Protein AF-A0A2V7XMT7-F1 (afdb_monomer_lite)

Foldseek 3Di:
DKDWDADPVPRHTPDIEDPVADWADWDDLVPQWIWTQGFQQQWIWIARNVVRYTPDIAHDPPANGWHEWEADSVLQWIFTDGQVQKTWIARNPPGDTLDIDGHDHAWHYWYAAPVFQWIWIFHQQQWIFIKGPPDSRDIDTPDIDGGPHGQRDWDADNVQRKIKTKDFDWDFDADDDDDDDDDDDDRPDGDIDGDPPRIDIDIGHPDPPDPPPPQAEAEEEEAPQCVQLVVLLQVVLCVVRVSHHYHYDYDYCDLPRQDQDAFYKWFDFPSNQVSNCVVVVDGWDKFFQFLKFDQFPPTQHFKFKKAFPLQPAAEDELLVVLLLWAPVSPVCLPDHAFFPLSGPDDDPRNHHGAQEEAADCSDPLVRLCCCLRNVVGHTDPSYDQADNRDQLRLLVVRLVDNRYIYMHGNNNDDPSIDTHWYHNDPDDTHDSDPVCSLQVNGSRTGTMITTHPDDPPGAGDVVVLVSLLSCLDPNNQVSSCPSRIRGHDNVSSVVSNVVND

pLDDT: mean 87.62, std 14.59, range [34.53, 98.81]

Radius of gyration: 35.73 Å; chains: 1; bounding box: 86×53×97 Å

Secondary structure (DSSP, 8-state):
-EEEEE-TTT--EEEEEE-SS-EEEEEE-SSSEEEEEETTTTEEEEEETTTTEEEEEEE-TT-S-EEEEEEETTTTEEEEEETTTEEEEEETTT--EEEEEE--SSEEEEEEETTTTEEEEEETTTEEEEEEEEETTEEEEEEEEE--TT----EEETTTTEEEEEE--EEEEEPP-----SS---TT-EEEEEPTT--EEEEEE------S---EEEEEEE-HHHHHHHHHHHHHHHHH-TTEEEEEEE----TTS----SSEEEE--HHHHHHHHHHHSS--EEEEEE--BSS-TTS-BPEEEEE-TT----EEEHHHHHHHH-SS-TT--SS---BGGGGT--GGGTTPBPEEB---TTSHHHHHHHHHHHTTPPPPTT-B--TT--HHHHHHHHHH-TTEEEEEEGGG--TTSEE-EEESSSS--B-S-HHHHHTT--TT---EEEEE---TTPPPPHHHHHHHHHHHSHHHHHHH--TTBPPPPHHHHHHHHHTT-

Structure (mmCIF, N/CA/C/O backbone):
data_AF-A0A2V7XMT7-F1
#
_entry.id   AF-A0A2V7XMT7-F1
#
loop_
_atom_site.group_PDB
_atom_site.id
_atom_site.type_symbol
_atom_site.label_atom_id
_atom_site.label_alt_id
_atom_site.label_comp_id
_atom_site.label_asym_id
_atom_site.label_entity_id
_atom_site.label_seq_id
_atom_site.pdbx_PDB_ins_code
_atom_site.Cartn_x
_atom_site.Cartn_y
_atom_site.Cartn_z
_atom_site.occupancy
_atom_site.B_iso_or_equiv
_atom_site.auth_seq_id
_atom_site.auth_comp_id
_atom_site.auth_asym_id
_atom_site.auth_atom_id
_atom_site.pdbx_PDB_model_num
ATOM 1 N N . ARG A 1 1 ? -46.958 11.155 28.345 1.00 86.25 1 ARG A N 1
ATOM 2 C CA . ARG A 1 1 ? -46.642 10.108 27.335 1.00 86.25 1 ARG A CA 1
ATOM 3 C C . ARG A 1 1 ? -46.596 8.787 28.085 1.00 86.25 1 ARG A C 1
ATOM 5 O O . ARG A 1 1 ? -46.347 8.823 29.281 1.00 86.25 1 ARG A O 1
ATOM 12 N N . ASN A 1 2 ? -46.813 7.658 27.416 1.00 89.81 2 ASN A N 1
ATOM 13 C CA . ASN A 1 2 ? -46.979 6.376 28.102 1.00 89.81 2 ASN A CA 1
ATOM 14 C C . ASN A 1 2 ? -45.847 5.410 27.733 1.00 89.81 2 ASN A C 1
ATOM 16 O O . ASN A 1 2 ? -45.259 5.546 26.660 1.00 89.81 2 ASN A O 1
ATOM 20 N N . SER A 1 3 ? -45.585 4.428 28.595 1.00 91.25 3 SER A N 1
ATOM 21 C CA . SER A 1 3 ? -44.789 3.237 28.282 1.00 91.25 3 SER A CA 1
ATOM 22 C C . SER A 1 3 ? -45.727 2.039 28.155 1.00 91.25 3 SER A C 1
ATOM 24 O O . SER A 1 3 ? -46.563 1.832 29.029 1.00 91.25 3 SER A O 1
ATOM 26 N N . THR A 1 4 ? -45.637 1.280 27.065 1.00 94.19 4 THR A N 1
ATOM 27 C CA . THR A 1 4 ? -46.502 0.111 26.821 1.00 94.19 4 THR A CA 1
ATOM 28 C C . THR A 1 4 ? -45.686 -1.157 26.998 1.00 94.19 4 THR A C 1
ATOM 30 O O . THR A 1 4 ? -44.629 -1.296 26.386 1.00 94.19 4 THR A O 1
ATOM 33 N N . ALA A 1 5 ? -46.172 -2.073 27.829 1.00 93.25 5 ALA A N 1
ATOM 34 C CA . ALA A 1 5 ? -45.583 -3.387 28.009 1.00 93.25 5 ALA A CA 1
ATOM 35 C C . ALA A 1 5 ? -46.189 -4.365 26.997 1.00 93.25 5 ALA A C 1
ATOM 37 O O . ALA A 1 5 ? -47.411 -4.441 26.837 1.00 93.25 5 ALA A O 1
ATOM 38 N N . ILE A 1 6 ? -45.316 -5.105 26.320 1.00 94.94 6 ILE A N 1
ATOM 39 C CA . ILE A 1 6 ? -45.664 -6.081 25.290 1.00 94.94 6 ILE A CA 1
ATOM 40 C C . ILE A 1 6 ? -45.072 -7.430 25.705 1.00 94.94 6 ILE A C 1
ATOM 42 O O . ILE A 1 6 ? -43.900 -7.489 26.083 1.00 94.94 6 ILE A O 1
ATOM 46 N N . ASP A 1 7 ? -45.865 -8.499 25.645 1.00 91.12 7 ASP A N 1
ATOM 47 C CA . ASP A 1 7 ? -45.381 -9.863 25.838 1.00 91.12 7 ASP A CA 1
ATOM 48 C C . ASP A 1 7 ? -44.460 -10.246 24.671 1.00 91.12 7 ASP A C 1
ATOM 50 O O . ASP A 1 7 ? -44.839 -10.192 23.501 1.00 91.12 7 ASP A O 1
ATOM 54 N N . ALA A 1 8 ? -43.220 -10.620 24.981 1.00 91.25 8 ALA A N 1
ATOM 55 C CA . ALA A 1 8 ? -42.218 -10.921 23.964 1.00 91.25 8 ALA A CA 1
ATOM 56 C C . ALA A 1 8 ? -42.505 -12.215 23.177 1.00 91.25 8 ALA A C 1
ATOM 58 O O . ALA A 1 8 ? -41.946 -12.399 22.096 1.00 91.25 8 ALA A O 1
ATOM 59 N N . LYS A 1 9 ? -43.333 -13.124 23.705 1.00 94.44 9 LYS A N 1
ATOM 60 C CA . LYS A 1 9 ? -43.655 -14.411 23.079 1.00 94.44 9 LYS A CA 1
ATOM 61 C C . LYS A 1 9 ? -44.622 -14.247 21.912 1.00 94.44 9 LYS A C 1
ATOM 63 O O . LYS A 1 9 ? -44.468 -14.934 20.905 1.00 94.44 9 LYS A O 1
ATOM 68 N N . ASP A 1 10 ? -45.628 -13.394 22.068 1.00 95.75 10 ASP A N 1
ATOM 69 C CA . ASP A 1 10 ? -46.739 -13.280 21.116 1.00 95.75 10 ASP A CA 1
ATOM 70 C C . ASP A 1 10 ? -47.063 -11.844 20.678 1.00 95.75 10 ASP A C 1
ATOM 72 O O . ASP A 1 10 ? -47.913 -11.643 19.811 1.00 95.75 10 ASP A O 1
ATOM 76 N N . GLY A 1 11 ? -46.357 -10.845 21.211 1.00 93.88 11 GLY A N 1
ATOM 77 C CA . GLY A 1 11 ? -46.532 -9.445 20.839 1.00 93.88 11 GLY A CA 1
ATOM 78 C C . GLY A 1 11 ? -47.799 -8.807 21.407 1.00 93.88 11 GLY A C 1
ATOM 79 O O . GLY A 1 11 ? -48.176 -7.714 20.976 1.00 93.88 11 GLY A O 1
ATOM 80 N N . THR A 1 12 ? -48.478 -9.458 22.352 1.00 96.88 12 THR A N 1
ATOM 81 C CA . THR A 1 12 ? -49.694 -8.910 22.959 1.00 96.88 12 THR A CA 1
ATOM 82 C C . THR A 1 12 ? -49.379 -7.768 23.921 1.00 96.88 12 THR A C 1
ATOM 84 O O . THR A 1 12 ? -48.379 -7.775 24.633 1.00 96.88 12 THR A O 1
ATOM 87 N N . VAL A 1 13 ? -50.241 -6.750 23.956 1.00 96.94 13 VAL A N 1
ATOM 88 C CA . VAL A 1 13 ? -50.122 -5.661 24.934 1.00 96.94 13 VAL A CA 1
ATOM 89 C C . VAL A 1 13 ? -50.617 -6.164 26.287 1.00 96.94 13 VAL A C 1
ATOM 91 O O . VAL A 1 13 ? -51.797 -6.481 26.431 1.00 96.94 13 VAL A O 1
ATOM 94 N N . VAL A 1 14 ? -49.732 -6.192 27.284 1.00 95.12 14 VAL A N 1
ATOM 95 C CA . VAL A 1 14 ? -50.054 -6.649 28.651 1.00 95.12 14 VAL A CA 1
ATOM 96 C C . VAL A 1 14 ? -50.432 -5.502 29.588 1.00 95.12 14 VAL A C 1
ATOM 98 O O . VAL A 1 14 ? -51.025 -5.727 30.640 1.00 95.12 14 VAL A O 1
ATOM 101 N N . GLY A 1 15 ? -50.131 -4.260 29.204 1.00 95.50 15 GLY A N 1
ATOM 102 C CA . GLY A 1 15 ? -50.571 -3.068 29.921 1.00 95.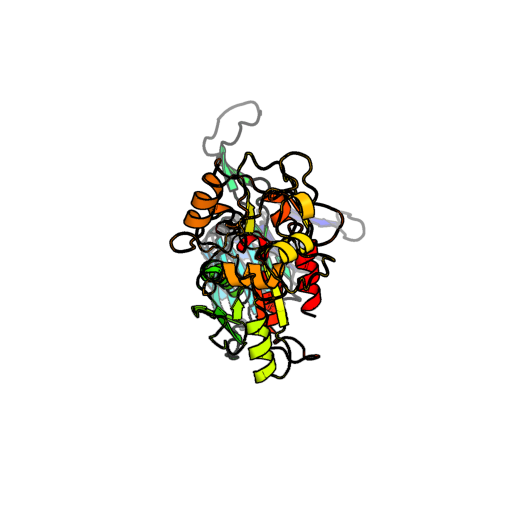50 15 GLY A CA 1
ATOM 103 C C . GLY A 1 15 ? -49.792 -1.817 29.536 1.00 95.50 15 GLY A C 1
ATOM 104 O O . GLY A 1 15 ? -48.841 -1.862 28.756 1.00 95.50 15 GLY A O 1
ATOM 105 N N . THR A 1 16 ? -50.198 -0.688 30.110 1.00 95.31 16 THR A N 1
ATOM 106 C CA . THR A 1 16 ? -49.638 0.629 29.800 1.00 95.31 16 THR A CA 1
ATOM 107 C C . THR A 1 16 ? -49.441 1.425 31.082 1.00 95.31 16 THR A C 1
ATOM 109 O O . THR A 1 16 ? -50.342 1.498 31.912 1.00 95.31 16 THR A O 1
ATOM 112 N N . VAL A 1 17 ? -48.279 2.061 31.211 1.00 96.12 17 VAL A N 1
ATOM 113 C CA . VAL A 1 17 ? -47.909 2.939 32.324 1.00 96.12 17 VAL A CA 1
ATOM 114 C C . VAL A 1 17 ? -47.957 4.386 31.847 1.00 96.12 17 VAL A C 1
ATOM 116 O O . VAL A 1 17 ? -47.253 4.744 30.898 1.00 96.12 17 VAL A O 1
ATOM 119 N N . ASP A 1 18 ? -48.764 5.233 32.485 1.00 94.81 18 ASP A N 1
ATOM 120 C CA . ASP A 1 18 ? -48.694 6.680 32.258 1.00 94.81 18 ASP A CA 1
ATOM 121 C C . ASP A 1 18 ? -47.459 7.249 32.963 1.00 94.81 18 ASP A C 1
ATOM 123 O O . ASP A 1 18 ? -47.2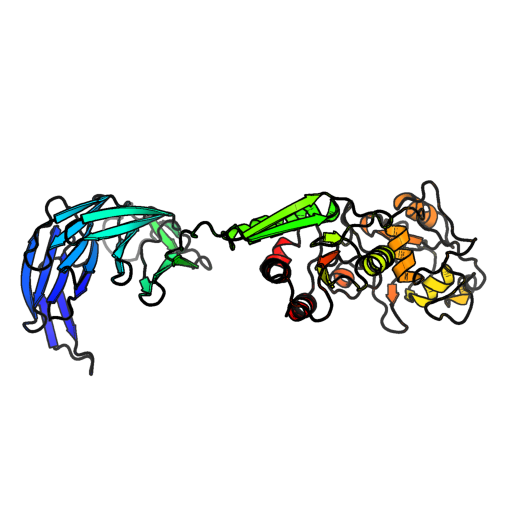93 7.110 34.176 1.00 94.81 18 ASP A O 1
ATOM 127 N N . LEU A 1 19 ? -46.565 7.868 32.191 1.00 94.44 19 LEU A N 1
ATOM 128 C CA . LEU A 1 19 ? -45.316 8.400 32.722 1.00 94.44 19 LEU A CA 1
ATOM 129 C C . LEU A 1 19 ? -45.471 9.806 33.306 1.00 94.44 19 LEU A C 1
ATOM 131 O O . LEU A 1 19 ? -44.597 10.233 34.065 1.00 94.44 19 LEU A O 1
ATOM 135 N N . ASP A 1 20 ? -46.549 10.528 32.977 1.00 91.25 20 ASP A N 1
ATOM 136 C CA . ASP A 1 20 ? -46.736 11.949 33.322 1.00 91.25 20 ASP A CA 1
ATOM 137 C C . ASP A 1 20 ? -45.490 12.810 32.997 1.00 91.25 20 ASP A C 1
ATOM 139 O O . ASP A 1 20 ? -44.983 13.619 33.774 1.00 91.25 20 ASP A O 1
ATOM 143 N N . GLY A 1 21 ? -44.925 12.561 31.818 1.00 93.38 21 GLY A N 1
ATOM 144 C CA . GLY A 1 21 ? -43.734 13.239 31.321 1.00 93.38 21 GLY A CA 1
ATOM 145 C C . GLY A 1 21 ? -43.375 12.799 29.908 1.00 93.38 21 GLY A C 1
ATOM 146 O O . GLY A 1 21 ? -44.087 12.004 29.271 1.00 93.38 21 GLY A O 1
ATOM 147 N N . LYS A 1 22 ? -42.274 13.344 29.399 1.00 95.56 22 LYS A N 1
ATOM 148 C CA . LYS A 1 22 ? -41.665 13.001 28.116 1.00 95.56 22 LYS A CA 1
ATOM 149 C C . LYS A 1 22 ? -40.435 12.123 28.372 1.00 95.56 22 LYS A C 1
ATOM 151 O O . LYS A 1 22 ? -39.396 12.678 28.725 1.00 95.56 22 LYS A O 1
ATOM 156 N N . PRO A 1 23 ? -40.537 10.795 28.182 1.00 95.56 23 PRO A N 1
ATOM 157 C CA . PRO A 1 23 ? -39.378 9.921 28.293 1.00 95.56 23 PRO A CA 1
ATOM 158 C C . PRO A 1 23 ? -38.362 10.188 27.183 1.00 95.56 23 PRO A C 1
ATOM 160 O O . PRO A 1 23 ? -38.782 10.562 26.077 1.00 95.56 23 PRO A O 1
ATOM 163 N N . GLU A 1 24 ? -37.078 9.958 27.464 1.00 94.00 24 GLU A N 1
ATOM 164 C CA . GLU A 1 24 ? -36.022 9.916 26.445 1.00 94.00 24 GLU A CA 1
ATOM 165 C C . GLU A 1 24 ? -35.364 8.531 26.348 1.00 94.00 24 GLU A C 1
ATOM 167 O O . GLU A 1 24 ? -35.400 7.916 25.282 1.00 94.00 24 GLU A O 1
ATOM 172 N N . GLN A 1 25 ? -34.829 8.011 27.451 1.00 95.19 25 GLN A N 1
ATOM 173 C CA . GLN A 1 25 ? -34.174 6.710 27.561 1.00 95.19 25 GLN A CA 1
ATOM 174 C C . GLN A 1 25 ? -34.588 5.963 28.833 1.00 95.19 25 GLN A C 1
ATOM 176 O O . GLN A 1 25 ? -35.146 6.519 29.782 1.00 95.19 25 GLN A O 1
ATOM 181 N N . ALA A 1 26 ? -34.328 4.656 28.838 1.00 95.81 26 ALA A N 1
ATOM 182 C CA . ALA A 1 26 ? -34.617 3.797 29.971 1.00 95.81 26 ALA A CA 1
ATOM 183 C C . ALA A 1 26 ? -33.568 2.695 30.141 1.00 95.81 26 ALA A C 1
ATOM 185 O O . ALA A 1 26 ? -32.988 2.220 29.166 1.00 95.81 26 ALA A O 1
ATOM 186 N N . THR A 1 27 ? -33.378 2.246 31.379 1.00 97.31 27 THR A N 1
ATOM 187 C CA . THR A 1 27 ? -32.526 1.102 31.730 1.00 97.31 27 THR A CA 1
ATOM 188 C C . THR A 1 27 ? -33.197 0.247 32.802 1.00 97.31 27 THR A C 1
ATOM 190 O O . THR A 1 27 ? -34.001 0.752 33.581 1.00 97.31 27 THR A O 1
ATOM 193 N N . ALA A 1 28 ? -32.904 -1.052 32.846 1.00 96.44 28 ALA A N 1
ATOM 194 C CA . ALA A 1 28 ? -33.543 -1.997 33.763 1.00 96.44 28 ALA A CA 1
ATOM 195 C C . ALA A 1 28 ? -32.521 -2.696 34.660 1.00 96.44 28 ALA A C 1
ATOM 197 O O . ALA A 1 28 ? -31.458 -3.117 34.193 1.00 96.44 28 ALA A O 1
ATOM 198 N N . ASP A 1 29 ? -32.875 -2.909 35.927 1.00 95.88 29 ASP A N 1
ATOM 199 C CA . ASP A 1 29 ? -32.029 -3.639 36.882 1.00 95.88 29 ASP A CA 1
ATOM 200 C C . ASP A 1 29 ? -32.019 -5.158 36.652 1.00 95.88 29 ASP A C 1
ATOM 202 O O . ASP A 1 29 ? -31.084 -5.845 37.054 1.00 95.88 29 ASP A O 1
ATOM 206 N N . GLY A 1 30 ? -33.033 -5.696 35.970 1.00 93.69 30 GLY A N 1
ATOM 207 C CA . GLY A 1 30 ? -33.254 -7.140 35.846 1.00 93.69 30 GLY A CA 1
ATOM 208 C C . GLY A 1 30 ? -33.848 -7.798 37.102 1.00 93.69 30 GLY A C 1
ATOM 209 O O . GLY A 1 30 ? -34.119 -8.994 37.081 1.00 93.69 30 GLY A O 1
ATOM 210 N N . ALA A 1 31 ? -34.104 -7.036 38.167 1.00 93.50 31 ALA A N 1
ATOM 211 C CA . ALA A 1 31 ? -34.820 -7.461 39.373 1.00 93.50 31 ALA A CA 1
ATOM 212 C C . ALA A 1 31 ? -36.314 -7.072 39.348 1.00 93.50 31 ALA A C 1
ATOM 214 O O . ALA A 1 31 ? -37.090 -7.469 40.229 1.00 93.50 31 ALA A O 1
ATOM 215 N N . GLY A 1 32 ? -36.742 -6.366 38.300 1.00 94.12 32 GLY A N 1
ATOM 216 C CA . GLY A 1 32 ? -38.134 -6.011 38.033 1.00 94.12 32 GLY A CA 1
ATOM 217 C C . GLY A 1 32 ? -38.406 -4.513 38.074 1.00 94.12 32 GLY A C 1
ATOM 218 O O . GLY A 1 32 ? -39.576 -4.141 38.094 1.00 94.12 32 GLY A O 1
ATOM 219 N N . HIS A 1 33 ? -37.370 -3.671 38.064 1.00 97.06 33 HIS A N 1
ATOM 220 C CA . HIS A 1 33 ? -37.520 -2.227 37.955 1.00 97.06 33 HIS A CA 1
ATOM 221 C C . HIS A 1 33 ? -36.944 -1.695 36.640 1.00 97.06 33 HIS A C 1
ATOM 223 O O . HIS A 1 33 ? -35.873 -2.107 36.183 1.00 97.06 33 HIS A O 1
ATOM 229 N N . LEU A 1 34 ? -37.665 -0.744 36.051 1.00 97.19 34 LEU A N 1
ATOM 230 C CA . LEU A 1 34 ? -37.225 0.053 34.910 1.00 97.19 34 LEU A CA 1
ATOM 231 C C . LEU A 1 34 ? -37.064 1.507 35.360 1.00 97.19 34 LEU A C 1
ATOM 233 O O . LEU A 1 34 ? -37.976 2.072 35.953 1.00 97.19 34 LEU A O 1
ATOM 237 N N . PHE A 1 35 ? -35.928 2.117 35.058 1.00 98.31 35 PHE A N 1
ATOM 238 C CA . PHE A 1 35 ? -35.641 3.522 35.317 1.00 98.31 35 PHE A CA 1
ATOM 239 C C . PHE A 1 35 ? -35.753 4.289 34.011 1.00 98.31 35 PHE A C 1
ATOM 241 O O . PHE A 1 35 ? -35.140 3.894 33.023 1.00 98.31 35 PHE A O 1
ATOM 248 N N . VAL A 1 36 ? -36.537 5.360 34.003 1.00 98.00 36 VAL A N 1
ATOM 249 C CA . VAL A 1 36 ? -36.845 6.157 32.814 1.00 98.00 36 VAL A CA 1
ATOM 250 C C . VAL A 1 36 ? -36.557 7.614 33.127 1.00 98.00 36 VAL A C 1
ATOM 252 O O . VAL A 1 36 ? -37.081 8.142 34.111 1.00 98.00 36 VAL A O 1
ATOM 255 N N . ASP A 1 37 ? -35.753 8.281 32.309 1.00 97.19 37 ASP A N 1
ATOM 256 C CA . ASP A 1 37 ? -35.580 9.724 32.443 1.00 97.19 37 ASP A CA 1
ATOM 257 C C . ASP A 1 37 ? -36.781 10.477 31.853 1.00 97.19 37 ASP A C 1
ATOM 259 O O . ASP A 1 37 ? -37.358 10.101 30.838 1.00 97.19 37 ASP A O 1
ATOM 263 N N . LEU A 1 38 ? -37.221 11.542 32.517 1.00 97.25 38 LEU A N 1
ATOM 264 C CA . LEU A 1 38 ? -38.324 12.387 32.065 1.00 97.25 38 LEU A CA 1
ATOM 265 C C . LEU A 1 38 ? -37.779 13.786 31.802 1.00 97.25 38 LEU A C 1
ATOM 267 O O . LEU A 1 38 ? -37.658 14.619 32.707 1.00 97.25 38 LEU A O 1
ATOM 271 N N . LYS A 1 39 ? -37.423 14.034 30.541 1.00 95.00 39 LYS A N 1
ATOM 272 C CA . LYS A 1 39 ? -36.604 15.185 30.144 1.00 95.00 39 LYS A CA 1
ATOM 273 C C . LYS A 1 39 ? -37.253 16.542 30.389 1.00 95.00 39 LYS A C 1
ATOM 275 O O . LYS A 1 39 ? -36.559 17.530 30.574 1.00 95.00 39 LYS A O 1
ATOM 280 N N . ASP A 1 40 ? -38.580 16.609 30.366 1.00 95.12 40 ASP A N 1
ATOM 281 C CA . ASP A 1 40 ? -39.358 17.828 30.613 1.00 95.12 40 ASP A CA 1
ATOM 282 C C . ASP A 1 40 ? -39.630 18.090 32.099 1.00 95.12 40 ASP A C 1
ATOM 284 O O . ASP A 1 40 ? -40.205 19.123 32.439 1.00 95.12 40 ASP A O 1
ATOM 288 N N . LYS A 1 41 ? -39.245 17.156 32.973 1.00 95.56 41 LYS A N 1
ATOM 289 C CA . LYS A 1 41 ? -39.486 17.220 34.418 1.00 95.56 41 LYS A CA 1
ATOM 290 C C . LYS A 1 41 ? -38.207 17.194 35.255 1.00 95.56 41 LYS A C 1
ATOM 292 O O . LYS A 1 41 ? -38.309 17.378 36.460 1.00 95.56 41 LYS A O 1
ATOM 297 N N . ALA A 1 42 ? -37.041 16.951 34.647 1.00 96.88 42 ALA A N 1
ATOM 298 C CA . ALA A 1 42 ? -35.769 16.755 35.352 1.00 96.88 42 ALA A CA 1
ATOM 299 C C . ALA A 1 42 ? -35.832 15.661 36.438 1.00 96.88 42 ALA A C 1
ATOM 301 O O . ALA A 1 42 ? -35.359 15.830 37.563 1.00 96.88 42 ALA A O 1
ATOM 302 N N . VAL A 1 43 ? -36.461 14.531 36.102 1.00 97.44 43 VAL A N 1
ATOM 303 C CA . VAL A 1 43 ? -36.743 13.423 37.026 1.00 97.44 43 VAL A CA 1
ATOM 304 C C . VAL A 1 43 ? -36.311 12.093 36.413 1.00 97.44 43 VAL A C 1
ATOM 306 O O . VAL A 1 43 ? -36.487 11.892 35.213 1.00 97.44 43 VAL A O 1
ATOM 309 N N . VAL A 1 44 ? -35.837 11.163 37.245 1.00 98.31 44 VAL A N 1
ATOM 310 C CA . VAL A 1 44 ? -35.846 9.724 36.937 1.00 98.31 44 VAL A CA 1
ATOM 311 C C . VAL A 1 44 ? -37.079 9.090 37.579 1.00 98.31 44 VAL A C 1
ATOM 313 O O . VAL A 1 44 ? -37.274 9.185 38.792 1.00 98.31 44 VAL A O 1
ATOM 316 N N . ALA A 1 45 ? -37.931 8.454 36.780 1.00 98.06 45 ALA A N 1
ATOM 317 C CA . ALA A 1 45 ? -39.051 7.651 37.260 1.00 98.06 45 ALA A CA 1
ATOM 318 C C . ALA A 1 45 ? -38.648 6.175 37.327 1.00 98.06 45 ALA A C 1
ATOM 320 O O . ALA A 1 45 ? -38.073 5.651 36.372 1.00 98.06 45 ALA A O 1
ATOM 321 N N . ARG A 1 46 ? -38.988 5.494 38.423 1.00 97.88 46 ARG A N 1
ATOM 322 C CA . ARG A 1 46 ? -38.849 4.041 38.543 1.00 97.88 46 ARG A CA 1
ATOM 323 C C . ARG A 1 46 ? -40.208 3.380 38.366 1.00 97.88 46 ARG A C 1
ATOM 325 O O . ARG A 1 46 ? -41.183 3.770 39.004 1.00 97.88 46 ARG A O 1
ATOM 332 N N . ILE A 1 47 ? -40.262 2.394 37.485 1.00 97.56 47 ILE A N 1
ATOM 333 C CA . ILE A 1 47 ? -41.436 1.581 37.193 1.00 97.56 47 ILE A CA 1
ATOM 334 C C . ILE A 1 47 ? -41.210 0.196 37.786 1.00 97.56 47 ILE A C 1
ATOM 336 O O . ILE A 1 47 ? -40.226 -0.460 37.451 1.00 97.56 47 ILE A O 1
ATOM 340 N N . ASP A 1 48 ? -42.146 -0.267 38.610 1.00 96.56 48 ASP A N 1
ATOM 341 C CA . ASP A 1 48 ? -42.269 -1.673 38.988 1.00 96.56 48 ASP A CA 1
ATOM 342 C C . ASP A 1 48 ? -42.884 -2.422 37.798 1.00 96.56 48 ASP A C 1
ATOM 344 O O . ASP A 1 48 ? -44.069 -2.273 37.481 1.00 96.56 48 ASP A O 1
ATOM 348 N N . ALA A 1 49 ? -42.063 -3.205 37.101 1.00 93.75 49 ALA A N 1
ATOM 349 C CA . ALA A 1 49 ? -42.450 -3.886 35.871 1.00 93.75 49 ALA A CA 1
ATOM 350 C C . ALA A 1 49 ? -43.488 -4.995 36.101 1.00 93.75 49 ALA A C 1
ATOM 352 O O . ALA A 1 49 ? -44.178 -5.380 35.162 1.00 93.75 49 ALA A O 1
ATOM 353 N N . ARG A 1 50 ? -43.631 -5.504 37.334 1.00 92.38 50 ARG A N 1
ATOM 354 C CA . ARG A 1 50 ? -44.653 -6.512 37.667 1.00 92.38 50 ARG A CA 1
ATOM 355 C C . ARG A 1 50 ? -46.008 -5.861 37.906 1.00 92.38 50 ARG A C 1
ATOM 357 O O . ARG A 1 50 ? -47.031 -6.429 37.541 1.00 92.38 50 ARG A O 1
ATOM 364 N N . LYS A 1 51 ? -46.012 -4.678 38.524 1.00 95.56 51 LYS A N 1
ATOM 365 C CA . LYS A 1 51 ? -47.233 -3.897 38.775 1.00 95.56 51 LYS A CA 1
ATOM 366 C C . LYS A 1 51 ? -47.635 -3.012 37.599 1.00 95.56 51 LYS A C 1
ATOM 368 O O . LYS A 1 51 ? -48.749 -2.503 37.606 1.00 95.56 51 LYS A O 1
ATOM 373 N N . LEU A 1 52 ? -46.734 -2.811 36.633 1.00 94.75 52 LEU A N 1
ATOM 374 C CA . LEU A 1 52 ? -46.894 -1.863 35.529 1.00 94.75 52 LEU A CA 1
ATOM 375 C C . LEU A 1 52 ? -47.284 -0.470 36.048 1.00 94.75 52 LEU A C 1
ATOM 377 O O . LEU A 1 52 ? -48.243 0.148 35.590 1.00 94.75 52 LEU A O 1
ATOM 381 N N . ALA A 1 53 ? -46.537 0.018 37.038 1.00 96.12 53 ALA A N 1
ATOM 382 C CA . ALA A 1 53 ? -46.800 1.298 37.685 1.00 96.12 53 ALA A CA 1
ATOM 383 C C . ALA A 1 53 ? -45.498 1.990 38.087 1.00 96.12 53 ALA A C 1
ATOM 385 O O . ALA A 1 53 ? -44.525 1.332 38.454 1.00 96.12 53 ALA A O 1
ATOM 386 N N . ILE A 1 54 ? -45.498 3.323 38.051 1.00 97.25 54 ILE A N 1
ATOM 387 C CA . ILE A 1 54 ? -44.423 4.115 38.653 1.00 97.25 54 ILE A CA 1
ATOM 388 C C . ILE A 1 54 ? -44.546 4.016 40.171 1.00 97.25 54 ILE A C 1
ATOM 390 O O . ILE A 1 54 ? -45.581 4.383 40.725 1.00 97.25 54 ILE A O 1
ATOM 394 N N . ASP A 1 55 ? -43.493 3.545 40.833 1.00 96.31 55 ASP A N 1
ATOM 395 C CA . ASP A 1 55 ? -43.441 3.425 42.291 1.00 96.31 55 ASP A CA 1
ATOM 396 C C . ASP A 1 55 ? -42.541 4.485 42.944 1.00 96.31 55 ASP A C 1
ATOM 398 O O . ASP A 1 55 ? -42.699 4.767 44.131 1.00 96.31 55 ASP A O 1
ATOM 402 N N . GLN A 1 56 ? -41.637 5.107 42.177 1.00 97.62 56 GLN A N 1
ATOM 403 C CA . GLN A 1 56 ? -40.770 6.195 42.635 1.00 97.62 56 GLN A CA 1
ATOM 404 C C . GLN A 1 56 ? -40.554 7.261 41.557 1.00 97.62 56 GLN A C 1
ATOM 406 O O . GLN A 1 56 ? -40.538 6.980 40.356 1.00 97.62 56 GLN A O 1
ATOM 411 N N . ARG A 1 57 ? -40.328 8.501 42.002 1.00 97.56 57 ARG A N 1
ATOM 412 C CA . ARG A 1 57 ? -39.911 9.634 41.165 1.00 97.56 57 ARG A CA 1
ATOM 413 C C . ARG A 1 57 ? -38.832 10.423 41.892 1.00 97.56 57 ARG A C 1
ATOM 415 O O . ARG A 1 57 ? -39.076 10.932 42.983 1.00 97.56 57 ARG A O 1
ATOM 422 N N . TRP A 1 58 ? -37.669 10.557 41.270 1.00 98.12 58 TRP A N 1
ATOM 423 C CA . TRP A 1 58 ? -36.516 11.224 41.865 1.00 98.12 58 TRP A CA 1
ATOM 424 C C . TRP A 1 58 ? -36.125 12.459 41.060 1.00 98.12 58 TRP A C 1
ATOM 426 O O . TRP A 1 58 ? -35.647 12.318 39.931 1.00 98.12 58 TRP A O 1
ATOM 436 N N . PRO A 1 59 ? -36.331 13.669 41.608 1.00 97.12 59 PRO A N 1
ATOM 437 C CA . PRO A 1 59 ? -35.783 14.890 41.037 1.00 97.12 59 PRO A CA 1
ATOM 438 C C . PRO A 1 59 ? -34.256 14.834 40.995 1.00 97.12 59 PRO A C 1
ATOM 440 O O . PRO A 1 59 ? -33.615 14.427 41.964 1.00 97.12 59 PRO A O 1
ATOM 443 N N . ILE A 1 60 ? -33.672 15.291 39.893 1.00 97.38 60 ILE A N 1
ATOM 444 C CA . ILE A 1 60 ? -32.221 15.344 39.718 1.00 97.38 60 ILE A CA 1
ATOM 445 C C . ILE A 1 60 ? -31.762 16.775 39.999 1.00 97.38 60 ILE A C 1
ATOM 447 O O . ILE A 1 60 ? -31.795 17.640 39.124 1.00 97.38 60 ILE A O 1
ATOM 451 N N . ALA A 1 61 ? -31.363 17.051 41.240 1.00 91.25 61 ALA A N 1
ATOM 452 C CA . ALA A 1 61 ? -30.958 18.394 41.647 1.00 91.25 61 ALA A CA 1
ATOM 453 C C . ALA A 1 61 ? -29.821 18.942 40.758 1.00 91.25 61 ALA A C 1
ATOM 455 O O . ALA A 1 61 ? -28.748 18.350 40.664 1.00 91.25 61 ALA A O 1
ATOM 456 N N . GLY A 1 62 ? -30.064 20.090 40.119 1.00 91.31 62 GLY A N 1
ATOM 457 C CA . GLY A 1 62 ? -29.110 20.772 39.238 1.00 91.31 62 GLY A CA 1
ATOM 458 C C . GLY A 1 62 ? -29.194 20.386 37.758 1.00 91.31 62 GLY A C 1
ATOM 459 O O . GLY A 1 62 ? -28.667 21.128 36.934 1.00 91.31 62 GLY A O 1
ATOM 460 N N . CYS A 1 63 ? -29.875 19.292 37.409 1.00 96.12 63 CYS A N 1
ATOM 461 C CA . CYS A 1 63 ? -30.122 18.917 36.020 1.00 96.12 63 CYS A CA 1
ATOM 462 C C . CYS A 1 63 ? -31.374 19.620 35.483 1.00 96.12 63 CYS A C 1
ATOM 464 O O . CYS A 1 63 ? -32.403 19.669 36.152 1.00 96.12 63 CYS A O 1
ATOM 466 N N . ASP A 1 64 ? -31.301 20.143 34.262 1.00 90.69 64 ASP A N 1
ATOM 467 C CA . ASP A 1 64 ? -32.418 20.795 33.576 1.00 90.69 64 ASP A CA 1
ATOM 468 C C . ASP A 1 64 ? -33.176 19.838 32.643 1.00 90.69 64 ASP A C 1
ATOM 470 O O . ASP A 1 64 ? -34.401 19.908 32.528 1.00 90.69 64 ASP A O 1
ATOM 474 N N . ARG A 1 65 ? -32.451 18.940 31.967 1.00 96.56 65 ARG A N 1
ATOM 475 C CA . ARG A 1 65 ? -32.982 18.078 30.912 1.00 96.56 65 ARG A CA 1
ATOM 476 C C . ARG A 1 65 ? -32.184 16.769 30.805 1.00 96.56 65 ARG A C 1
ATOM 478 O O . ARG A 1 65 ? -31.258 16.689 29.986 1.00 96.56 65 ARG A O 1
ATOM 485 N N . PRO A 1 66 ? -32.528 15.736 31.596 1.00 97.81 66 PRO A N 1
ATOM 486 C CA . PRO A 1 66 ? -31.909 14.421 31.469 1.00 97.81 66 PRO A CA 1
ATOM 487 C C . PRO A 1 66 ? -32.286 13.810 30.114 1.00 97.81 66 PRO A C 1
ATOM 489 O O . PRO A 1 66 ? -33.410 13.994 29.646 1.00 97.81 66 PRO A O 1
ATOM 492 N N . THR A 1 67 ? -31.315 13.204 29.435 1.00 97.50 67 THR A N 1
ATOM 493 C CA . THR A 1 67 ? -31.469 12.707 28.050 1.00 97.50 67 THR A CA 1
ATOM 494 C C . THR A 1 67 ? -30.905 11.298 27.856 1.00 97.50 67 THR A C 1
ATOM 496 O O . THR A 1 67 ? -31.285 10.608 26.912 1.00 97.50 67 THR A O 1
ATOM 499 N N . SER A 1 68 ? -29.980 10.866 28.710 1.00 97.81 68 SER A N 1
ATOM 500 C CA . SER A 1 68 ? -29.401 9.532 28.628 1.00 97.81 68 SER A CA 1
ATOM 501 C C . SER A 1 68 ? -29.268 8.895 30.000 1.00 97.81 68 SER A C 1
ATOM 503 O O . SER A 1 68 ? -29.055 9.592 30.994 1.00 97.81 68 SER A O 1
ATOM 505 N N . ILE A 1 69 ? -29.377 7.567 30.062 1.00 98.38 69 ILE A N 1
ATOM 506 C CA . ILE A 1 69 ? -29.324 6.825 31.323 1.00 98.38 69 ILE A CA 1
ATOM 507 C C . ILE A 1 69 ? -28.661 5.453 31.156 1.00 98.38 69 ILE A C 1
ATOM 509 O O . ILE A 1 69 ? -29.033 4.672 30.285 1.00 98.38 69 ILE A O 1
ATOM 513 N N . ALA A 1 70 ? -27.709 5.140 32.034 1.00 98.25 70 ALA A N 1
ATOM 514 C CA . ALA A 1 70 ? -27.135 3.804 32.203 1.00 98.25 70 ALA A CA 1
ATOM 515 C C . ALA A 1 70 ? -27.202 3.367 33.674 1.00 98.25 70 ALA A C 1
ATOM 517 O O . ALA A 1 70 ? -27.523 4.166 34.554 1.00 98.25 70 ALA A O 1
ATOM 518 N N . LEU A 1 71 ? -26.928 2.089 33.936 1.00 97.88 71 LEU A N 1
ATOM 519 C CA . LEU A 1 71 ? -27.011 1.495 35.270 1.00 97.88 71 LEU A CA 1
ATOM 520 C C . LEU A 1 71 ? -25.838 0.540 35.501 1.00 97.88 71 LEU A C 1
ATOM 522 O O . LEU A 1 71 ? -25.703 -0.433 34.756 1.00 97.88 71 LEU A O 1
ATOM 526 N N . ASP A 1 72 ? -25.080 0.752 36.576 1.00 97.00 72 ASP A N 1
ATOM 527 C CA . ASP A 1 72 ? -24.382 -0.351 37.230 1.00 97.00 72 ASP A CA 1
ATOM 528 C C . ASP A 1 72 ? -25.348 -1.075 38.173 1.00 97.00 72 ASP A C 1
ATOM 530 O O . ASP A 1 72 ? -25.765 -0.567 39.219 1.00 97.00 72 ASP A O 1
ATOM 534 N N . LYS A 1 73 ? -25.696 -2.306 37.802 1.00 94.81 73 LYS A N 1
ATOM 535 C CA . LYS A 1 73 ? -26.585 -3.174 38.579 1.00 94.81 73 LYS A CA 1
ATOM 536 C C . LYS A 1 73 ? -25.933 -3.639 39.877 1.00 94.81 73 LYS A C 1
ATOM 538 O O . LYS A 1 73 ? -26.642 -3.906 40.847 1.00 94.81 73 LYS A O 1
ATOM 543 N N . LYS A 1 74 ? -24.604 -3.771 39.893 1.00 92.25 74 LYS A N 1
ATOM 544 C CA . LYS A 1 74 ? -23.861 -4.336 41.021 1.00 92.25 74 LYS A CA 1
ATOM 545 C C . LYS A 1 74 ? -23.684 -3.303 42.129 1.00 92.25 74 LYS A C 1
ATOM 547 O O . LYS A 1 74 ? -24.049 -3.594 43.266 1.00 92.25 74 LYS A O 1
ATOM 552 N N . ALA A 1 75 ? -23.180 -2.112 41.808 1.00 93.88 75 ALA A N 1
ATOM 553 C CA . ALA A 1 75 ? -23.046 -1.009 42.759 1.00 93.88 75 ALA A CA 1
ATOM 554 C C . ALA A 1 75 ? -24.346 -0.214 42.955 1.00 93.88 75 ALA A C 1
ATOM 556 O O . ALA A 1 75 ? -24.407 0.643 43.836 1.00 93.88 75 ALA A O 1
ATOM 557 N N . ARG A 1 76 ? -25.404 -0.516 42.183 1.00 95.69 76 ARG A N 1
ATOM 558 C CA . ARG A 1 76 ? -26.719 0.143 42.261 1.00 95.69 76 ARG A CA 1
ATOM 559 C C . ARG A 1 76 ? -26.617 1.636 41.943 1.00 95.69 76 ARG A C 1
ATOM 561 O O . ARG A 1 76 ? -27.122 2.476 42.698 1.00 95.69 76 ARG A O 1
ATOM 568 N N . ARG A 1 77 ? -25.958 1.966 40.830 1.00 97.44 77 ARG A N 1
ATOM 569 C CA . ARG A 1 77 ? -25.651 3.341 40.410 1.00 97.44 77 ARG A CA 1
ATOM 570 C C . ARG A 1 77 ? -26.251 3.665 39.055 1.00 97.44 77 ARG A C 1
ATOM 572 O O . ARG A 1 77 ? -26.000 2.971 38.079 1.00 97.44 77 ARG A O 1
ATOM 579 N N . LEU A 1 78 ? -27.050 4.726 39.003 1.00 98.25 78 LEU A N 1
ATOM 580 C CA . LEU A 1 78 ? -27.564 5.301 37.764 1.00 98.25 78 LEU A CA 1
ATOM 581 C C . LEU A 1 78 ? -26.616 6.389 37.274 1.00 98.25 78 LEU A C 1
ATOM 583 O O . LEU A 1 78 ? -26.234 7.272 38.041 1.00 98.25 78 LEU A O 1
ATOM 587 N N . PHE A 1 79 ? -26.313 6.359 35.983 1.00 98.56 79 PHE A N 1
ATOM 588 C CA . PHE A 1 79 ? -25.512 7.363 35.293 1.00 98.56 79 PHE A CA 1
ATOM 589 C C . PHE A 1 79 ? -26.422 8.139 34.347 1.00 98.56 79 PHE A C 1
ATOM 591 O O . PHE A 1 79 ? -26.790 7.622 33.294 1.00 98.56 79 PHE A O 1
ATOM 598 N N . VAL A 1 80 ? -26.804 9.361 34.720 1.00 98.69 80 VAL A N 1
ATOM 599 C CA . VAL A 1 80 ? -27.788 10.171 33.988 1.00 98.69 80 VAL A CA 1
ATOM 600 C C . VAL A 1 80 ? -27.112 11.354 33.302 1.00 98.69 80 VAL A C 1
ATOM 602 O O . VAL A 1 80 ? -26.651 12.283 33.963 1.00 98.69 80 VAL A O 1
ATOM 605 N N . GLY A 1 81 ? -27.052 11.341 31.973 1.00 98.25 81 GLY A N 1
ATOM 606 C CA . GLY A 1 81 ? -26.529 12.455 31.184 1.00 98.25 81 GLY A CA 1
ATOM 607 C C . GLY A 1 81 ? -27.558 13.572 31.073 1.00 98.25 81 GLY A C 1
ATOM 608 O O . GLY A 1 81 ? -28.711 13.340 30.700 1.00 98.25 81 GLY A O 1
ATOM 609 N N . CYS A 1 82 ? -27.137 14.796 31.376 1.00 97.88 82 CYS A N 1
ATOM 610 C CA . CYS A 1 82 ? -27.983 15.975 31.358 1.00 97.88 82 CYS A CA 1
ATOM 611 C C . CYS A 1 82 ? -27.448 17.029 30.383 1.00 97.88 82 CYS A C 1
ATOM 613 O O . CYS A 1 82 ? -26.240 17.208 30.220 1.00 97.88 82 CYS A O 1
ATOM 615 N N . ARG A 1 83 ? -28.348 17.757 29.713 1.00 95.81 83 ARG A N 1
ATOM 616 C CA . ARG A 1 83 ? -27.970 18.770 28.708 1.00 95.81 83 ARG A CA 1
ATOM 617 C C . ARG A 1 83 ? -27.503 20.108 29.299 1.00 95.81 83 ARG A C 1
ATOM 619 O O . ARG A 1 83 ? -27.435 21.096 28.578 1.00 95.81 83 ARG A O 1
ATOM 626 N N . ASN A 1 84 ? -27.101 20.100 30.564 1.00 95.44 84 ASN A N 1
ATOM 627 C CA . ASN A 1 84 ? -26.373 21.163 31.250 1.00 95.44 84 ASN A CA 1
ATOM 628 C C . ASN A 1 84 ? -24.857 20.879 31.335 1.00 95.44 84 ASN A C 1
ATOM 630 O O . ASN A 1 84 ? -24.186 21.432 32.204 1.00 95.44 84 ASN A O 1
ATOM 634 N N . LEU A 1 85 ? -24.329 20.019 30.451 1.00 96.56 85 LEU A N 1
ATOM 635 C CA . LEU A 1 85 ? -22.916 19.608 30.382 1.00 96.56 85 LEU A CA 1
ATOM 636 C C . LEU A 1 85 ? -22.457 18.694 31.529 1.00 96.56 85 LEU A C 1
ATOM 638 O O . LEU A 1 85 ? -21.255 18.572 31.766 1.00 96.56 85 LEU A O 1
ATOM 642 N N . MET A 1 86 ? -23.384 18.037 32.231 1.00 98.19 86 MET A N 1
ATOM 643 C CA . MET A 1 86 ? -23.058 17.159 33.358 1.00 98.19 86 MET A CA 1
ATOM 644 C C . MET A 1 86 ? -23.644 15.752 33.205 1.00 98.19 86 MET A C 1
ATOM 646 O O . MET A 1 86 ? -24.789 15.573 32.789 1.00 98.19 86 MET A O 1
ATOM 650 N N . LEU A 1 87 ? -22.872 14.745 33.614 1.00 98.62 87 LEU A N 1
ATOM 651 C CA . LEU A 1 87 ? -23.364 13.420 33.986 1.00 98.62 87 LEU A CA 1
ATOM 652 C C . LEU A 1 87 ? -23.610 13.399 35.499 1.00 98.62 87 LEU A C 1
ATOM 654 O O . LEU A 1 87 ? -22.705 13.704 36.268 1.00 98.62 87 LEU A O 1
ATOM 658 N N . TYR A 1 88 ? -24.799 12.991 35.930 1.00 98.56 88 TYR A N 1
ATOM 659 C CA . TYR A 1 88 ? -25.155 12.794 37.333 1.00 98.56 88 TYR A CA 1
ATOM 660 C C . TYR A 1 88 ? -25.063 11.320 37.709 1.00 98.56 88 TYR A C 1
ATOM 662 O O . TYR A 1 88 ? -25.611 10.464 37.015 1.00 98.56 88 TYR A O 1
ATOM 670 N N . VAL A 1 89 ? -24.423 11.033 38.838 1.00 98.38 89 VAL A N 1
ATOM 671 C CA . VAL A 1 89 ? -24.435 9.705 39.452 1.00 98.38 89 VAL A CA 1
ATOM 672 C C . VAL A 1 89 ? -25.490 9.694 40.548 1.00 98.38 89 VAL A C 1
ATOM 674 O O . VAL A 1 89 ? -25.445 10.525 41.459 1.00 98.38 89 VAL A O 1
ATOM 677 N N . MET A 1 90 ? -26.434 8.760 40.484 1.00 97.81 90 MET A N 1
ATOM 678 C CA . MET A 1 90 ? -27.512 8.625 41.464 1.00 97.81 90 MET A CA 1
ATOM 679 C C . MET A 1 90 ? -27.563 7.217 42.049 1.00 97.81 90 MET A C 1
ATOM 681 O O . MET A 1 90 ? -27.286 6.232 41.368 1.00 97.81 90 MET A O 1
ATOM 685 N N . ASP A 1 91 ? -27.967 7.112 43.307 1.00 96.75 91 ASP A N 1
ATOM 686 C CA . ASP A 1 91 ? -28.284 5.833 43.932 1.00 96.75 91 ASP A CA 1
ATOM 687 C C . ASP A 1 91 ? -29.610 5.286 43.375 1.00 96.75 91 ASP A C 1
ATOM 689 O O . ASP A 1 91 ? -30.642 5.958 43.417 1.00 96.75 91 ASP A O 1
ATOM 693 N N . SER A 1 92 ? -29.587 4.067 42.836 1.00 96.25 92 SER A N 1
ATOM 694 C CA . SER A 1 92 ? -30.758 3.457 42.184 1.00 96.25 92 SER A CA 1
ATOM 695 C C . SER A 1 92 ? -31.813 2.903 43.154 1.00 96.25 92 SER A C 1
ATOM 697 O O . SER A 1 92 ? -32.867 2.444 42.710 1.00 96.25 92 SER A O 1
ATOM 699 N N . GLU A 1 93 ? -31.571 2.933 44.468 1.00 95.06 93 GLU A N 1
ATOM 700 C CA . GLU A 1 93 ? -32.534 2.479 45.478 1.00 95.06 93 GLU A CA 1
ATOM 701 C C . GLU A 1 93 ? -33.324 3.637 46.081 1.00 95.06 93 GLU A C 1
ATOM 703 O O . GLU A 1 93 ? -34.534 3.510 46.282 1.00 95.06 93 GLU A O 1
ATOM 708 N N . ASN A 1 94 ? -32.651 4.757 46.360 1.00 95.75 94 ASN A N 1
ATOM 709 C CA . ASN A 1 94 ? -33.246 5.909 47.048 1.00 95.75 94 ASN A CA 1
ATOM 710 C C . ASN A 1 94 ? -33.250 7.214 46.233 1.00 95.75 94 ASN A C 1
ATOM 712 O O . ASN A 1 94 ? -33.832 8.200 46.686 1.00 95.75 94 ASN A O 1
ATOM 716 N N . GLY A 1 95 ? -32.627 7.243 45.051 1.00 96.25 95 GLY A N 1
ATOM 717 C CA . GLY A 1 95 ? -32.630 8.404 44.160 1.00 96.25 95 GLY A CA 1
ATOM 718 C C . GLY A 1 95 ? -31.696 9.543 44.559 1.00 96.25 95 GLY A C 1
ATOM 719 O O . GLY A 1 95 ? -31.732 10.604 43.935 1.00 96.25 95 GLY A O 1
ATOM 720 N N . ARG A 1 96 ? -30.864 9.371 45.591 1.00 96.31 96 ARG A N 1
ATOM 721 C CA . ARG A 1 96 ? -29.919 10.402 46.030 1.00 96.31 96 ARG A CA 1
ATOM 722 C C . ARG A 1 96 ? -28.861 10.645 44.954 1.00 96.31 96 ARG A C 1
ATOM 724 O O . ARG A 1 96 ? -28.199 9.709 44.517 1.00 96.31 96 ARG A O 1
ATOM 731 N N . VAL A 1 97 ? -28.642 11.909 44.594 1.00 97.06 97 VAL A N 1
ATOM 732 C CA . VAL A 1 97 ? -27.489 12.324 43.780 1.00 97.06 97 VAL A CA 1
ATOM 733 C C . VAL A 1 97 ? -26.214 12.179 44.617 1.00 97.06 97 VAL A C 1
ATOM 735 O O . VAL A 1 97 ? -26.115 12.734 45.713 1.00 97.06 97 VAL A O 1
ATOM 738 N N . ILE A 1 98 ? -25.253 11.413 44.113 1.00 96.31 98 ILE A N 1
ATOM 739 C CA . ILE A 1 98 ? -23.979 11.116 44.778 1.00 96.31 98 ILE A CA 1
ATOM 740 C C . ILE A 1 98 ? -22.924 12.133 44.359 1.00 96.31 98 ILE A C 1
ATOM 742 O O . ILE A 1 98 ? -22.284 12.750 45.205 1.00 96.31 98 ILE A O 1
ATOM 746 N N . THR A 1 99 ? -22.760 12.313 43.050 1.00 96.75 99 THR A N 1
ATOM 747 C CA . THR A 1 99 ? -21.812 13.256 42.454 1.00 96.75 99 THR A CA 1
ATOM 748 C C . THR A 1 99 ? -22.248 13.614 41.033 1.00 96.75 99 THR A C 1
ATOM 750 O O . THR A 1 99 ? -23.245 13.092 40.524 1.00 96.75 99 THR A O 1
ATOM 753 N N . HIS A 1 100 ? -21.507 14.508 40.390 1.00 97.31 100 HIS A N 1
ATOM 754 C CA . HIS A 1 100 ? -21.643 14.818 38.975 1.00 97.31 100 HIS A CA 1
ATOM 755 C C . HIS A 1 100 ? -20.268 15.034 38.331 1.00 97.31 100 HIS A C 1
ATOM 757 O O . HIS A 1 100 ? -19.316 15.441 38.995 1.00 97.31 100 HIS A O 1
ATOM 763 N N . LEU A 1 101 ? -20.167 14.743 37.036 1.00 97.25 101 LEU A N 1
ATOM 764 C CA . LEU A 1 101 ? -18.935 14.800 36.247 1.00 97.25 101 LEU A CA 1
ATOM 765 C C . LEU A 1 101 ? -19.180 15.614 34.969 1.00 97.25 101 LEU A C 1
ATOM 767 O O . LEU A 1 101 ? -20.261 15.496 34.385 1.00 97.25 101 LEU A O 1
ATOM 771 N N . PRO A 1 102 ? -18.208 16.420 34.514 1.00 96.75 102 PRO A N 1
ATOM 772 C CA . PRO A 1 102 ? -18.365 17.207 33.298 1.00 96.75 102 PRO A CA 1
ATOM 773 C C . PRO A 1 102 ? -18.392 16.309 32.056 1.00 96.75 102 PRO A C 1
ATOM 775 O O . PRO A 1 102 ? -17.632 15.346 31.963 1.00 96.75 102 PRO A O 1
ATOM 778 N N . ILE A 1 103 ? -19.235 16.661 31.087 1.00 98.00 103 ILE A N 1
ATOM 779 C CA . ILE A 1 103 ? -19.349 16.015 29.771 1.00 98.00 103 ILE A CA 1
ATOM 780 C C . ILE A 1 103 ? -19.414 17.073 28.655 1.00 98.00 103 ILE A C 1
ATOM 782 O O . ILE A 1 103 ? -19.427 18.277 28.915 1.00 98.00 103 ILE A O 1
ATOM 786 N N . GLY A 1 104 ? -19.427 16.633 27.394 1.00 92.25 104 GLY A N 1
ATOM 787 C CA . GLY A 1 104 ? -19.635 17.508 26.233 1.00 92.25 104 GLY A CA 1
ATOM 788 C C . GLY A 1 104 ? -21.063 18.056 26.090 1.00 92.25 104 GLY A C 1
ATOM 789 O O . GLY A 1 104 ? -21.975 17.724 26.851 1.00 92.25 104 GLY A O 1
ATOM 790 N N . ASP A 1 105 ? -21.259 18.905 25.081 1.00 93.88 105 ASP A N 1
ATOM 791 C CA . ASP A 1 105 ? -22.531 19.590 24.844 1.00 93.88 105 ASP A CA 1
ATOM 792 C C . ASP A 1 105 ? -23.570 18.731 24.112 1.00 93.88 105 ASP A C 1
ATOM 794 O O . ASP A 1 105 ? -23.298 18.036 23.129 1.00 93.88 105 ASP A O 1
ATOM 798 N N . ASN A 1 106 ? -24.813 18.838 24.578 1.00 94.19 106 ASN A N 1
ATOM 799 C CA . ASN A 1 106 ? -25.977 18.166 24.023 1.00 94.19 106 ASN A CA 1
ATOM 800 C C . ASN A 1 106 ? -25.788 16.637 23.935 1.00 94.19 106 ASN A C 1
ATOM 802 O O . ASN A 1 106 ? -25.827 16.045 22.850 1.00 94.19 106 ASN A O 1
ATOM 806 N N . VAL A 1 107 ? -25.595 16.032 25.111 1.00 96.31 107 VAL A N 1
ATOM 807 C CA . VAL A 1 107 ? -25.574 14.579 25.342 1.00 96.31 107 VAL A CA 1
ATOM 808 C C . VAL A 1 107 ? -26.811 13.890 24.779 1.00 96.31 107 VAL A C 1
ATOM 810 O O . VAL A 1 107 ? -27.906 14.461 24.765 1.00 96.31 107 VAL A O 1
ATOM 813 N N . ASP A 1 108 ? -26.616 12.664 24.309 1.00 95.06 108 ASP A N 1
ATOM 814 C CA . ASP A 1 108 ? -27.669 11.853 23.697 1.00 95.06 108 ASP A CA 1
ATOM 815 C C . ASP A 1 108 ? -27.617 10.386 24.138 1.00 95.06 108 ASP A C 1
ATOM 817 O O . ASP A 1 108 ? -28.656 9.738 24.192 1.00 95.06 108 ASP A O 1
ATOM 821 N N . ASN A 1 109 ? -26.453 9.851 24.518 1.00 96.38 109 ASN A N 1
ATOM 822 C CA . ASN A 1 109 ? -26.342 8.466 24.968 1.00 96.38 109 ASN A CA 1
ATOM 823 C C . ASN A 1 109 ? -25.321 8.313 26.109 1.00 96.38 109 ASN A C 1
ATOM 825 O O . ASN A 1 109 ? -24.317 9.027 26.155 1.00 96.38 109 ASN A O 1
ATOM 829 N N . THR A 1 110 ? -25.600 7.380 27.023 1.00 98.19 110 THR A N 1
ATOM 830 C CA . THR A 1 110 ? -24.715 6.957 28.113 1.00 98.19 110 THR A CA 1
ATOM 831 C C . THR A 1 110 ? -24.719 5.435 28.162 1.00 98.19 110 THR A C 1
ATOM 833 O O . THR A 1 110 ? -25.791 4.833 28.192 1.00 98.19 110 THR A O 1
ATOM 836 N N . VAL A 1 111 ? -23.545 4.809 28.233 1.00 97.75 111 VAL A N 1
ATOM 837 C CA . VAL A 1 111 ? -23.402 3.358 28.440 1.00 97.75 111 VAL A CA 1
ATOM 838 C C . VAL A 1 111 ? -22.390 3.069 29.543 1.00 97.75 111 VAL A C 1
ATOM 840 O O . VAL A 1 111 ? -21.473 3.855 29.773 1.00 97.75 111 VAL A O 1
ATOM 843 N N . PHE A 1 112 ? -22.572 1.940 30.226 1.00 97.75 112 PHE A N 1
ATOM 844 C CA . PHE A 1 112 ? -21.687 1.462 31.284 1.00 97.75 112 PHE A CA 1
ATOM 845 C C . PHE A 1 112 ? -21.174 0.065 30.948 1.00 97.75 112 PHE A C 1
ATOM 847 O O . PHE A 1 112 ? -21.953 -0.807 30.552 1.00 97.75 112 PHE A O 1
ATOM 854 N N . ASP A 1 113 ? -19.874 -0.136 31.125 1.00 97.12 113 ASP A N 1
ATOM 855 C CA . ASP A 1 113 ? -19.202 -1.413 30.953 1.00 97.12 113 ASP A CA 1
ATOM 856 C C . ASP A 1 113 ? -18.882 -2.044 32.320 1.00 97.12 113 ASP A C 1
ATOM 858 O O . ASP A 1 113 ? -17.883 -1.684 32.946 1.00 97.12 113 ASP A O 1
ATOM 862 N N . PRO A 1 114 ? -19.675 -3.022 32.797 1.00 94.81 114 PRO A N 1
ATOM 863 C CA . PRO A 1 114 ? -19.422 -3.680 34.077 1.00 94.81 114 PRO A CA 1
ATOM 864 C C . PRO A 1 114 ? -18.122 -4.492 34.109 1.00 94.81 114 PRO A C 1
ATOM 866 O O . PRO A 1 114 ? -17.659 -4.833 35.197 1.00 94.81 114 PRO A O 1
ATOM 869 N N . GLY A 1 115 ? -17.553 -4.853 32.952 1.00 92.06 115 GLY A N 1
ATOM 870 C CA . GLY A 1 115 ? -16.291 -5.590 32.892 1.00 92.06 115 GLY A CA 1
ATOM 871 C C . GLY A 1 115 ? -15.083 -4.709 33.194 1.00 92.06 115 GLY A C 1
ATOM 872 O O . GLY A 1 115 ? -14.088 -5.199 33.722 1.00 92.06 115 GLY A O 1
ATOM 873 N N . THR A 1 116 ? -15.181 -3.415 32.883 1.00 93.56 116 THR A N 1
ATOM 874 C CA . THR A 1 116 ? -14.057 -2.469 32.955 1.00 93.56 116 THR A CA 1
ATOM 875 C C . THR A 1 116 ? -14.303 -1.304 33.907 1.00 93.56 116 THR A C 1
ATOM 877 O O . THR A 1 116 ? -13.374 -0.554 34.175 1.00 93.56 116 THR A O 1
ATOM 880 N N . GLY A 1 117 ? -15.530 -1.133 34.410 1.00 95.56 117 GLY A N 1
ATOM 881 C CA . GLY A 1 117 ? -15.919 -0.000 35.253 1.00 95.56 117 GLY A CA 1
ATOM 882 C C . GLY A 1 117 ? -16.028 1.322 34.489 1.00 95.56 117 GLY A C 1
ATOM 883 O O . GLY A 1 117 ? -16.152 2.380 35.106 1.00 95.56 117 GLY A O 1
ATOM 884 N N . LEU A 1 118 ? -15.960 1.295 33.153 1.00 97.19 118 LEU A N 1
ATOM 885 C CA . LEU A 1 118 ? -16.001 2.503 32.339 1.00 97.19 118 LEU A CA 1
ATOM 886 C C . LEU A 1 118 ? -17.429 2.962 32.053 1.00 97.19 118 LEU A C 1
ATOM 888 O O . LEU A 1 118 ? -18.325 2.181 31.732 1.00 97.19 118 LEU A O 1
ATOM 892 N N . ILE A 1 119 ? -17.609 4.275 32.121 1.00 98.25 119 ILE A N 1
ATOM 893 C CA . ILE A 1 119 ? -18.831 4.995 31.791 1.00 98.25 119 ILE A CA 1
ATOM 894 C C . ILE A 1 119 ? -18.516 5.878 30.587 1.00 98.25 119 ILE A C 1
ATOM 896 O O . ILE A 1 119 ? -17.571 6.668 30.614 1.00 98.25 119 ILE A O 1
ATOM 900 N N . PHE A 1 120 ? -19.321 5.774 29.538 1.00 97.94 120 PHE A N 1
ATOM 901 C CA . PHE A 1 120 ? -19.135 6.530 28.306 1.00 97.94 120 PHE A CA 1
ATOM 902 C C . PHE A 1 120 ? -20.342 7.421 28.062 1.00 97.94 120 PHE A C 1
ATOM 904 O O . PHE A 1 120 ? -21.475 6.945 28.141 1.00 97.94 120 PHE A O 1
ATOM 911 N N . THR A 1 121 ? -20.115 8.691 27.728 1.00 98.00 121 THR A N 1
ATOM 912 C CA . THR A 1 121 ? -21.172 9.643 27.351 1.00 98.00 121 THR A CA 1
ATOM 913 C C . THR A 1 121 ? -20.868 10.283 26.004 1.00 98.00 121 THR A C 1
ATOM 915 O O . THR A 1 121 ? -19.830 10.919 25.846 1.00 98.00 121 THR A O 1
ATOM 918 N N . SER A 1 122 ? -21.763 10.133 25.026 1.00 96.88 122 SER A N 1
ATOM 919 C CA . SER A 1 122 ? -21.596 10.695 23.680 1.00 96.88 122 SER A CA 1
ATOM 920 C C . SER A 1 122 ? -22.452 11.938 23.477 1.00 96.88 122 SER A C 1
ATOM 922 O O . SER A 1 122 ? -23.629 11.992 23.858 1.00 96.88 122 SER A O 1
ATOM 924 N N . THR A 1 123 ? -21.851 12.951 22.860 1.00 95.44 123 THR A N 1
ATOM 925 C CA . THR A 1 123 ? -22.400 14.306 22.784 1.00 95.44 123 THR A CA 1
ATOM 926 C C . THR A 1 123 ? -22.345 14.849 21.356 1.00 95.44 123 THR A C 1
ATOM 928 O O . THR A 1 123 ? -21.558 14.406 20.516 1.00 95.44 123 THR A O 1
ATOM 931 N N . GLU A 1 124 ? -23.238 15.788 21.028 1.00 90.94 124 GLU A N 1
ATOM 932 C CA . GLU A 1 124 ? -23.365 16.313 19.659 1.00 90.94 124 GLU A CA 1
ATOM 933 C C . GLU A 1 124 ? -22.141 17.120 19.213 1.00 90.94 124 GLU A C 1
ATOM 935 O O . GLU A 1 124 ? -21.828 17.156 18.019 1.00 90.94 124 GLU A O 1
ATOM 940 N N . ASP A 1 125 ? -21.423 17.716 20.166 1.00 91.38 125 ASP A N 1
ATOM 941 C CA . ASP A 1 125 ? -20.194 18.489 19.960 1.00 91.38 125 ASP A CA 1
ATOM 942 C C . ASP A 1 125 ? -18.950 17.629 19.660 1.00 91.38 125 ASP A C 1
ATOM 944 O O . ASP A 1 125 ? -17.820 18.091 19.824 1.00 91.38 125 ASP A O 1
ATOM 948 N N . ALA A 1 126 ? -19.166 16.415 19.145 1.00 91.56 126 ALA A N 1
ATOM 949 C CA . ALA A 1 126 ? -18.146 15.506 18.631 1.00 91.56 126 ALA A CA 1
ATOM 950 C C . ALA A 1 126 ? -17.208 14.951 19.715 1.00 91.56 126 ALA A C 1
ATOM 952 O O . ALA A 1 126 ? -15.986 14.884 19.527 1.00 91.56 126 ALA A O 1
ATOM 953 N N . LYS A 1 127 ? -17.775 14.566 20.863 1.00 94.50 127 LYS A N 1
ATOM 954 C CA . LYS A 1 127 ? -17.020 14.006 21.984 1.00 94.50 127 LYS A CA 1
ATOM 955 C C . LYS A 1 127 ? -17.673 12.744 22.530 1.00 94.50 127 LYS A C 1
ATOM 957 O O . LYS A 1 127 ? -18.896 12.599 22.539 1.00 94.50 127 LYS A O 1
ATOM 962 N N . ILE A 1 128 ? -16.820 11.856 23.025 1.00 97.12 128 ILE A N 1
ATOM 963 C CA . ILE A 1 128 ? -17.172 10.848 24.018 1.00 97.12 128 ILE A CA 1
ATOM 964 C C . ILE A 1 128 ? -16.353 11.145 25.265 1.00 97.12 128 ILE A C 1
ATOM 966 O O . ILE A 1 128 ? -15.124 11.081 25.220 1.00 97.12 128 ILE A O 1
ATOM 970 N N . THR A 1 129 ? -17.007 11.478 26.373 1.00 97.44 129 THR A N 1
ATOM 971 C CA . THR A 1 129 ? -16.321 11.574 27.664 1.00 97.44 129 THR A CA 1
ATOM 972 C C . THR A 1 129 ? -16.268 10.184 28.285 1.00 97.44 129 THR A C 1
ATOM 974 O O . THR A 1 129 ? -17.296 9.524 28.443 1.00 97.44 129 THR A O 1
ATOM 977 N N . VAL A 1 130 ? -15.057 9.738 28.612 1.00 97.19 130 VAL A N 1
ATOM 978 C CA . VAL A 1 130 ? -14.790 8.448 29.249 1.00 97.19 130 VAL A CA 1
ATOM 979 C C . VAL A 1 130 ? -14.553 8.700 30.728 1.00 97.19 130 VAL A C 1
ATOM 981 O O . VAL A 1 130 ? -13.699 9.505 31.101 1.00 97.19 130 VAL A O 1
ATOM 984 N N . MET A 1 131 ? -15.302 8.022 31.580 1.00 97.62 131 MET A N 1
ATOM 985 C CA . MET A 1 131 ? -15.192 8.085 33.034 1.00 97.62 131 MET A CA 1
ATOM 986 C C . MET A 1 131 ? -15.003 6.676 33.589 1.00 97.62 131 MET A C 1
ATOM 988 O O . MET A 1 131 ? -15.340 5.703 32.923 1.00 97.62 131 MET A O 1
ATOM 992 N N . HIS A 1 132 ? -14.462 6.562 34.796 1.00 96.88 132 HIS A N 1
ATOM 993 C CA . HIS A 1 132 ? -14.306 5.285 35.487 1.00 96.88 132 HIS A CA 1
ATOM 994 C C . HIS A 1 132 ? -14.962 5.349 36.866 1.00 96.88 132 HIS A C 1
ATOM 996 O O . HIS A 1 132 ? -14.838 6.357 37.569 1.00 96.88 132 HIS A O 1
ATOM 1002 N N . GLU A 1 133 ? -15.658 4.277 37.232 1.00 95.69 133 GLU A N 1
ATOM 1003 C CA . GLU A 1 133 ? -16.164 4.010 38.576 1.00 95.69 133 GLU A CA 1
ATOM 1004 C C . GLU A 1 133 ? -15.060 3.329 39.398 1.00 95.69 133 GLU A C 1
ATOM 1006 O O . GLU A 1 133 ? -14.861 2.118 39.341 1.00 95.69 133 GLU A O 1
ATOM 1011 N N . ASP A 1 134 ? -14.302 4.121 40.162 1.00 86.25 134 ASP A N 1
ATOM 1012 C CA . ASP A 1 134 ? -13.234 3.609 41.035 1.00 86.25 134 ASP A CA 1
ATOM 1013 C C . ASP A 1 134 ? -13.805 2.937 42.305 1.00 86.25 134 ASP A C 1
ATOM 1015 O O . ASP A 1 134 ? -13.123 2.173 42.991 1.00 86.25 134 ASP A O 1
ATOM 1019 N N . GLY A 1 135 ? -15.069 3.219 42.627 1.00 85.31 135 GLY A N 1
ATOM 1020 C CA . GLY A 1 135 ? -15.839 2.596 43.697 1.00 85.31 135 GLY A CA 1
ATOM 1021 C C . GLY A 1 135 ? -17.264 3.160 43.753 1.00 85.31 135 GLY A C 1
ATOM 1022 O O . GLY A 1 135 ? -17.572 4.093 43.016 1.00 85.31 135 GLY A O 1
ATOM 1023 N N . PRO A 1 136 ? -18.130 2.671 44.664 1.00 79.19 136 PRO A N 1
ATOM 1024 C CA . PRO A 1 136 ? -19.554 3.025 44.667 1.00 79.19 136 PRO A CA 1
ATOM 1025 C C . PRO A 1 136 ? -19.836 4.533 44.701 1.00 79.19 136 PRO A C 1
ATOM 1027 O O . PRO A 1 136 ? -20.797 4.992 44.093 1.00 79.19 136 PRO A O 1
ATOM 1030 N N . ASP A 1 137 ? -18.996 5.318 45.376 1.00 87.12 137 ASP A N 1
ATOM 1031 C CA . ASP A 1 137 ? -19.148 6.775 45.483 1.00 87.12 137 ASP A CA 1
ATOM 1032 C C . ASP A 1 137 ? -17.916 7.540 44.950 1.00 87.12 137 ASP A C 1
ATOM 1034 O O . ASP A 1 137 ? -17.761 8.731 45.222 1.00 87.12 137 ASP A O 1
ATOM 1038 N N . ALA A 1 138 ? -17.029 6.876 44.198 1.00 89.25 138 ALA A N 1
ATOM 1039 C CA . ALA A 1 138 ? -15.768 7.441 43.714 1.00 89.25 138 ALA A CA 1
ATOM 1040 C C . ALA A 1 138 ? -15.650 7.304 42.191 1.00 89.25 138 ALA A C 1
ATOM 1042 O O . ALA A 1 138 ? -15.688 6.200 41.652 1.00 89.25 138 ALA A O 1
ATOM 1043 N N . TYR A 1 139 ? -15.487 8.438 41.507 1.00 95.06 139 TYR A N 1
ATOM 1044 C CA . TYR A 1 139 ? -15.493 8.510 40.050 1.00 95.06 139 TYR A CA 1
ATOM 1045 C C . TYR A 1 139 ? -14.491 9.535 39.549 1.00 95.06 139 TYR A C 1
ATOM 1047 O O . TYR A 1 139 ? -14.253 10.559 40.196 1.00 95.06 139 TYR A O 1
ATOM 1055 N N . ARG A 1 140 ? -13.979 9.310 38.343 1.00 93.06 140 ARG A N 1
ATOM 1056 C CA . ARG A 1 140 ? -13.086 10.252 37.665 1.00 93.06 140 ARG A CA 1
ATOM 1057 C C . ARG A 1 140 ? -13.332 10.270 36.167 1.00 93.06 140 ARG A C 1
ATOM 1059 O O . ARG A 1 140 ? -13.701 9.257 35.577 1.00 93.06 140 ARG A O 1
ATOM 1066 N N . VAL A 1 141 ? -13.060 11.413 35.545 1.00 92.56 141 VAL A N 1
ATOM 1067 C CA . VAL A 1 141 ? -12.906 11.493 34.089 1.00 92.56 141 VAL A CA 1
ATOM 1068 C C . VAL A 1 141 ? -11.556 10.873 33.729 1.00 92.56 141 VAL A C 1
ATOM 1070 O O . VAL A 1 141 ? -10.531 11.241 34.299 1.00 92.56 141 VAL A O 1
ATOM 1073 N N . VAL A 1 142 ? -11.566 9.905 32.819 1.00 90.44 142 VAL A N 1
ATOM 1074 C CA . VAL A 1 142 ? -10.369 9.243 32.289 1.00 90.44 142 VAL A CA 1
ATOM 1075 C C . VAL A 1 142 ? -9.813 10.061 31.133 1.00 90.44 142 VAL A C 1
ATOM 1077 O O . VAL A 1 142 ? -8.658 10.470 31.165 1.00 90.44 142 VAL A O 1
ATOM 1080 N N . GLU A 1 143 ? -10.650 10.327 30.132 1.00 90.62 143 GLU A N 1
ATOM 1081 C CA . GLU A 1 143 ? -10.273 11.072 28.936 1.00 90.62 143 GLU A CA 1
ATOM 1082 C C . GLU A 1 143 ? -11.507 11.591 28.186 1.00 90.62 143 GLU A C 1
ATOM 1084 O O . GLU A 1 143 ? -12.657 11.347 28.556 1.00 90.62 143 GLU A O 1
ATOM 1089 N N . THR A 1 144 ? -11.271 12.331 27.107 1.00 92.50 144 THR A N 1
ATOM 1090 C CA . THR A 1 144 ? -12.312 12.717 26.153 1.00 92.50 144 THR A CA 1
ATOM 1091 C C . THR A 1 144 ? -11.851 12.363 24.750 1.00 92.50 144 THR A C 1
ATOM 1093 O O . THR A 1 144 ? -10.903 12.953 24.232 1.00 92.50 144 THR A O 1
ATOM 1096 N N . VAL A 1 145 ? -12.549 11.420 24.127 1.00 91.62 145 VAL A N 1
ATOM 1097 C CA . VAL A 1 145 ? -12.269 10.945 22.774 1.00 91.62 145 VAL A CA 1
ATOM 1098 C C . VAL A 1 145 ? -13.001 11.836 21.778 1.00 91.62 145 VAL A C 1
ATOM 1100 O O . VAL A 1 145 ? -14.209 12.056 21.884 1.00 91.62 145 VAL A O 1
ATOM 1103 N N . LYS A 1 146 ? -12.275 12.355 20.787 1.00 92.06 146 LYS A N 1
ATOM 1104 C CA . LYS A 1 146 ? -12.867 13.123 19.687 1.00 92.06 146 LYS A CA 1
ATOM 1105 C C . LYS A 1 146 ? -13.593 12.181 18.724 1.00 92.06 146 LYS A C 1
ATOM 1107 O O . LYS A 1 146 ? -13.004 11.211 18.254 1.00 92.06 146 LYS A O 1
ATOM 1112 N N . THR A 1 147 ? -14.835 12.501 18.380 1.00 91.00 147 THR A N 1
ATOM 1113 C CA . THR A 1 147 ? -15.635 11.770 17.384 1.00 91.00 147 THR A CA 1
ATOM 1114 C C . THR A 1 147 ? -15.907 12.632 16.149 1.00 91.00 147 THR A C 1
ATOM 1116 O O . THR A 1 147 ? -15.405 13.753 16.025 1.00 91.00 147 THR A O 1
ATOM 1119 N N . ALA A 1 148 ? -16.665 12.106 15.183 1.00 86.94 148 ALA A N 1
ATOM 1120 C CA . ALA A 1 148 ? -17.131 12.894 14.047 1.00 86.94 148 ALA A CA 1
ATOM 1121 C C . ALA A 1 148 ? -18.283 13.839 14.471 1.00 86.94 148 ALA A C 1
ATOM 1123 O O . ALA A 1 148 ? -19.106 13.457 15.311 1.00 86.94 148 ALA A O 1
ATOM 1124 N N . PRO A 1 149 ? -18.397 15.056 13.901 1.00 83.50 149 PRO A N 1
ATOM 1125 C CA . PRO A 1 149 ? -19.458 16.006 14.243 1.00 83.50 149 PRO A CA 1
ATOM 1126 C C . PRO A 1 149 ? -20.867 15.405 14.187 1.00 83.50 149 PRO A C 1
ATOM 1128 O O . PRO A 1 149 ? -21.247 14.792 13.194 1.00 83.50 149 PRO A O 1
ATOM 1131 N N . GLY A 1 150 ? -21.657 15.595 15.248 1.00 82.25 150 GLY A N 1
ATOM 1132 C CA . GLY A 1 150 ? -23.021 15.065 15.341 1.00 82.25 150 GLY A CA 1
ATOM 1133 C C . GLY A 1 150 ? -23.138 13.579 15.705 1.00 82.25 150 GLY A C 1
ATOM 1134 O O . GLY A 1 150 ? -24.262 13.098 15.859 1.00 82.25 150 GLY A O 1
ATOM 1135 N N . SER A 1 151 ? -22.023 12.864 15.889 1.00 89.69 151 SER A N 1
ATOM 1136 C CA . SER A 1 151 ? -21.997 11.428 16.222 1.00 89.69 151 SER A CA 1
ATOM 1137 C C . SER A 1 151 ? -22.219 11.211 17.713 1.00 89.69 151 SER A C 1
ATOM 1139 O O . SER A 1 151 ? -21.280 11.047 18.489 1.00 89.69 151 SER A O 1
ATOM 1141 N N . LYS A 1 152 ? -23.487 11.273 18.111 1.00 89.62 152 LYS A N 1
ATOM 1142 C CA . LYS A 1 152 ? -23.908 11.272 19.517 1.00 89.62 152 LYS A CA 1
ATOM 1143 C C . LYS A 1 152 ? -24.677 10.025 19.953 1.00 89.62 152 LYS A C 1
ATOM 1145 O O . LYS A 1 152 ? -25.031 9.926 21.118 1.00 89.62 152 LYS A O 1
ATOM 1150 N N . THR A 1 153 ? -24.886 9.064 19.054 1.00 91.81 153 THR A N 1
ATOM 1151 C CA . THR A 1 153 ? -25.418 7.733 19.400 1.00 91.81 153 THR A CA 1
ATOM 1152 C C . THR A 1 153 ? -24.278 6.723 19.459 1.00 91.81 153 THR A C 1
ATOM 1154 O O . THR A 1 153 ? -23.278 6.887 18.762 1.00 91.81 153 THR A O 1
ATOM 1157 N N . MET A 1 154 ? -24.412 5.687 20.287 1.00 95.19 154 MET A N 1
ATOM 1158 C CA . MET A 1 154 ? -23.407 4.631 20.406 1.00 95.19 154 MET A CA 1
ATOM 1159 C C . MET A 1 154 ? -24.018 3.315 20.891 1.00 95.19 154 MET A C 1
ATOM 1161 O O . MET A 1 154 ? -25.081 3.306 21.511 1.00 95.19 154 MET A O 1
ATOM 1165 N N . ALA A 1 155 ? -23.325 2.212 20.620 1.00 95.69 155 ALA A N 1
ATOM 1166 C CA . ALA A 1 155 ? -23.594 0.896 21.190 1.00 95.69 155 ALA A CA 1
ATOM 1167 C C . ALA A 1 155 ? -22.302 0.306 21.767 1.00 95.69 155 ALA A C 1
ATOM 1169 O O . ALA A 1 155 ? -21.244 0.461 21.167 1.00 95.69 155 ALA A O 1
ATOM 1170 N N . LEU A 1 156 ? -22.392 -0.379 22.908 1.00 95.38 156 LEU A N 1
ATOM 1171 C CA . LEU A 1 156 ? -21.265 -1.028 23.581 1.00 95.38 156 LEU A CA 1
ATOM 1172 C C . LEU A 1 156 ? -21.347 -2.549 23.409 1.00 95.38 156 LEU A C 1
ATOM 1174 O O . LEU A 1 156 ? -22.358 -3.157 23.763 1.00 95.38 156 LEU A O 1
ATOM 1178 N N . ASP A 1 157 ? -20.272 -3.165 22.922 1.00 94.88 157 ASP A N 1
ATOM 1179 C CA . ASP A 1 157 ? -20.073 -4.613 22.995 1.00 94.88 157 ASP A CA 1
ATOM 1180 C C . ASP A 1 157 ? -19.330 -4.970 24.286 1.00 94.88 157 ASP A C 1
ATOM 1182 O O . ASP A 1 157 ? -18.134 -4.715 24.424 1.00 94.88 157 ASP A O 1
ATOM 1186 N N . LEU A 1 158 ? -20.052 -5.598 25.215 1.00 91.12 158 LEU A N 1
ATOM 1187 C CA . LEU A 1 158 ? -19.536 -6.035 26.514 1.00 91.12 158 LEU A CA 1
ATOM 1188 C C . LEU A 1 158 ? -18.515 -7.176 26.432 1.00 91.12 158 LEU A C 1
ATOM 1190 O O . LEU A 1 158 ? -17.834 -7.441 27.417 1.00 91.12 158 LEU A O 1
ATOM 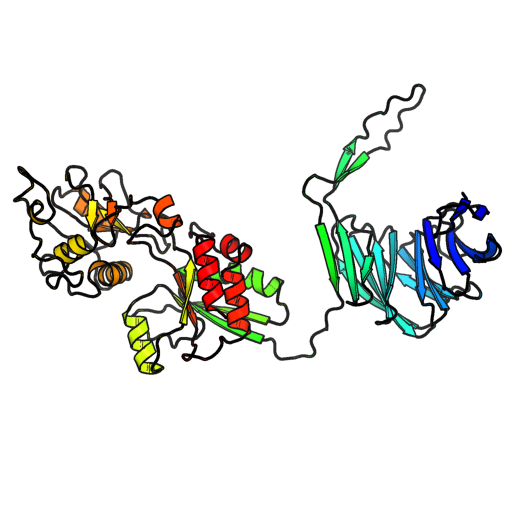1194 N N . LYS A 1 159 ? -18.419 -7.886 25.302 1.00 89.44 159 LYS A N 1
ATOM 1195 C CA . LYS A 1 159 ? -17.429 -8.959 25.129 1.00 89.44 159 LYS A CA 1
ATOM 1196 C C . LYS A 1 159 ? -16.069 -8.412 24.733 1.00 89.44 159 LYS A C 1
ATOM 1198 O O . LYS A 1 159 ? -15.052 -8.954 25.149 1.00 89.44 159 LYS A O 1
ATOM 1203 N N . THR A 1 160 ? -16.056 -7.391 23.881 1.00 87.06 160 THR A N 1
ATOM 1204 C CA . THR A 1 160 ? -14.816 -6.804 23.357 1.00 87.06 160 THR A CA 1
ATOM 1205 C C . THR A 1 160 ? -14.467 -5.469 23.999 1.00 87.06 160 THR A C 1
ATOM 1207 O O . THR A 1 160 ? -13.420 -4.919 23.677 1.00 87.06 160 THR A O 1
ATOM 1210 N N . HIS A 1 161 ? -15.355 -4.917 24.829 1.00 92.56 161 HIS A N 1
ATOM 1211 C CA . HIS A 1 161 ? -15.236 -3.586 25.430 1.00 92.56 161 HIS A CA 1
ATOM 1212 C C . HIS A 1 161 ? -15.062 -2.479 24.377 1.00 92.56 161 HIS A C 1
ATOM 1214 O O . HIS A 1 161 ? -14.246 -1.566 24.516 1.00 92.56 161 HIS A O 1
ATOM 1220 N N . ARG A 1 162 ? -15.801 -2.598 23.264 1.00 93.38 162 ARG A N 1
ATOM 1221 C CA . ARG A 1 162 ? -15.743 -1.655 22.137 1.00 93.38 162 ARG A CA 1
ATOM 1222 C C . ARG A 1 162 ? -17.063 -0.927 21.980 1.00 93.38 162 ARG A C 1
ATOM 1224 O O . ARG A 1 162 ? -18.126 -1.543 21.999 1.00 93.38 162 ARG A O 1
ATOM 1231 N N . LEU A 1 163 ? -16.975 0.375 21.765 1.00 94.50 163 LEU A N 1
ATOM 1232 C CA . LEU A 1 163 ? -18.065 1.218 21.318 1.00 94.50 163 LEU A CA 1
ATOM 1233 C C . LEU A 1 163 ? -18.124 1.241 19.793 1.00 94.50 163 LEU A C 1
ATOM 1235 O O . LEU A 1 163 ? -17.101 1.346 19.117 1.00 94.50 163 LEU A O 1
ATOM 1239 N N . PHE A 1 164 ? -19.339 1.237 19.270 1.00 95.31 164 PHE A N 1
ATOM 1240 C CA . PHE A 1 164 ? -19.663 1.462 17.870 1.00 95.31 164 PHE A CA 1
ATOM 1241 C C . PHE A 1 164 ? -20.478 2.745 17.776 1.00 95.31 164 PHE A C 1
ATOM 1243 O O . PHE A 1 164 ? -21.568 2.839 18.343 1.00 95.31 164 PHE A O 1
ATOM 1250 N N . VAL A 1 165 ? -19.935 3.741 17.086 1.00 95.06 165 VAL A N 1
ATOM 1251 C CA . VAL A 1 165 ? -20.455 5.110 17.054 1.00 95.06 165 VAL A CA 1
ATOM 1252 C C . VAL A 1 165 ? -20.750 5.459 15.595 1.00 95.06 165 VAL A C 1
ATOM 1254 O O . VAL A 1 165 ? -19.821 5.765 14.838 1.00 95.06 165 VAL A O 1
ATOM 1257 N N . PRO A 1 166 ? -22.012 5.356 15.145 1.00 94.06 166 PRO A N 1
ATOM 1258 C CA . PRO A 1 166 ? -22.364 5.689 13.774 1.00 94.06 166 PRO A CA 1
ATOM 1259 C C . PRO A 1 166 ? -22.221 7.192 13.521 1.00 94.06 166 PRO A C 1
ATOM 1261 O O . PRO A 1 166 ? -22.539 8.023 14.377 1.00 94.06 166 PRO A O 1
ATOM 1264 N N . TYR A 1 167 ? -21.783 7.534 12.315 1.00 92.31 167 TYR A N 1
ATOM 1265 C CA . TYR A 1 167 ? -21.675 8.907 11.844 1.00 92.31 167 TYR A CA 1
ATOM 1266 C C . TYR A 1 167 ? -22.089 9.038 10.379 1.00 92.31 167 TYR A C 1
ATOM 1268 O O . TYR A 1 167 ? -22.174 8.060 9.636 1.00 92.31 167 TYR A O 1
ATOM 1276 N N . GLY A 1 168 ? -22.349 10.277 9.974 1.00 89.00 168 GLY A N 1
ATOM 1277 C CA . GLY A 1 168 ? -22.551 10.671 8.588 1.00 89.00 168 GLY A CA 1
ATOM 1278 C C . GLY A 1 168 ? -22.344 12.173 8.454 1.00 89.00 168 GLY A C 1
ATOM 1279 O O . GLY A 1 168 ? -22.664 12.926 9.378 1.00 89.00 168 GLY A O 1
ATOM 1280 N N . GLU A 1 169 ? -21.793 12.621 7.332 1.00 87.38 169 GLU A N 1
ATOM 1281 C CA . GLU A 1 169 ? -21.625 14.051 7.092 1.00 87.38 169 GLU A CA 1
ATOM 1282 C C . GLU A 1 169 ? -22.995 14.695 6.901 1.00 87.38 169 GLU A C 1
ATOM 1284 O O . GLU A 1 169 ? -23.861 14.159 6.208 1.00 87.38 169 GLU A O 1
ATOM 1289 N N . VAL A 1 170 ? -23.213 15.844 7.538 1.00 82.88 170 VAL A N 1
ATOM 1290 C CA . VAL A 1 170 ? -24.497 16.543 7.498 1.00 82.88 170 VAL A CA 1
ATOM 1291 C C . VAL A 1 170 ? -24.351 17.912 6.865 1.00 82.88 170 VAL A C 1
ATOM 1293 O O . VAL A 1 170 ? -23.486 18.701 7.237 1.00 82.88 170 VAL A O 1
ATOM 1296 N N . GLU A 1 171 ? -25.273 18.236 5.971 1.00 82.31 171 GLU A N 1
ATOM 1297 C CA . GLU A 1 171 ? -25.476 19.594 5.481 1.00 82.31 171 GLU A CA 1
ATOM 1298 C C . GLU A 1 171 ? -26.749 20.196 6.090 1.00 82.31 171 GLU A C 1
ATOM 1300 O O . GLU A 1 171 ? -27.699 19.492 6.460 1.00 82.31 171 GLU A O 1
ATOM 1305 N N . LYS A 1 172 ? -26.777 21.525 6.207 1.00 78.38 172 LYS A N 1
ATOM 1306 C CA . LYS A 1 172 ? -27.981 22.259 6.601 1.00 78.38 172 LYS A CA 1
ATOM 1307 C C . LYS A 1 172 ? -28.751 22.622 5.340 1.00 78.38 172 LYS A C 1
ATOM 1309 O O . LYS A 1 172 ? -28.280 23.422 4.540 1.00 78.38 172 LYS A O 1
ATOM 1314 N N . VAL A 1 173 ? -29.945 22.065 5.188 1.00 73.06 173 VAL A N 1
ATOM 1315 C CA . VAL A 1 173 ? -30.870 22.418 4.108 1.00 73.06 173 VAL A CA 1
ATOM 1316 C C . VAL A 1 173 ? -32.028 23.235 4.663 1.00 73.06 173 VAL A C 1
ATOM 1318 O O . VAL A 1 173 ? -32.507 22.982 5.771 1.00 73.06 173 VAL A O 1
ATOM 1321 N N . ALA A 1 174 ? -32.502 24.218 3.898 1.00 65.06 174 ALA A N 1
ATOM 1322 C CA . ALA A 1 174 ? -33.743 24.910 4.225 1.00 65.06 174 ALA A CA 1
ATOM 1323 C C . ALA A 1 174 ? -34.888 23.886 4.284 1.00 65.06 174 ALA A C 1
ATOM 1325 O O . ALA A 1 174 ? -35.019 23.040 3.395 1.00 65.06 174 ALA A O 1
ATOM 1326 N N . ALA A 1 175 ? -35.703 23.925 5.338 1.00 59.31 175 ALA A N 1
ATOM 1327 C CA . ALA A 1 175 ? -36.887 23.086 5.415 1.00 59.31 175 ALA A CA 1
ATOM 1328 C C . ALA A 1 175 ? -37.819 23.442 4.249 1.00 59.31 175 ALA A C 1
ATOM 1330 O O . ALA A 1 175 ? -38.264 24.581 4.124 1.00 59.31 175 ALA A O 1
ATOM 1331 N N . THR A 1 176 ? -38.116 22.477 3.380 1.00 52.03 176 THR A N 1
ATOM 1332 C CA . THR A 1 176 ? -39.134 22.660 2.343 1.00 52.03 176 THR A CA 1
ATOM 1333 C C . THR A 1 176 ? -40.485 22.870 3.036 1.00 52.03 176 THR A C 1
ATOM 1335 O O . THR A 1 176 ? -40.815 22.075 3.924 1.00 52.03 176 THR A O 1
ATOM 1338 N N . PRO A 1 177 ? -41.278 23.899 2.683 1.00 47.09 177 PRO A N 1
ATOM 1339 C CA . PRO A 1 177 ? -42.616 24.055 3.236 1.00 47.09 177 PRO A CA 1
ATOM 1340 C C . PRO A 1 177 ? -43.452 22.818 2.890 1.00 47.09 177 PRO A C 1
ATOM 1342 O O . PRO A 1 177 ? -43.716 22.544 1.721 1.00 47.09 177 PRO A O 1
ATOM 1345 N N . GLY A 1 178 ? -43.840 22.044 3.902 1.00 45.19 178 GLY A N 1
ATOM 1346 C CA . GLY A 1 178 ? -44.834 20.991 3.734 1.00 45.19 178 GLY A CA 1
ATOM 1347 C C . GLY A 1 178 ? -46.206 21.623 3.520 1.00 45.19 178 GLY A C 1
ATOM 1348 O O . GLY A 1 178 ? -46.572 22.564 4.224 1.00 45.19 178 GLY A O 1
ATOM 1349 N N . SER A 1 179 ? -46.967 21.114 2.554 1.00 39.59 179 SER A N 1
ATOM 1350 C CA . SER A 1 179 ? -48.357 21.499 2.327 1.00 39.59 179 SER A CA 1
ATOM 1351 C C . SER A 1 179 ? -49.234 21.058 3.506 1.00 39.59 179 SER A C 1
ATOM 1353 O O . SER A 1 179 ? -49.800 19.967 3.503 1.00 39.59 179 SER A O 1
ATOM 1355 N N . THR A 1 180 ? -49.384 21.907 4.514 1.00 40.25 180 THR A N 1
ATOM 1356 C CA . THR A 1 180 ? -50.561 21.885 5.385 1.00 40.25 180 THR A CA 1
ATOM 1357 C C . THR A 1 180 ? -51.167 23.274 5.358 1.00 40.25 180 THR A C 1
ATOM 1359 O O . THR A 1 180 ? -50.503 24.260 5.672 1.00 40.25 180 THR A O 1
ATOM 1362 N N . GLY A 1 181 ? -52.410 23.356 4.886 1.00 39.06 181 GLY A N 1
ATOM 1363 C CA . GLY A 1 181 ? -53.141 24.610 4.783 1.00 39.06 181 GLY A CA 1
ATOM 1364 C C . GLY A 1 181 ? -53.213 25.335 6.127 1.00 39.06 181 GLY A C 1
ATOM 1365 O O . GLY A 1 181 ? -53.462 24.716 7.157 1.00 39.06 181 GLY A O 1
ATOM 1366 N N . GLY A 1 182 ? -53.035 26.657 6.074 1.00 38.78 182 GLY A N 1
ATOM 1367 C CA . GLY A 1 182 ? -53.408 27.586 7.139 1.00 38.78 182 GLY A CA 1
ATOM 1368 C C . GLY A 1 182 ? -52.288 28.019 8.090 1.00 38.78 182 GLY A C 1
ATOM 1369 O O . GLY A 1 182 ? -52.119 27.438 9.150 1.00 38.78 182 GLY A O 1
ATOM 1370 N N . GLY A 1 183 ? -51.647 29.149 7.763 1.00 43.94 183 GLY A N 1
ATOM 1371 C CA . GLY A 1 183 ? -51.250 30.168 8.746 1.00 43.94 183 GLY A CA 1
ATOM 1372 C C . GLY A 1 183 ? -49.933 29.979 9.518 1.00 43.94 183 GLY A C 1
ATOM 1373 O O . GLY A 1 183 ? -49.864 29.200 10.457 1.00 43.94 183 GLY A O 1
ATOM 1374 N N . LYS A 1 184 ? -48.975 30.871 9.211 1.00 34.53 184 LYS A N 1
ATOM 1375 C CA . LYS A 1 184 ? -47.645 31.126 9.818 1.00 34.53 184 LYS A CA 1
ATOM 1376 C C . LYS A 1 184 ? -46.506 30.204 9.355 1.00 34.53 184 LYS A C 1
ATOM 1378 O O . LYS A 1 184 ? -46.346 29.083 9.815 1.00 34.53 184 LYS A O 1
ATOM 1383 N N . VAL A 1 185 ? -45.661 30.755 8.479 1.00 40.09 185 VAL A N 1
ATOM 1384 C CA . VAL A 1 185 ? -44.329 30.225 8.159 1.00 40.09 185 VAL A CA 1
ATOM 1385 C C . VAL A 1 185 ? -43.386 30.621 9.296 1.00 40.09 185 VAL A C 1
ATOM 1387 O O . VAL A 1 185 ? -43.103 31.803 9.479 1.00 40.09 185 VAL A O 1
ATOM 1390 N N . ASP A 1 186 ? -42.939 29.641 10.077 1.00 44.16 186 ASP A N 1
ATOM 1391 C CA . ASP A 1 186 ? -41.832 29.797 11.022 1.00 44.16 186 ASP A CA 1
ATOM 1392 C C . ASP A 1 186 ? -40.498 29.656 10.264 1.00 44.16 186 ASP A C 1
ATOM 1394 O O . ASP A 1 186 ? -40.255 28.653 9.593 1.00 44.16 186 ASP A O 1
ATOM 1398 N N . LEU A 1 187 ? -39.641 30.677 10.349 1.00 43.38 187 LEU A N 1
ATOM 1399 C CA . LEU A 1 187 ? -38.332 30.745 9.685 1.00 43.38 187 LEU A CA 1
ATOM 1400 C C . LEU A 1 187 ? -37.190 30.116 10.517 1.00 43.38 187 LEU A C 1
ATOM 1402 O O . LEU A 1 187 ? -36.020 30.308 10.195 1.00 43.38 187 LEU A O 1
ATOM 1406 N N . SER A 1 188 ? -37.490 29.328 11.555 1.00 46.44 188 SER A N 1
ATOM 1407 C CA . SER A 1 188 ? -36.492 28.602 12.367 1.00 46.44 188 SER A CA 1
ATOM 1408 C C . SER A 1 188 ? -35.898 27.338 11.699 1.00 46.44 188 SER A C 1
ATOM 1410 O O . SER A 1 188 ? -34.940 26.744 12.200 1.00 46.44 188 SER A O 1
ATOM 1412 N N . GLY A 1 189 ? -36.452 26.900 10.564 1.00 48.50 189 GLY A N 1
ATOM 1413 C CA . GLY A 1 189 ? -36.257 25.557 10.013 1.00 48.50 189 GLY A CA 1
ATOM 1414 C C . GLY A 1 189 ? -35.111 25.395 9.010 1.00 48.50 189 GLY A C 1
ATOM 1415 O O . GLY A 1 189 ? -35.359 25.278 7.813 1.00 48.50 189 GLY A O 1
ATOM 1416 N N . MET A 1 190 ? -33.868 25.261 9.476 1.00 56.75 190 MET A N 1
ATOM 1417 C CA . MET A 1 190 ? -32.867 24.471 8.739 1.00 56.75 190 MET A CA 1
ATOM 1418 C C . MET A 1 190 ? -32.920 23.022 9.236 1.00 56.75 190 MET A C 1
ATOM 1420 O O . MET A 1 190 ? -32.725 22.765 10.423 1.00 56.75 190 MET A O 1
ATOM 1424 N N . ARG A 1 191 ? -33.185 22.060 8.346 1.00 67.00 191 ARG A N 1
ATOM 1425 C CA . ARG A 1 191 ? -33.102 20.624 8.660 1.00 67.00 191 ARG A CA 1
ATOM 1426 C C . ARG A 1 191 ? -31.698 20.117 8.345 1.00 67.00 191 ARG A C 1
ATOM 1428 O O . ARG A 1 191 ? -31.095 20.524 7.356 1.00 67.00 191 ARG A O 1
ATOM 1435 N N . LYS A 1 192 ? -31.175 19.219 9.181 1.00 73.00 192 LYS A N 1
ATOM 1436 C CA . LYS A 1 192 ? -29.942 18.487 8.868 1.00 73.00 192 LYS A CA 1
ATOM 1437 C C . LYS A 1 192 ? -30.284 17.359 7.897 1.00 73.00 192 LYS A C 1
ATOM 1439 O O . LYS A 1 192 ? -31.192 16.578 8.179 1.00 73.00 192 LYS A O 1
ATOM 1444 N N . ARG A 1 193 ? -29.575 17.283 6.774 1.00 81.88 193 ARG A N 1
ATOM 1445 C CA . ARG A 1 193 ? -29.635 16.164 5.827 1.00 81.88 193 ARG A CA 1
ATOM 1446 C C . ARG A 1 193 ? -28.289 15.451 5.850 1.00 81.88 193 ARG A C 1
ATOM 1448 O O . ARG A 1 193 ? -27.265 16.110 5.723 1.00 81.88 193 ARG A O 1
ATOM 1455 N N . VAL A 1 194 ? -28.302 14.131 6.034 1.00 83.25 194 VAL A N 1
ATOM 1456 C CA . VAL A 1 194 ? -27.094 13.301 5.914 1.00 83.25 194 VAL A CA 1
ATOM 1457 C C . VAL A 1 194 ? -26.753 13.163 4.431 1.00 83.25 194 VAL A C 1
ATOM 1459 O O . VAL A 1 194 ? -27.639 12.880 3.621 1.00 83.25 194 VAL A O 1
ATOM 1462 N N . LEU A 1 195 ? -25.493 13.389 4.075 1.00 84.00 195 LEU A N 1
ATOM 1463 C CA . LEU A 1 195 ? -25.003 13.283 2.708 1.00 84.00 195 LEU A CA 1
ATOM 1464 C C . LEU A 1 195 ? -24.950 11.807 2.268 1.00 84.00 195 LEU A C 1
ATOM 1466 O O . LEU A 1 195 ? -24.501 10.954 3.044 1.00 84.00 195 LEU A O 1
ATOM 1470 N N . PRO A 1 196 ? -25.377 11.476 1.034 1.00 86.62 196 PRO A N 1
ATOM 1471 C CA . PRO A 1 196 ? -25.233 10.125 0.494 1.00 86.62 196 PRO A CA 1
ATOM 1472 C C . PRO A 1 196 ? -23.778 9.641 0.546 1.00 86.62 196 PRO A C 1
ATOM 1474 O O . PRO A 1 196 ? -22.861 10.430 0.345 1.00 86.62 196 PRO A O 1
ATOM 1477 N N . ASN A 1 197 ? -23.571 8.341 0.772 1.00 88.12 197 ASN A N 1
ATOM 1478 C CA . ASN A 1 197 ? -22.251 7.686 0.808 1.00 88.12 197 ASN A CA 1
ATOM 1479 C C . ASN A 1 197 ? -21.273 8.201 1.883 1.00 88.12 197 ASN A C 1
ATOM 1481 O O . ASN A 1 197 ? -20.075 7.970 1.770 1.00 88.12 197 ASN A O 1
ATOM 1485 N N . THR A 1 198 ? -21.768 8.859 2.936 1.00 88.75 198 THR A N 1
ATOM 1486 C CA . THR A 1 198 ? -20.931 9.336 4.059 1.00 88.75 198 THR A CA 1
ATOM 1487 C C . THR A 1 198 ? -21.144 8.565 5.361 1.00 88.75 198 THR A C 1
ATOM 1489 O O . THR A 1 198 ? -20.533 8.890 6.376 1.00 88.75 198 THR A O 1
ATOM 1492 N N . PHE A 1 199 ? -22.015 7.550 5.350 1.00 92.31 199 PHE A N 1
ATOM 1493 C CA . PHE A 1 199 ? -22.246 6.708 6.519 1.00 92.31 199 PHE A CA 1
ATOM 1494 C C . PHE A 1 199 ? -20.980 5.930 6.878 1.00 92.31 199 PHE A C 1
ATOM 1496 O O . PHE A 1 199 ? -20.414 5.229 6.040 1.00 92.31 199 PHE A O 1
ATOM 1503 N N . GLY A 1 200 ? -20.596 5.998 8.145 1.00 90.81 200 GLY A N 1
ATOM 1504 C CA . GLY A 1 200 ? -19.544 5.171 8.710 1.00 90.81 200 GLY A CA 1
ATOM 1505 C C . GLY A 1 200 ? -19.830 4.832 10.165 1.00 90.81 200 GLY A C 1
ATOM 1506 O O . GLY A 1 200 ? -20.747 5.369 10.788 1.00 90.81 200 GLY A O 1
ATOM 1507 N N . VAL A 1 201 ? -19.030 3.926 10.719 1.00 92.38 201 VAL A N 1
ATOM 1508 C CA . VAL A 1 201 ? -19.076 3.557 12.137 1.00 92.38 201 VAL A CA 1
ATOM 1509 C C . VAL A 1 201 ? -17.673 3.708 12.701 1.00 92.38 201 VAL A C 1
ATOM 1511 O O . VAL A 1 201 ? -16.757 3.002 12.284 1.00 92.38 201 VAL A O 1
ATOM 1514 N N . LEU A 1 202 ? -17.497 4.633 13.643 1.00 88.81 202 LEU A N 1
ATOM 1515 C CA . LEU A 1 202 ? -16.270 4.721 14.426 1.00 88.81 202 LEU A CA 1
ATOM 1516 C C . LEU A 1 202 ? -16.287 3.593 15.459 1.00 88.81 202 LEU A C 1
ATOM 1518 O O . LEU A 1 202 ? -17.277 3.421 16.172 1.00 88.81 202 LEU A O 1
ATOM 1522 N N . VAL A 1 203 ? -15.196 2.838 15.545 1.00 90.12 203 VAL A N 1
ATOM 1523 C CA . VAL A 1 203 ? -15.009 1.818 16.580 1.00 90.12 203 VAL A CA 1
ATOM 1524 C C . VAL A 1 203 ? -14.031 2.370 17.607 1.00 90.12 203 VAL A C 1
ATOM 1526 O O . VAL A 1 203 ? -12.874 2.625 17.279 1.00 90.12 203 VAL A O 1
ATOM 1529 N N . VAL A 1 204 ? -14.494 2.576 18.838 1.00 86.50 204 VAL A N 1
ATOM 1530 C CA . VAL A 1 204 ? -13.668 3.062 19.953 1.00 86.50 204 VAL A CA 1
ATOM 1531 C C . VAL A 1 204 ? -13.494 1.910 20.932 1.00 86.50 204 VAL A C 1
ATOM 1533 O O . VAL A 1 204 ? -14.472 1.425 21.484 1.00 86.50 204 VAL A O 1
ATOM 1536 N N . GLY A 1 205 ? -12.273 1.424 21.121 1.00 82.31 205 GLY A N 1
ATOM 1537 C CA . GLY A 1 205 ? -11.971 0.369 22.090 1.00 82.31 205 GLY A CA 1
ATOM 1538 C C . GLY A 1 205 ? -11.183 0.905 23.273 1.00 82.31 205 GLY A C 1
ATOM 1539 O O . GLY A 1 205 ? -10.549 1.954 23.173 1.00 82.31 205 GLY A O 1
ATOM 1540 N N . ILE A 1 206 ? -11.177 0.150 24.368 1.00 74.38 206 ILE A N 1
ATOM 1541 C CA . ILE A 1 206 ? -10.167 0.316 25.411 1.00 74.38 206 ILE A CA 1
ATOM 1542 C C . ILE A 1 206 ? -8.847 -0.131 24.793 1.00 74.38 206 ILE A C 1
ATOM 1544 O O . ILE A 1 206 ? -8.631 -1.320 24.560 1.00 74.38 206 ILE A O 1
ATOM 1548 N N . GLY A 1 207 ? -7.999 0.831 24.442 1.00 58.56 207 GLY A N 1
ATOM 1549 C CA . GLY A 1 207 ? -6.612 0.514 24.165 1.00 58.56 207 GLY A CA 1
ATOM 1550 C C . GLY A 1 207 ? -5.996 0.022 25.464 1.00 58.56 207 GLY A C 1
ATOM 1551 O O . GLY A 1 207 ? -6.110 0.698 26.489 1.00 58.56 207 GLY A O 1
ATOM 1552 N N . ASP A 1 208 ? -5.306 -1.114 25.429 1.00 44.94 208 ASP A N 1
ATOM 1553 C CA . ASP A 1 208 ? -4.184 -1.267 26.339 1.00 44.94 208 ASP A CA 1
ATOM 1554 C C . ASP A 1 208 ? -3.348 0.001 26.133 1.00 44.94 208 ASP A C 1
ATOM 1556 O O . ASP A 1 208 ? -2.815 0.223 25.044 1.00 44.94 208 ASP A O 1
ATOM 1560 N N . SER A 1 209 ? -3.261 0.879 27.139 1.00 39.56 209 SER A N 1
ATOM 1561 C CA . SER A 1 209 ? -2.045 1.682 27.228 1.00 39.56 209 SER A CA 1
ATOM 1562 C C . SER A 1 209 ? -0.954 0.631 27.211 1.00 39.56 209 SER A C 1
ATOM 1564 O O . SER A 1 209 ? -0.970 -0.207 28.123 1.00 39.56 209 SER A O 1
ATOM 1566 N N . PRO A 1 210 ? -0.098 0.570 26.176 1.00 40.44 210 PRO A N 1
ATOM 1567 C CA . PRO A 1 210 ? 0.878 -0.487 26.138 1.00 40.44 210 PRO A CA 1
ATOM 1568 C C . PRO A 1 210 ? 1.624 -0.378 27.470 1.00 40.44 210 PRO A C 1
ATOM 1570 O O . PRO A 1 210 ? 2.101 0.721 27.793 1.00 40.44 210 PRO A O 1
ATOM 1573 N N . PRO A 1 211 ? 1.769 -1.457 28.271 1.00 37.22 211 PRO A N 1
ATOM 1574 C CA . PRO A 1 211 ? 2.964 -1.506 29.098 1.00 37.22 211 PRO A CA 1
ATOM 1575 C C . PRO A 1 211 ? 4.105 -1.167 28.142 1.00 37.22 211 PRO A C 1
ATOM 1577 O O . PRO A 1 211 ? 4.019 -1.576 26.981 1.00 37.22 211 PRO A O 1
ATOM 1580 N N . ALA A 1 212 ? 5.094 -0.380 28.575 1.00 42.81 212 ALA A N 1
ATOM 1581 C CA . ALA A 1 212 ? 6.285 -0.056 27.791 1.00 42.81 212 ALA A CA 1
ATOM 1582 C C . ALA A 1 212 ? 7.027 -1.353 27.408 1.00 42.81 212 ALA A C 1
ATOM 1584 O O . ALA A 1 212 ? 8.059 -1.724 27.953 1.00 42.81 212 ALA A O 1
ATOM 1585 N N . THR A 1 213 ? 6.425 -2.081 26.488 1.00 46.38 213 THR A N 1
ATOM 1586 C CA . THR A 1 213 ? 6.957 -3.085 25.616 1.00 46.38 213 THR A CA 1
ATOM 1587 C C . THR A 1 213 ? 7.672 -2.240 24.594 1.00 46.38 213 THR A C 1
ATOM 1589 O O . THR A 1 213 ? 7.120 -1.261 24.086 1.00 46.38 213 THR A O 1
ATOM 1592 N N . ALA A 1 214 ? 8.958 -2.521 24.416 1.00 54.03 214 ALA A N 1
ATOM 1593 C CA . ALA A 1 214 ? 9.763 -1.827 23.434 1.00 54.03 214 ALA A CA 1
ATOM 1594 C C . ALA A 1 214 ? 8.956 -1.756 22.134 1.00 54.03 214 ALA A C 1
ATOM 1596 O O . ALA A 1 214 ? 8.557 -2.796 21.606 1.00 54.03 214 ALA A O 1
ATOM 1597 N N . ARG A 1 215 ? 8.649 -0.529 21.697 1.00 67.25 215 ARG A N 1
ATOM 1598 C CA . ARG A 1 215 ? 7.964 -0.266 20.435 1.00 67.25 215 ARG A CA 1
ATOM 1599 C C . ARG A 1 215 ? 8.618 -1.142 19.378 1.00 67.25 215 ARG A C 1
ATOM 1601 O O . ARG A 1 215 ? 9.846 -1.128 19.267 1.00 67.25 215 ARG A O 1
ATOM 1608 N N . ARG A 1 216 ? 7.838 -1.962 18.674 1.00 85.75 216 ARG A N 1
ATOM 1609 C CA . ARG A 1 216 ? 8.408 -2.855 17.659 1.00 85.75 216 ARG A CA 1
ATOM 1610 C C . ARG A 1 216 ? 8.965 -1.956 16.560 1.00 85.75 216 ARG A C 1
ATOM 1612 O O . ARG A 1 216 ? 8.202 -1.209 15.956 1.00 85.75 216 ARG A O 1
ATOM 1619 N N . THR A 1 217 ? 10.277 -1.954 16.352 1.00 84.50 217 THR A N 1
ATOM 1620 C CA . THR A 1 217 ? 10.913 -1.069 15.371 1.00 84.50 217 THR A CA 1
ATOM 1621 C C . THR A 1 217 ? 11.338 -1.841 14.136 1.00 84.50 217 THR A C 1
ATOM 1623 O O . THR A 1 217 ? 11.940 -2.911 14.226 1.00 84.50 217 THR A O 1
ATOM 1626 N N . LEU A 1 218 ? 11.054 -1.268 12.970 1.00 84.69 218 LEU A N 1
ATOM 1627 C CA . LEU A 1 218 ? 11.545 -1.748 11.685 1.00 84.69 218 LEU A CA 1
ATOM 1628 C C . LEU A 1 218 ? 12.263 -0.596 10.987 1.00 84.69 218 LEU A C 1
ATOM 1630 O O . LEU A 1 218 ? 11.633 0.320 10.464 1.00 84.69 218 LEU A O 1
ATOM 1634 N N . ALA A 1 219 ? 13.591 -0.629 10.995 1.00 82.12 219 ALA A N 1
ATOM 1635 C CA . ALA A 1 219 ? 14.396 0.368 10.302 1.00 82.12 219 ALA A CA 1
ATOM 1636 C C . ALA A 1 219 ? 14.606 -0.051 8.850 1.00 82.12 219 ALA A C 1
ATOM 1638 O O . ALA A 1 219 ? 15.222 -1.088 8.621 1.00 82.12 219 ALA A O 1
ATOM 1639 N N . THR A 1 220 ? 14.124 0.758 7.908 1.00 80.19 220 THR A N 1
ATOM 1640 C CA . THR A 1 220 ? 14.264 0.550 6.460 1.00 80.19 220 THR A CA 1
ATOM 1641 C C . THR A 1 220 ? 15.230 1.552 5.839 1.00 80.19 220 THR A C 1
ATOM 1643 O O . THR A 1 220 ? 15.371 2.671 6.343 1.00 80.19 220 THR A O 1
ATOM 1646 N N . THR A 1 221 ? 15.914 1.169 4.760 1.00 77.19 221 THR A N 1
ATOM 1647 C CA . THR A 1 221 ? 16.754 2.098 3.985 1.00 77.19 221 THR A CA 1
ATOM 1648 C C . THR A 1 221 ? 16.490 1.993 2.486 1.00 77.19 221 THR A C 1
ATOM 1650 O O . THR A 1 221 ? 15.874 1.032 2.033 1.00 77.19 221 THR A O 1
ATOM 1653 N N . GLY A 1 222 ? 16.879 2.995 1.701 1.00 76.44 222 GLY A N 1
ATOM 1654 C CA . GLY A 1 222 ? 16.725 2.937 0.245 1.00 76.44 222 GLY A CA 1
ATOM 1655 C C . GLY A 1 222 ? 17.072 4.239 -0.473 1.00 76.44 222 GLY A C 1
ATOM 1656 O O . GLY A 1 222 ? 17.360 5.245 0.188 1.00 76.44 222 GLY A O 1
ATOM 1657 N N . PRO A 1 223 ? 17.031 4.237 -1.816 1.00 76.31 223 PRO A N 1
ATOM 1658 C CA . PRO A 1 223 ? 17.376 5.373 -2.639 1.00 76.31 223 PRO A CA 1
ATOM 1659 C C . PRO A 1 223 ? 16.281 6.438 -2.580 1.00 76.31 223 PRO A C 1
ATOM 1661 O O . PRO A 1 223 ? 15.124 6.186 -2.218 1.00 76.31 223 PRO A O 1
ATOM 1664 N N . ASP A 1 224 ? 16.658 7.636 -3.005 1.00 78.31 224 ASP A N 1
ATOM 1665 C CA . ASP A 1 224 ? 15.777 8.792 -3.174 1.00 78.31 224 ASP A CA 1
ATOM 1666 C C . ASP A 1 224 ? 14.515 8.475 -3.995 1.00 78.31 224 ASP A C 1
ATOM 1668 O O . ASP A 1 224 ? 13.421 8.931 -3.662 1.00 78.31 224 ASP A O 1
ATOM 1672 N N . THR A 1 225 ? 14.631 7.604 -4.998 1.00 76.62 225 THR A N 1
ATOM 1673 C CA . THR A 1 225 ? 13.536 7.266 -5.912 1.00 76.62 225 THR A CA 1
ATOM 1674 C C . THR A 1 225 ? 12.333 6.632 -5.206 1.00 76.62 225 THR A C 1
ATOM 1676 O O . THR A 1 225 ? 11.201 6.747 -5.679 1.00 76.62 225 THR A O 1
ATOM 1679 N N . MET A 1 226 ? 12.540 5.975 -4.062 1.00 82.00 226 MET A N 1
ATOM 1680 C CA . MET A 1 226 ? 11.455 5.361 -3.288 1.00 82.00 226 MET A CA 1
ATOM 1681 C C . MET A 1 226 ? 11.125 6.121 -2.005 1.00 82.00 226 MET A C 1
ATOM 1683 O O . MET A 1 226 ? 10.179 5.749 -1.312 1.00 82.00 226 MET A O 1
ATOM 1687 N N . GLU A 1 227 ? 11.831 7.213 -1.707 1.00 83.50 227 GLU A N 1
ATOM 1688 C CA . GLU A 1 227 ? 11.659 7.979 -0.473 1.00 83.50 227 GLU A CA 1
ATOM 1689 C C . GLU A 1 227 ? 10.223 8.484 -0.297 1.00 83.50 227 GLU A C 1
ATOM 1691 O O . GLU A 1 227 ? 9.626 8.297 0.765 1.00 83.50 227 GLU A O 1
ATOM 1696 N N . GLY A 1 228 ? 9.652 9.104 -1.335 1.00 85.00 228 GLY A N 1
ATOM 1697 C CA . GLY A 1 228 ? 8.297 9.657 -1.278 1.00 85.00 228 GLY A CA 1
ATOM 1698 C C . GLY A 1 228 ? 7.245 8.585 -0.989 1.00 85.00 228 GLY A C 1
ATOM 1699 O O . GLY A 1 228 ? 6.407 8.747 -0.099 1.00 85.00 228 GLY A O 1
ATOM 1700 N N . MET A 1 229 ? 7.341 7.456 -1.688 1.00 89.12 229 MET A N 1
ATOM 1701 C CA . MET A 1 229 ? 6.433 6.321 -1.536 1.00 89.12 229 MET A CA 1
ATOM 1702 C C . MET A 1 229 ? 6.597 5.631 -0.174 1.00 89.12 229 MET A C 1
ATOM 1704 O O . MET A 1 229 ? 5.608 5.385 0.516 1.00 89.12 229 MET A O 1
ATOM 1708 N N . MET A 1 230 ? 7.837 5.395 0.266 1.00 90.00 230 MET A N 1
ATOM 1709 C CA . MET A 1 230 ? 8.130 4.809 1.576 1.00 90.00 230 MET A CA 1
ATOM 1710 C C . MET A 1 230 ? 7.623 5.687 2.715 1.00 90.00 230 MET A C 1
ATOM 1712 O O . MET A 1 230 ? 6.971 5.184 3.627 1.00 90.00 230 MET A O 1
ATOM 1716 N N . LYS A 1 231 ? 7.848 7.004 2.657 1.00 90.38 231 LYS A N 1
ATOM 1717 C CA . LYS A 1 231 ? 7.323 7.943 3.659 1.00 90.38 231 LYS A CA 1
ATOM 1718 C C . LYS A 1 231 ? 5.797 7.927 3.712 1.00 90.38 231 LYS A C 1
ATOM 1720 O O . LYS A 1 231 ? 5.239 7.947 4.809 1.00 90.38 231 LYS A O 1
ATOM 1725 N N . ALA A 1 232 ? 5.127 7.865 2.561 1.00 92.38 232 ALA A N 1
ATOM 1726 C CA . ALA A 1 232 ? 3.669 7.799 2.496 1.00 92.38 232 ALA A CA 1
ATOM 1727 C C . ALA A 1 232 ? 3.128 6.495 3.109 1.00 92.38 232 ALA A C 1
ATOM 1729 O O . ALA A 1 232 ? 2.226 6.541 3.950 1.00 92.38 232 ALA A O 1
ATOM 1730 N N . TRP A 1 233 ? 3.722 5.348 2.768 1.00 95.06 233 TRP A N 1
ATOM 1731 C CA . TRP A 1 233 ? 3.365 4.062 3.370 1.00 95.06 233 TRP A CA 1
ATOM 1732 C C . TRP A 1 233 ? 3.623 4.026 4.871 1.00 95.06 233 TRP A C 1
ATOM 1734 O O . TRP A 1 233 ? 2.747 3.616 5.624 1.00 95.06 233 TRP A O 1
ATOM 1744 N N . ILE A 1 234 ? 4.786 4.492 5.322 1.00 93.62 234 ILE A N 1
ATOM 1745 C CA . ILE A 1 234 ? 5.147 4.529 6.743 1.00 93.62 234 ILE A CA 1
ATOM 1746 C C . ILE A 1 234 ? 4.178 5.412 7.528 1.00 93.62 234 ILE A C 1
ATO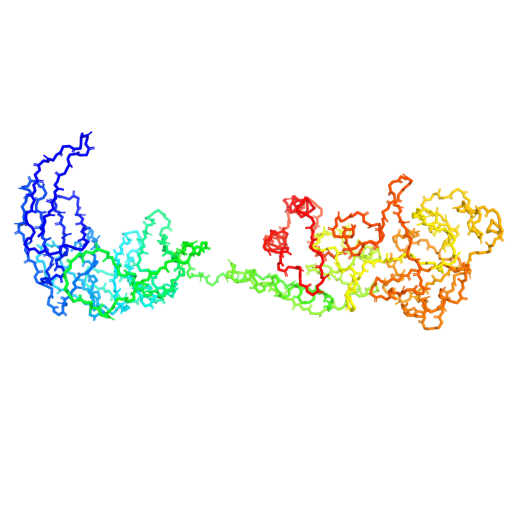M 1748 O O . ILE A 1 234 ? 3.712 5.011 8.594 1.00 93.62 234 ILE A O 1
ATOM 1752 N N . ALA A 1 235 ? 3.834 6.593 7.008 1.00 92.56 235 ALA A N 1
ATOM 1753 C CA . ALA A 1 235 ? 2.892 7.491 7.667 1.00 92.56 235 ALA A CA 1
ATOM 1754 C C . ALA A 1 235 ? 1.507 6.843 7.842 1.00 92.56 235 ALA A C 1
ATOM 1756 O O . ALA A 1 235 ? 0.902 6.956 8.910 1.00 92.56 235 ALA A O 1
ATOM 1757 N N . ALA A 1 236 ? 1.017 6.140 6.818 1.00 93.50 236 ALA A N 1
ATOM 1758 C CA . ALA A 1 236 ? -0.266 5.445 6.873 1.00 93.50 236 ALA A CA 1
ATOM 1759 C C . ALA A 1 236 ? -0.227 4.187 7.760 1.00 93.50 236 ALA A C 1
ATOM 1761 O O . ALA A 1 236 ? -1.141 3.964 8.557 1.00 93.50 236 ALA A O 1
ATOM 1762 N N . PHE A 1 237 ? 0.856 3.413 7.698 1.00 94.12 237 PHE A N 1
ATOM 1763 C CA . PHE A 1 237 ? 1.050 2.224 8.523 1.00 94.12 237 PHE A CA 1
ATOM 1764 C C . PHE A 1 237 ? 1.150 2.576 10.012 1.00 94.12 237 PHE A C 1
ATOM 1766 O O . PHE A 1 237 ? 0.405 2.037 10.828 1.00 94.12 237 PHE A O 1
ATOM 1773 N N . ASN A 1 238 ? 1.992 3.550 10.371 1.00 87.44 238 ASN A N 1
ATOM 1774 C CA . ASN A 1 238 ? 2.176 3.978 11.763 1.00 87.44 238 ASN A CA 1
ATOM 1775 C C . ASN A 1 238 ? 0.892 4.588 12.360 1.00 87.44 238 ASN A C 1
ATOM 1777 O O . ASN A 1 238 ? 0.708 4.571 13.575 1.00 87.44 238 ASN A O 1
ATOM 1781 N N . LYS A 1 239 ? -0.024 5.109 11.528 1.00 88.19 239 LYS A N 1
ATOM 1782 C CA . LYS A 1 239 ? -1.342 5.593 11.977 1.00 88.19 239 LYS A CA 1
ATOM 1783 C C . LYS A 1 239 ? -2.251 4.455 12.454 1.00 88.19 239 LYS A C 1
ATOM 1785 O O . LYS A 1 239 ? -3.088 4.679 13.324 1.00 88.19 239 LYS A O 1
ATOM 1790 N N . THR A 1 240 ? -2.110 3.263 11.878 1.00 85.31 240 THR A N 1
ATOM 1791 C CA . THR A 1 240 ? -2.936 2.084 12.185 1.00 85.31 240 THR A CA 1
ATOM 1792 C C . THR A 1 240 ? -2.241 1.083 13.115 1.00 85.31 240 THR A C 1
ATOM 1794 O O . THR A 1 240 ? -2.924 0.246 13.698 1.00 85.31 240 THR A O 1
ATOM 1797 N N . HIS A 1 241 ? -0.925 1.214 13.317 1.00 86.06 241 HIS A N 1
ATOM 1798 C CA . HIS A 1 241 ? -0.094 0.344 14.160 1.00 86.06 241 HIS A CA 1
ATOM 1799 C C . HIS A 1 241 ? 0.678 1.172 15.210 1.00 86.06 241 HIS A C 1
ATOM 1801 O O . HIS A 1 241 ? 1.895 1.330 15.100 1.00 86.06 241 HIS A O 1
ATOM 1807 N N . PRO A 1 242 ? 0.002 1.756 16.222 1.00 82.88 242 PRO A N 1
ATOM 1808 C CA . PRO A 1 242 ? 0.634 2.660 17.193 1.00 82.88 242 PRO A CA 1
ATOM 1809 C C . PRO A 1 242 ? 1.691 1.981 18.085 1.00 82.88 242 PRO A C 1
ATOM 1811 O O . PRO A 1 242 ? 2.540 2.664 18.668 1.00 82.88 242 PRO A O 1
ATOM 1814 N N . ASP A 1 243 ? 1.650 0.651 18.183 1.00 81.94 243 ASP A N 1
ATOM 1815 C CA . ASP A 1 243 ? 2.601 -0.205 18.897 1.00 81.94 243 ASP A CA 1
ATOM 1816 C C . ASP A 1 243 ? 3.884 -0.506 18.093 1.00 81.94 243 ASP A C 1
ATOM 1818 O O . ASP A 1 243 ? 4.849 -1.060 18.634 1.00 81.94 243 ASP A O 1
ATOM 1822 N N . ALA A 1 244 ? 3.920 -0.111 16.818 1.00 86.00 244 ALA A N 1
ATOM 1823 C CA . ALA A 1 244 ? 5.052 -0.274 15.923 1.00 86.00 244 ALA A CA 1
ATOM 1824 C C . ALA A 1 244 ? 5.597 1.075 15.429 1.00 86.00 244 ALA A C 1
ATOM 1826 O O . ALA A 1 244 ? 4.923 2.104 15.436 1.00 86.00 244 ALA A O 1
ATOM 1827 N N . GLU A 1 245 ? 6.854 1.072 15.003 1.00 88.00 245 GLU A N 1
ATOM 1828 C CA . GLU A 1 245 ? 7.488 2.204 14.339 1.00 88.00 245 GLU A CA 1
ATOM 1829 C C . GLU A 1 245 ? 8.348 1.701 13.188 1.00 88.00 245 GLU A C 1
ATOM 1831 O O . GLU A 1 245 ? 9.413 1.109 13.380 1.00 88.00 245 GLU A O 1
ATOM 1836 N N . VAL A 1 246 ? 7.875 1.956 11.972 1.00 88.50 246 VAL A N 1
ATOM 1837 C CA . VAL A 1 246 ? 8.684 1.791 10.768 1.00 88.50 246 VAL A CA 1
ATOM 1838 C C . VAL A 1 246 ? 9.388 3.115 10.483 1.00 88.50 246 VAL A C 1
ATOM 1840 O O . VAL A 1 246 ? 8.754 4.173 10.518 1.00 88.50 246 VAL A O 1
ATOM 1843 N N . THR A 1 247 ? 10.690 3.078 10.213 1.00 84.12 247 THR A N 1
ATOM 1844 C CA . THR A 1 247 ? 11.483 4.258 9.831 1.00 84.12 247 THR A CA 1
ATOM 1845 C C . THR A 1 247 ? 12.118 4.054 8.466 1.00 84.12 247 THR A C 1
ATOM 1847 O O . THR A 1 247 ? 12.334 2.920 8.045 1.00 84.12 247 THR A O 1
ATOM 1850 N N . PHE A 1 248 ? 12.410 5.147 7.763 1.00 83.94 248 PHE A N 1
ATOM 1851 C CA . PHE A 1 248 ? 13.124 5.128 6.488 1.00 83.94 248 PHE A CA 1
ATOM 1852 C C . PHE A 1 248 ? 14.316 6.077 6.554 1.00 83.94 248 PHE A C 1
ATOM 1854 O O . PHE A 1 248 ? 14.158 7.243 6.925 1.00 83.94 248 PHE A O 1
ATOM 1861 N N . ALA A 1 249 ? 15.492 5.581 6.183 1.00 78.44 249 ALA A N 1
ATOM 1862 C CA . ALA A 1 249 ? 16.693 6.383 6.009 1.00 78.44 249 ALA A CA 1
ATOM 1863 C C . ALA A 1 249 ? 17.163 6.326 4.553 1.00 78.44 249 ALA A C 1
ATOM 1865 O O . ALA A 1 249 ? 17.313 5.246 3.982 1.00 78.44 249 ALA A O 1
ATOM 1866 N N . LEU A 1 250 ? 17.438 7.497 3.976 1.00 74.31 250 LEU A N 1
ATOM 1867 C CA . LEU A 1 250 ? 18.051 7.591 2.657 1.00 74.31 250 LEU A CA 1
ATOM 1868 C C . LEU A 1 250 ? 19.430 6.940 2.671 1.00 74.31 250 LEU A C 1
ATOM 1870 O O . LEU A 1 250 ? 20.281 7.262 3.507 1.00 74.31 250 LEU A O 1
ATOM 1874 N N . LYS A 1 251 ? 19.640 6.039 1.722 1.00 69.50 251 LYS A N 1
ATOM 1875 C CA . LYS A 1 251 ? 20.909 5.379 1.470 1.00 69.50 251 LYS A CA 1
ATOM 1876 C C . LYS A 1 251 ? 20.932 4.949 0.011 1.00 69.50 251 LYS A C 1
ATOM 1878 O O . LYS A 1 251 ? 20.168 4.072 -0.378 1.00 69.50 251 LYS A O 1
ATOM 1883 N N . GLU A 1 252 ? 21.802 5.563 -0.784 1.00 60.34 252 GLU A N 1
ATOM 1884 C CA . GLU A 1 252 ? 22.035 5.082 -2.143 1.00 60.34 252 GLU A CA 1
ATOM 1885 C C . GLU A 1 252 ? 22.713 3.711 -2.074 1.00 60.34 252 GLU A C 1
ATOM 1887 O O . GLU A 1 252 ? 23.734 3.532 -1.403 1.00 60.34 252 GLU A O 1
ATOM 1892 N N . CYS A 1 253 ? 22.092 2.727 -2.717 1.00 53.19 253 CYS A N 1
ATOM 1893 C CA . CYS A 1 253 ? 22.649 1.400 -2.910 1.00 53.19 253 CYS A CA 1
ATOM 1894 C C . CYS A 1 253 ? 23.144 1.334 -4.354 1.00 53.19 253 CYS A C 1
ATOM 1896 O O . CYS A 1 253 ? 22.389 1.054 -5.278 1.00 53.19 253 CYS A O 1
ATOM 1898 N N . HIS A 1 254 ? 24.414 1.665 -4.578 1.00 47.72 254 HIS A N 1
ATOM 1899 C CA . HIS A 1 254 ? 25.026 1.428 -5.881 1.00 47.72 254 HIS A CA 1
ATOM 1900 C C . HIS A 1 254 ? 25.286 -0.077 -6.078 1.00 47.72 254 HIS A C 1
ATOM 1902 O O . HIS A 1 254 ? 25.511 -0.786 -5.096 1.00 47.72 254 HIS A O 1
ATOM 1908 N N . PRO A 1 255 ? 25.323 -0.591 -7.322 1.00 41.66 255 PRO A N 1
ATOM 1909 C CA . PRO A 1 255 ? 25.692 -1.984 -7.598 1.00 41.66 255 PRO A CA 1
ATOM 1910 C C . PRO A 1 255 ? 27.034 -2.405 -6.962 1.00 41.66 255 PRO A C 1
ATOM 1912 O O . PRO A 1 255 ? 27.227 -3.570 -6.610 1.00 41.66 255 PRO A O 1
ATOM 1915 N N . GLU A 1 256 ? 27.962 -1.459 -6.806 1.00 38.34 256 GLU A N 1
ATOM 1916 C CA . GLU A 1 256 ? 29.241 -1.599 -6.105 1.00 38.34 256 GLU A CA 1
ATOM 1917 C C . GLU A 1 256 ? 29.144 -1.454 -4.576 1.00 38.34 256 GLU A C 1
ATOM 1919 O O . GLU A 1 256 ? 29.940 -2.057 -3.842 1.00 38.34 256 GLU A O 1
ATOM 1924 N N . ASP A 1 257 ? 28.155 -0.709 -4.084 1.00 40.59 257 ASP A N 1
ATOM 1925 C CA . ASP A 1 257 ? 27.944 -0.443 -2.669 1.00 40.59 257 ASP A CA 1
ATOM 1926 C C . ASP A 1 257 ? 27.051 -1.520 -2.072 1.00 40.59 257 ASP A C 1
ATOM 1928 O O . ASP A 1 257 ? 25.825 -1.488 -2.091 1.00 40.59 257 ASP A O 1
ATOM 1932 N N . ARG A 1 258 ? 27.743 -2.514 -1.517 1.00 47.91 258 ARG A N 1
ATOM 1933 C CA . ARG A 1 258 ? 27.243 -3.715 -0.842 1.00 47.91 258 ARG A CA 1
ATOM 1934 C C . ARG A 1 258 ? 26.287 -3.382 0.314 1.00 47.91 258 ARG A C 1
ATOM 1936 O O . ARG A 1 258 ? 26.646 -3.510 1.495 1.00 47.91 258 ARG A O 1
ATOM 1943 N N . CYS A 1 259 ? 25.057 -2.983 -0.005 1.00 42.72 259 CYS A N 1
ATOM 1944 C CA . CYS A 1 259 ? 23.990 -2.797 0.961 1.00 42.72 259 CYS A CA 1
ATOM 1945 C C . CYS A 1 259 ? 23.759 -4.127 1.688 1.00 42.72 259 CYS A C 1
ATOM 1947 O O . CYS A 1 259 ? 23.490 -5.187 1.129 1.00 42.72 259 CYS A O 1
ATOM 1949 N N . THR A 1 260 ? 24.047 -4.080 2.981 1.00 40.62 260 THR A N 1
ATOM 1950 C CA . THR A 1 260 ? 23.984 -5.201 3.907 1.00 40.62 260 THR A CA 1
ATOM 1951 C C . THR A 1 260 ? 22.513 -5.493 4.136 1.00 40.62 260 THR A C 1
ATOM 1953 O O . THR A 1 260 ? 21.951 -4.848 5.012 1.00 40.62 260 THR A O 1
ATOM 1956 N N . ALA A 1 261 ? 21.888 -6.356 3.320 1.00 46.75 261 ALA A N 1
ATOM 1957 C CA . ALA A 1 261 ? 20.429 -6.331 3.273 1.00 46.75 261 ALA A CA 1
ATOM 1958 C C . ALA A 1 261 ? 19.818 -6.592 4.653 1.00 46.75 261 ALA A C 1
ATOM 1960 O O . ALA A 1 261 ? 20.072 -7.622 5.292 1.00 46.75 261 ALA A O 1
ATOM 1961 N N . GLY A 1 262 ? 19.094 -5.571 5.098 1.00 51.03 262 GLY A N 1
ATOM 1962 C CA . GLY A 1 262 ? 17.932 -5.576 5.978 1.00 51.03 262 GLY A CA 1
ATOM 1963 C C . GLY A 1 262 ? 16.728 -5.181 5.114 1.00 51.03 262 GLY A C 1
ATOM 1964 O O . GLY A 1 262 ? 16.771 -5.481 3.923 1.00 51.03 262 GLY A O 1
ATOM 1965 N N . PRO A 1 263 ? 15.655 -4.571 5.649 1.00 48.66 263 PRO A N 1
ATOM 1966 C CA . PRO A 1 263 ? 14.546 -4.088 4.829 1.00 48.66 263 PRO A CA 1
ATOM 1967 C C . PRO A 1 263 ? 15.002 -2.873 4.001 1.00 48.66 263 PRO A C 1
ATOM 1969 O O . PRO A 1 263 ? 14.840 -1.721 4.399 1.00 48.66 263 PRO A O 1
ATOM 1972 N N . ASP A 1 264 ? 1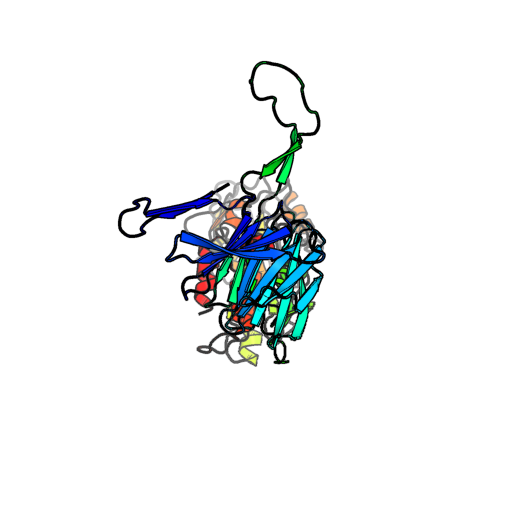5.620 -3.166 2.864 1.00 56.00 264 ASP A N 1
ATOM 1973 C CA . ASP A 1 264 ? 16.138 -2.196 1.909 1.00 56.00 264 ASP A CA 1
ATOM 1974 C C . ASP A 1 264 ? 15.213 -2.132 0.695 1.00 56.00 264 ASP A C 1
ATOM 1976 O O . ASP A 1 264 ? 14.565 -3.109 0.316 1.00 56.00 264 ASP A O 1
ATOM 1980 N N . VAL A 1 265 ? 15.118 -0.960 0.100 1.00 51.44 265 VAL A N 1
ATOM 1981 C CA . VAL A 1 265 ? 14.167 -0.634 -0.951 1.00 51.44 265 VAL A CA 1
ATOM 1982 C C . VAL A 1 265 ? 14.998 -0.317 -2.188 1.00 51.44 265 VAL A C 1
ATOM 1984 O O . VAL A 1 265 ? 15.831 0.565 -2.086 1.00 51.44 265 VAL A O 1
ATOM 1987 N N . ASP A 1 266 ? 14.879 -1.047 -3.298 1.00 56.72 266 ASP A N 1
ATOM 1988 C CA . ASP A 1 266 ? 15.781 -0.849 -4.448 1.00 56.72 266 ASP A CA 1
ATOM 1989 C C . ASP A 1 266 ? 15.206 -1.396 -5.768 1.00 56.72 266 ASP A C 1
ATOM 1991 O O . ASP A 1 266 ? 14.235 -2.166 -5.796 1.00 56.72 266 ASP A O 1
ATOM 1995 N N . GLU A 1 267 ? 15.832 -1.020 -6.878 1.00 54.88 267 GLU A N 1
ATOM 1996 C CA . GLU A 1 267 ? 15.680 -1.691 -8.165 1.00 54.88 267 GLU A CA 1
ATOM 1997 C C . GLU A 1 267 ? 16.563 -2.952 -8.228 1.00 54.88 267 GLU A C 1
ATOM 1999 O O . GLU A 1 267 ? 17.653 -3.010 -7.662 1.00 54.88 267 GLU A O 1
ATOM 2004 N N . VAL A 1 268 ? 16.102 -4.004 -8.914 1.00 50.72 268 VAL A N 1
ATOM 2005 C CA . VAL A 1 268 ? 16.883 -5.248 -9.020 1.00 50.72 268 VAL A CA 1
ATOM 2006 C C . VAL A 1 268 ? 18.048 -5.092 -9.986 1.00 50.72 268 VAL A C 1
ATOM 2008 O O . VAL A 1 268 ? 17.838 -4.883 -11.178 1.00 50.72 268 VAL A O 1
ATOM 2011 N N . PHE A 1 269 ? 19.252 -5.386 -9.491 1.00 55.00 269 PHE A N 1
ATOM 2012 C CA . PHE A 1 269 ? 20.414 -5.718 -10.313 1.00 55.00 269 PHE A CA 1
ATOM 2013 C C . PHE A 1 269 ? 20.993 -7.083 -9.905 1.00 55.00 269 PHE A C 1
ATOM 2015 O O . PHE A 1 269 ? 21.125 -7.384 -8.715 1.00 55.00 269 PHE A O 1
ATOM 2022 N N . ALA A 1 270 ? 21.388 -7.909 -10.882 1.00 49.25 270 ALA A N 1
ATOM 2023 C CA . ALA A 1 270 ? 22.008 -9.218 -10.637 1.00 49.25 270 ALA A CA 1
ATOM 2024 C C . ALA A 1 270 ? 23.273 -9.146 -9.748 1.00 49.25 270 ALA A C 1
ATOM 2026 O O . ALA A 1 270 ? 23.517 -10.037 -8.931 1.00 49.25 270 ALA A O 1
ATOM 2027 N N . ASN A 1 271 ? 24.042 -8.054 -9.838 1.00 50.88 271 ASN A N 1
ATOM 2028 C CA . ASN A 1 271 ? 25.243 -7.839 -9.021 1.00 50.88 271 ASN A CA 1
ATOM 2029 C C . ASN A 1 271 ? 24.930 -7.628 -7.529 1.00 50.88 271 ASN A C 1
ATOM 2031 O O . ASN A 1 271 ? 25.679 -8.109 -6.674 1.00 50.88 271 ASN A O 1
ATOM 2035 N N . THR A 1 272 ? 23.797 -6.994 -7.206 1.00 57.41 272 THR A N 1
ATOM 2036 C CA . THR A 1 272 ? 23.329 -6.807 -5.823 1.00 57.41 272 THR A CA 1
ATOM 2037 C C . THR A 1 272 ? 23.012 -8.158 -5.176 1.00 57.41 272 THR A C 1
ATOM 2039 O O . THR A 1 272 ? 23.402 -8.421 -4.036 1.00 57.41 272 THR A O 1
ATOM 2042 N N . SER A 1 273 ? 22.396 -9.063 -5.942 1.00 61.69 273 SER A N 1
ATOM 2043 C CA . SER A 1 273 ? 22.141 -10.453 -5.546 1.00 61.69 273 SER A CA 1
ATOM 2044 C C . SER A 1 273 ? 23.431 -11.238 -5.281 1.00 61.69 273 SER A C 1
ATOM 2046 O O . SER A 1 273 ? 23.557 -11.874 -4.235 1.00 61.69 273 SER A O 1
ATOM 2048 N N . ALA A 1 274 ? 24.435 -11.135 -6.159 1.00 65.44 274 ALA A N 1
ATOM 2049 C CA . ALA A 1 274 ? 25.700 -11.863 -6.011 1.00 65.44 274 ALA A CA 1
ATOM 2050 C C . ALA A 1 274 ? 26.496 -11.445 -4.760 1.00 65.44 274 ALA A C 1
ATOM 2052 O O . ALA A 1 274 ? 26.969 -12.305 -4.012 1.00 65.44 274 ALA A O 1
ATOM 2053 N N . ALA A 1 275 ? 26.612 -10.141 -4.488 1.00 64.31 275 ALA A N 1
ATOM 2054 C CA . ALA A 1 275 ? 27.288 -9.641 -3.287 1.00 64.31 275 ALA A CA 1
ATOM 2055 C C . ALA A 1 275 ? 26.538 -10.025 -2.000 1.00 64.31 275 ALA A C 1
ATOM 2057 O O . ALA A 1 275 ? 27.152 -10.361 -0.979 1.00 64.31 275 ALA A O 1
ATOM 2058 N N . TYR A 1 276 ? 25.203 -10.014 -2.048 1.00 66.81 276 TYR A N 1
ATOM 2059 C CA . TYR A 1 276 ? 24.374 -10.483 -0.947 1.00 66.81 276 TYR A CA 1
ATOM 2060 C C . TYR A 1 276 ? 24.573 -11.983 -0.693 1.00 66.81 276 TYR A C 1
ATOM 2062 O O . TYR A 1 276 ? 24.838 -12.384 0.443 1.00 66.81 276 TYR A O 1
ATOM 2070 N N . ALA A 1 277 ? 24.536 -12.803 -1.744 1.00 70.12 277 ALA A N 1
ATOM 2071 C CA . ALA A 1 277 ? 24.767 -14.240 -1.668 1.00 70.12 277 ALA A CA 1
ATOM 2072 C C . ALA A 1 277 ? 26.190 -14.579 -1.192 1.00 70.12 277 ALA A C 1
ATOM 2074 O O . ALA A 1 277 ? 26.371 -15.536 -0.439 1.00 70.12 277 ALA A O 1
ATOM 2075 N N . GLU A 1 278 ? 27.206 -13.786 -1.542 1.00 73.62 278 GLU A N 1
ATOM 2076 C CA . GLU A 1 278 ? 28.561 -13.949 -1.002 1.00 73.62 278 GLU A CA 1
ATOM 2077 C C . GLU A 1 278 ? 28.584 -13.753 0.524 1.00 73.62 278 GLU A C 1
ATOM 2079 O O . GLU A 1 278 ? 29.153 -14.576 1.251 1.00 73.62 278 GLU A O 1
ATOM 2084 N N . LYS A 1 279 ? 27.926 -12.693 1.013 1.00 72.81 279 LYS A N 1
ATOM 2085 C CA . LYS A 1 279 ? 27.891 -12.321 2.434 1.00 72.81 279 LYS A CA 1
ATOM 2086 C C . LYS A 1 279 ? 27.015 -13.249 3.278 1.00 72.81 279 LYS A C 1
ATOM 2088 O O . LYS A 1 279 ? 27.442 -13.687 4.345 1.00 72.81 279 LYS A O 1
ATOM 2093 N N . TYR A 1 280 ? 25.798 -13.530 2.824 1.00 72.81 280 TYR A N 1
ATOM 2094 C CA . TYR A 1 280 ? 24.772 -14.240 3.594 1.00 72.81 280 TYR A CA 1
ATOM 2095 C C . TYR A 1 280 ? 24.622 -15.713 3.211 1.00 72.81 280 TYR A C 1
ATOM 2097 O O . TYR A 1 280 ? 24.017 -16.470 3.966 1.00 72.81 280 TYR A O 1
ATOM 2105 N N . ARG A 1 281 ? 25.228 -16.149 2.097 1.00 81.31 281 ARG A N 1
ATOM 2106 C CA . ARG A 1 281 ? 25.149 -17.523 1.559 1.00 81.31 281 ARG A CA 1
ATOM 2107 C C . ARG A 1 281 ? 23.746 -17.940 1.097 1.00 81.31 281 ARG A C 1
ATOM 2109 O O . ARG A 1 281 ? 23.478 -19.131 0.964 1.00 81.31 281 ARG A O 1
ATOM 2116 N N . TYR A 1 282 ? 22.865 -16.976 0.835 1.00 80.19 282 TYR A N 1
ATOM 2117 C CA . TYR A 1 282 ? 21.553 -17.156 0.206 1.00 80.19 282 TYR A CA 1
ATOM 2118 C C . TYR A 1 282 ? 21.110 -15.862 -0.489 1.00 80.19 282 TYR A C 1
ATOM 2120 O O . TYR A 1 282 ? 21.638 -14.799 -0.187 1.00 80.19 282 TYR A O 1
ATOM 2128 N N . GLU A 1 283 ? 20.139 -15.961 -1.400 1.00 77.00 283 GLU A N 1
ATOM 2129 C CA . GLU A 1 283 ? 19.526 -14.816 -2.090 1.00 77.00 283 GLU A CA 1
ATOM 2130 C C . GLU A 1 283 ? 18.559 -14.046 -1.175 1.00 77.00 283 GLU A C 1
ATOM 2132 O O . GLU A 1 283 ? 17.875 -14.668 -0.351 1.00 77.00 283 GLU A O 1
ATOM 2137 N N . PRO A 1 284 ? 18.442 -12.714 -1.319 1.00 76.38 284 PRO A N 1
ATOM 2138 C CA . PRO A 1 284 ? 17.532 -11.928 -0.501 1.00 76.38 284 PRO A CA 1
ATOM 2139 C C . PRO A 1 284 ? 16.074 -12.222 -0.876 1.00 76.38 284 PRO A C 1
ATOM 2141 O O . PRO A 1 284 ? 15.735 -12.499 -2.033 1.00 76.38 284 PRO A O 1
ATOM 2144 N N . PHE A 1 285 ? 15.168 -12.126 0.099 1.00 82.56 285 PHE A N 1
ATOM 2145 C CA . PHE A 1 285 ? 13.746 -12.259 -0.185 1.00 82.56 285 PHE A CA 1
ATOM 2146 C C . PHE A 1 285 ? 13.212 -10.954 -0.777 1.00 82.56 285 PHE A C 1
ATOM 2148 O O . PHE A 1 285 ? 13.002 -9.982 -0.061 1.00 82.56 285 PHE A O 1
ATOM 2155 N N . ARG A 1 286 ? 13.002 -10.942 -2.094 1.00 85.94 286 ARG A N 1
ATOM 2156 C CA . ARG A 1 286 ? 12.466 -9.789 -2.830 1.00 85.94 286 ARG A CA 1
ATOM 2157 C C . ARG A 1 286 ? 10.941 -9.785 -2.860 1.00 85.94 286 ARG A C 1
ATOM 2159 O O . ARG A 1 286 ? 10.336 -10.807 -3.193 1.00 85.94 286 ARG A O 1
ATOM 2166 N N . VAL A 1 287 ? 10.340 -8.634 -2.609 1.00 89.44 287 VAL A N 1
ATOM 2167 C CA . VAL A 1 287 ? 8.902 -8.390 -2.742 1.00 89.44 287 VAL A CA 1
ATOM 2168 C C . VAL A 1 287 ? 8.712 -7.279 -3.755 1.00 89.44 287 VAL A C 1
ATOM 2170 O O . VAL A 1 287 ? 9.223 -6.182 -3.551 1.00 89.44 287 VAL A O 1
ATOM 2173 N N . MET A 1 288 ? 8.029 -7.561 -4.861 1.00 92.25 288 MET A N 1
ATOM 2174 C CA . MET A 1 288 ? 7.699 -6.512 -5.827 1.00 92.25 288 MET A CA 1
ATOM 2175 C C . MET A 1 288 ? 6.620 -5.624 -5.212 1.00 92.25 288 MET A C 1
ATOM 2177 O O . MET A 1 288 ? 5.645 -6.155 -4.691 1.00 92.25 288 MET A O 1
ATOM 2181 N N . VAL A 1 289 ? 6.784 -4.302 -5.256 1.00 92.81 289 VAL A N 1
ATOM 2182 C CA . VAL A 1 289 ? 5.845 -3.362 -4.607 1.00 92.81 289 VAL A CA 1
ATOM 2183 C C . VAL A 1 289 ? 5.272 -2.305 -5.547 1.00 92.81 289 VAL A C 1
ATOM 2185 O O . VAL A 1 289 ? 4.248 -1.707 -5.229 1.00 92.81 289 VAL A O 1
ATOM 2188 N N . SER A 1 290 ? 5.903 -2.086 -6.704 1.00 93.06 290 SER A N 1
ATOM 2189 C CA . SER A 1 290 ? 5.462 -1.145 -7.740 1.00 93.06 290 SER A CA 1
ATOM 2190 C C . SER A 1 290 ? 6.020 -1.555 -9.108 1.00 93.06 290 SER A C 1
ATOM 2192 O O . SER A 1 290 ? 7.055 -2.219 -9.185 1.00 93.06 290 SER A O 1
ATOM 2194 N N . LEU A 1 291 ? 5.352 -1.160 -10.195 1.00 91.62 291 LEU A N 1
ATOM 2195 C CA . LEU A 1 291 ? 5.830 -1.356 -11.572 1.00 91.62 291 LEU A CA 1
ATOM 2196 C C . LEU A 1 291 ? 6.743 -0.217 -12.067 1.00 91.62 291 LEU A C 1
ATOM 2198 O O . LEU A 1 291 ? 7.119 -0.208 -13.242 1.00 91.62 291 LEU A O 1
ATOM 2202 N N . GLY A 1 292 ? 7.092 0.726 -11.186 1.00 89.19 292 GLY A N 1
ATOM 2203 C CA . GLY A 1 292 ? 7.852 1.926 -11.527 1.00 89.19 292 GLY A CA 1
ATOM 2204 C C . GLY A 1 292 ? 6.997 2.968 -12.252 1.00 89.19 292 GLY A C 1
ATOM 2205 O O . GLY A 1 292 ? 5.768 2.892 -12.281 1.00 89.19 292 GLY A O 1
ATOM 2206 N N . GLY A 1 293 ? 7.640 3.968 -12.840 1.00 90.31 293 GLY A N 1
ATOM 2207 C CA . GLY A 1 293 ? 6.996 4.979 -13.672 1.00 90.31 293 GLY A CA 1
ATOM 2208 C C . GLY A 1 293 ? 6.881 4.547 -15.136 1.00 90.31 293 GLY A C 1
ATOM 2209 O O . GLY A 1 293 ? 7.638 3.713 -15.636 1.00 90.31 293 GLY A O 1
ATOM 2210 N N . TYR A 1 294 ? 5.955 5.168 -15.867 1.00 93.56 294 TYR A N 1
ATOM 2211 C CA . TYR A 1 294 ? 5.956 5.086 -17.330 1.00 93.56 294 TYR A CA 1
ATOM 2212 C C . TYR A 1 294 ? 6.859 6.171 -17.924 1.00 93.56 294 TYR A C 1
ATOM 2214 O O . TYR A 1 294 ? 7.953 5.870 -18.383 1.00 93.56 294 TYR A O 1
ATOM 2222 N N . ASP A 1 295 ? 6.428 7.430 -17.867 1.00 90.75 295 ASP A N 1
ATOM 2223 C CA . ASP A 1 295 ? 7.032 8.573 -18.562 1.00 90.75 295 ASP A CA 1
ATOM 2224 C C . ASP A 1 295 ? 7.249 9.797 -17.659 1.00 90.75 295 ASP A C 1
ATOM 2226 O O . ASP A 1 295 ? 7.457 10.899 -18.160 1.00 90.75 295 ASP A O 1
ATOM 2230 N N . THR A 1 296 ? 7.238 9.627 -16.334 1.00 86.38 296 THR A N 1
ATOM 2231 C CA . THR A 1 296 ? 7.515 10.725 -15.398 1.00 86.38 296 THR A CA 1
ATOM 2232 C C . THR A 1 296 ? 9.025 10.989 -15.311 1.00 86.38 296 THR A C 1
ATOM 2234 O O . THR A 1 296 ? 9.771 10.092 -14.901 1.00 86.38 296 THR A O 1
ATOM 2237 N N . PRO A 1 297 ? 9.526 12.190 -15.668 1.00 78.06 297 PRO A N 1
ATOM 2238 C CA . PRO A 1 297 ? 10.929 12.555 -15.468 1.00 78.06 297 PRO A CA 1
ATOM 2239 C C . PRO A 1 297 ? 11.377 12.370 -14.011 1.00 78.06 297 PRO A C 1
ATOM 2241 O O . PRO A 1 297 ? 10.595 12.566 -13.085 1.00 78.06 297 PRO A O 1
ATOM 2244 N N . GLY A 1 298 ? 12.635 11.977 -13.802 1.00 72.31 298 GLY A N 1
ATOM 2245 C CA . GLY A 1 298 ? 13.197 11.773 -12.458 1.00 72.31 298 GLY A CA 1
ATOM 2246 C C . GLY A 1 298 ? 12.740 10.499 -11.736 1.00 72.31 298 GLY A C 1
ATOM 2247 O O . GLY A 1 298 ? 13.256 10.209 -10.670 1.00 72.31 298 GLY A O 1
ATOM 2248 N N . HIS A 1 299 ? 11.821 9.723 -12.317 1.00 77.06 299 HIS A N 1
ATOM 2249 C CA . HIS A 1 299 ? 11.386 8.431 -11.781 1.00 77.06 299 HIS A CA 1
ATOM 2250 C C . HIS A 1 299 ? 12.081 7.261 -12.493 1.00 77.06 299 HIS A C 1
ATOM 2252 O O . HIS A 1 299 ? 12.563 7.397 -13.624 1.00 77.06 299 HIS A O 1
ATOM 2258 N N . ILE A 1 300 ? 12.061 6.077 -11.872 1.00 82.31 300 ILE A N 1
ATOM 2259 C CA . ILE A 1 300 ? 12.453 4.811 -12.508 1.00 82.31 300 ILE A CA 1
ATOM 2260 C C . ILE A 1 300 ? 11.424 4.457 -13.596 1.00 82.31 300 ILE A C 1
ATOM 2262 O O . ILE A 1 300 ? 10.367 3.897 -13.333 1.00 82.31 300 ILE A O 1
ATOM 2266 N N . GLN A 1 301 ? 11.705 4.866 -14.834 1.00 87.19 301 GLN A N 1
ATOM 2267 C CA . GLN A 1 301 ? 10.807 4.717 -15.988 1.00 87.19 301 GLN A CA 1
ATOM 2268 C C . GLN A 1 301 ? 11.009 3.400 -16.733 1.00 87.19 301 GLN A C 1
ATOM 2270 O O . GLN A 1 301 ? 12.148 3.030 -17.015 1.00 87.19 301 GLN A O 1
ATOM 2275 N N . ALA A 1 302 ? 9.929 2.780 -17.207 1.00 93.19 302 ALA A N 1
ATOM 2276 C CA . ALA A 1 302 ? 10.026 1.746 -18.236 1.00 93.19 302 ALA A CA 1
ATOM 2277 C C . ALA A 1 302 ? 10.829 2.232 -19.465 1.00 93.19 302 ALA A C 1
ATOM 2279 O O . ALA A 1 302 ? 10.794 3.413 -19.837 1.00 93.19 302 ALA A O 1
ATOM 2280 N N . LEU A 1 303 ? 11.554 1.313 -20.107 1.00 95.44 303 LEU A N 1
ATOM 2281 C CA . LEU A 1 303 ? 12.425 1.632 -21.238 1.00 95.44 303 LEU A CA 1
ATOM 2282 C C . LEU A 1 303 ? 11.760 1.316 -22.577 1.00 95.44 303 LEU A C 1
ATOM 2284 O O . LEU A 1 303 ? 11.311 0.201 -22.840 1.00 95.44 303 LEU A O 1
ATOM 2288 N N . GLY A 1 304 ? 11.761 2.290 -23.476 1.00 97.06 304 GLY A N 1
ATOM 2289 C CA . GLY A 1 304 ? 11.453 2.055 -24.880 1.00 97.06 304 GLY A CA 1
ATOM 2290 C C . GLY A 1 304 ? 12.700 1.640 -25.655 1.00 97.06 304 GLY A C 1
ATOM 2291 O O . GLY A 1 304 ? 13.813 2.051 -25.318 1.00 97.06 304 GLY A O 1
ATOM 2292 N N . VAL A 1 305 ? 12.494 0.877 -26.728 1.00 98.50 305 VAL A N 1
ATOM 2293 C CA . VAL A 1 305 ? 13.473 0.729 -27.810 1.00 98.50 305 VAL A CA 1
ATOM 2294 C C . VAL A 1 305 ? 12.997 1.562 -28.986 1.00 98.50 305 VAL A C 1
ATOM 2296 O O . VAL A 1 305 ? 11.831 1.488 -29.376 1.00 98.50 305 VAL A O 1
ATOM 2299 N N . TYR A 1 306 ? 13.902 2.365 -29.524 1.00 98.69 306 TYR A N 1
ATOM 2300 C CA . TYR A 1 306 ? 13.618 3.405 -30.492 1.00 98.69 306 TYR A CA 1
ATOM 2301 C C . TYR A 1 306 ? 14.492 3.254 -31.726 1.00 98.69 306 TYR A C 1
ATOM 2303 O O . TYR A 1 306 ? 15.656 2.864 -31.647 1.00 98.69 306 TYR A O 1
ATOM 2311 N N . VAL A 1 307 ? 13.919 3.632 -32.858 1.00 98.75 307 VAL A N 1
ATOM 2312 C CA . VAL A 1 307 ? 14.584 3.767 -34.153 1.00 98.75 307 VAL A CA 1
ATOM 2313 C C . VAL A 1 307 ? 14.185 5.100 -34.783 1.00 98.75 307 VAL A C 1
ATOM 2315 O O . VAL A 1 307 ? 13.242 5.759 -34.331 1.00 98.75 307 VAL A O 1
ATOM 2318 N N . HIS A 1 308 ? 14.860 5.500 -35.854 1.00 98.62 308 HIS A N 1
ATOM 2319 C CA . HIS A 1 308 ? 14.417 6.634 -36.663 1.00 98.62 308 HIS A CA 1
ATOM 2320 C C . HIS A 1 308 ? 13.028 6.368 -37.299 1.00 98.62 308 HIS A C 1
ATOM 2322 O O . HIS A 1 308 ? 12.753 5.231 -37.696 1.00 98.62 308 HIS A O 1
ATOM 2328 N N . PRO A 1 309 ? 12.146 7.378 -37.470 1.00 98.38 309 PRO A N 1
ATOM 2329 C CA . PRO A 1 309 ? 10.803 7.183 -38.028 1.00 98.38 309 PRO A CA 1
ATOM 2330 C C . PRO A 1 309 ? 10.758 6.549 -39.425 1.00 98.38 309 PRO A C 1
ATOM 2332 O O . PRO A 1 309 ? 9.800 5.845 -39.738 1.00 98.38 309 PRO A O 1
ATOM 2335 N N . SER A 1 310 ? 11.789 6.758 -40.254 1.00 97.88 310 SER A N 1
ATOM 2336 C CA . SER A 1 310 ? 11.885 6.147 -41.593 1.00 97.88 310 SER A CA 1
ATOM 2337 C C . SER A 1 310 ? 12.297 4.673 -41.590 1.00 97.88 310 SER A C 1
ATOM 2339 O O . SER A 1 310 ? 12.164 4.013 -42.619 1.00 97.88 310 SER A O 1
ATOM 2341 N N . ASN A 1 311 ? 12.795 4.145 -40.468 1.00 98.56 311 ASN A N 1
ATOM 2342 C CA . ASN A 1 311 ? 13.152 2.738 -40.363 1.00 98.56 311 ASN A CA 1
ATOM 2343 C C . ASN A 1 311 ? 11.872 1.886 -40.342 1.00 98.56 311 ASN A C 1
ATOM 2345 O O . ASN A 1 311 ? 11.004 2.138 -39.506 1.00 98.56 311 ASN A O 1
ATOM 2349 N N . PRO A 1 312 ? 11.697 0.890 -41.228 1.00 98.06 312 PRO A N 1
ATOM 2350 C CA . PRO A 1 312 ? 10.442 0.156 -41.338 1.00 98.06 312 PRO A CA 1
ATOM 2351 C C . PRO A 1 312 ? 10.221 -0.862 -40.211 1.00 98.06 312 PRO A C 1
ATOM 2353 O O . PRO A 1 312 ? 9.089 -1.326 -40.068 1.00 98.06 312 PRO A O 1
ATOM 2356 N N . ILE A 1 313 ? 11.232 -1.187 -39.390 1.00 98.44 313 ILE A N 1
ATOM 2357 C CA . ILE A 1 313 ? 11.093 -2.160 -38.296 1.00 98.44 313 ILE A CA 1
ATOM 2358 C C . ILE A 1 313 ? 9.995 -1.729 -37.321 1.00 98.44 313 ILE A C 1
ATOM 2360 O O . ILE A 1 313 ? 9.936 -0.574 -36.900 1.00 98.44 313 ILE A O 1
ATOM 2364 N N . GLN A 1 314 ? 9.092 -2.647 -36.989 1.00 97.88 314 GLN A N 1
ATOM 2365 C CA . GLN A 1 314 ? 7.958 -2.369 -36.095 1.00 97.88 314 GLN A CA 1
ATOM 2366 C C . GLN A 1 314 ? 8.099 -3.059 -34.745 1.00 97.88 314 GLN A C 1
ATOM 2368 O O . GLN A 1 314 ? 7.484 -2.638 -33.769 1.00 97.88 314 GLN A O 1
ATOM 2373 N N . LYS A 1 315 ? 8.873 -4.145 -34.695 1.00 97.69 315 LYS A N 1
ATOM 2374 C CA . LYS A 1 315 ? 8.918 -5.027 -33.540 1.00 97.69 315 LYS A CA 1
ATOM 2375 C C . LYS A 1 315 ? 10.184 -5.867 -33.509 1.00 97.69 315 LYS A C 1
ATOM 2377 O O . LYS A 1 315 ? 10.686 -6.226 -34.571 1.00 97.69 315 LYS A O 1
ATOM 2382 N N . LEU A 1 316 ? 10.644 -6.205 -32.309 1.00 98.19 316 LEU A N 1
ATOM 2383 C CA . LEU A 1 316 ? 11.769 -7.111 -32.071 1.00 98.19 316 LEU A CA 1
ATOM 2384 C C . LEU A 1 316 ? 11.509 -7.978 -30.836 1.00 98.19 316 LEU A C 1
ATOM 2386 O O . LEU A 1 316 ? 10.781 -7.583 -29.925 1.00 98.19 316 LEU A O 1
ATOM 2390 N N . THR A 1 317 ? 12.098 -9.168 -30.793 1.00 97.62 317 THR A N 1
ATOM 2391 C CA . THR A 1 317 ? 12.152 -9.970 -29.563 1.00 97.62 317 THR A CA 1
ATOM 2392 C C . THR A 1 317 ? 13.368 -9.585 -28.723 1.00 97.62 317 THR A C 1
ATOM 2394 O O . THR A 1 317 ? 14.345 -9.040 -29.244 1.00 97.62 317 THR A O 1
ATOM 2397 N N . LEU A 1 318 ? 13.357 -9.890 -27.422 1.00 97.44 318 LEU A N 1
ATOM 2398 C CA . LEU A 1 318 ? 14.538 -9.665 -26.582 1.00 97.44 318 LEU A CA 1
ATOM 2399 C C . LEU A 1 318 ? 15.748 -10.489 -27.050 1.00 97.44 318 LEU A C 1
ATOM 2401 O O . LEU A 1 318 ? 16.869 -10.019 -26.917 1.00 97.44 318 LEU A O 1
ATOM 2405 N N . ALA A 1 319 ? 15.546 -11.665 -27.656 1.00 97.38 319 ALA A N 1
ATOM 2406 C CA . ALA A 1 319 ? 16.635 -12.443 -28.254 1.00 97.38 319 ALA A CA 1
ATOM 2407 C C . ALA A 1 319 ? 17.265 -11.745 -29.473 1.00 97.38 319 ALA A C 1
ATOM 2409 O O . ALA A 1 319 ? 18.480 -11.790 -29.653 1.00 97.38 319 ALA A O 1
ATOM 2410 N N . GLN A 1 320 ? 16.462 -11.061 -30.294 1.00 97.94 320 GLN A N 1
ATOM 2411 C CA . GLN A 1 320 ? 16.981 -10.241 -31.393 1.00 97.94 320 GLN A CA 1
ATOM 2412 C C . GLN A 1 320 ? 17.731 -9.013 -30.872 1.00 97.94 320 GLN A C 1
ATOM 2414 O O . GLN A 1 320 ? 18.801 -8.695 -31.381 1.00 97.94 320 GLN A O 1
ATOM 2419 N N . LEU A 1 321 ? 17.209 -8.342 -29.839 1.00 98.06 321 LEU A N 1
ATOM 2420 C CA . LEU A 1 321 ? 17.910 -7.222 -29.206 1.00 98.06 321 LEU A CA 1
ATOM 2421 C C . LEU A 1 321 ? 19.233 -7.661 -28.575 1.00 98.06 321 LEU A C 1
ATOM 2423 O O . LEU A 1 321 ? 20.247 -7.003 -28.781 1.00 98.06 321 LEU A O 1
ATOM 2427 N N . ASP A 1 322 ? 19.254 -8.792 -27.876 1.00 98.12 322 ASP A N 1
ATOM 2428 C CA . ASP A 1 322 ? 20.487 -9.392 -27.372 1.00 98.12 322 ASP A CA 1
ATOM 2429 C C . ASP A 1 322 ? 21.501 -9.609 -28.503 1.00 98.12 322 ASP A C 1
ATOM 2431 O O . ASP A 1 322 ? 22.639 -9.175 -28.395 1.00 98.12 322 ASP A O 1
ATOM 2435 N N . ALA A 1 323 ? 21.081 -10.157 -29.646 1.00 98.00 323 ALA A N 1
ATOM 2436 C CA . ALA A 1 323 ? 21.968 -10.345 -30.796 1.00 98.00 323 ALA A CA 1
ATOM 2437 C C . ALA A 1 323 ? 22.437 -9.054 -31.475 1.00 98.00 323 ALA A C 1
ATOM 2439 O O . ALA A 1 323 ? 23.520 -9.038 -32.064 1.00 98.00 323 ALA A O 1
ATOM 2440 N N . ILE A 1 324 ? 21.660 -7.975 -31.392 1.00 98.44 324 ILE A N 1
ATOM 2441 C CA . ILE A 1 324 ? 22.080 -6.643 -31.845 1.00 98.44 324 ILE A CA 1
ATOM 2442 C C . ILE A 1 324 ? 23.176 -6.100 -30.924 1.00 98.44 324 ILE A C 1
ATOM 2444 O O . ILE A 1 324 ? 24.174 -5.560 -31.401 1.00 98.44 324 ILE A O 1
ATOM 2448 N N . TYR A 1 325 ? 23.000 -6.242 -29.611 1.00 98.06 325 TYR A N 1
ATOM 2449 C CA . TYR A 1 325 ? 23.829 -5.571 -28.614 1.00 98.06 325 TYR A CA 1
ATOM 2450 C C . TYR A 1 325 ? 25.023 -6.401 -28.132 1.00 98.06 325 TYR A C 1
ATOM 2452 O O . TYR A 1 325 ? 26.058 -5.819 -27.818 1.00 98.06 325 TYR A O 1
ATOM 2460 N N . SER A 1 326 ? 24.926 -7.729 -28.086 1.00 97.12 326 SER A N 1
ATOM 2461 C CA . SER A 1 326 ? 25.921 -8.641 -27.514 1.00 97.12 326 SER A CA 1
ATOM 2462 C C . SER A 1 326 ? 26.434 -9.663 -28.534 1.00 97.12 326 SER A C 1
ATOM 2464 O O . SER A 1 326 ? 25.649 -10.227 -29.299 1.00 97.12 326 SER A O 1
ATOM 2466 N N . PRO A 1 327 ? 27.747 -9.969 -28.550 1.00 96.38 327 PRO A N 1
ATOM 2467 C CA . PRO A 1 327 ? 28.278 -11.043 -29.384 1.00 96.38 327 PRO A CA 1
ATOM 2468 C C . PRO A 1 327 ? 27.958 -12.443 -28.833 1.00 96.38 327 PRO A C 1
ATOM 2470 O O . PRO A 1 327 ? 28.071 -13.417 -29.579 1.00 96.38 327 PRO A O 1
ATOM 2473 N N . GLU A 1 328 ? 27.574 -12.564 -27.556 1.00 96.94 328 GLU A N 1
ATOM 2474 C CA . GLU A 1 328 ? 27.352 -13.859 -26.895 1.00 96.94 328 GLU A CA 1
ATOM 2475 C C . GLU A 1 328 ? 25.957 -14.438 -27.141 1.00 96.94 328 GLU A C 1
ATOM 2477 O O . GLU A 1 328 ? 25.812 -15.658 -27.116 1.00 96.94 328 GLU A O 1
ATOM 2482 N N . ARG A 1 329 ? 24.948 -13.594 -27.412 1.00 95.75 329 ARG A N 1
ATOM 2483 C CA . ARG A 1 329 ? 23.566 -14.023 -27.700 1.00 95.75 329 ARG A CA 1
ATOM 2484 C C . ARG A 1 329 ? 23.028 -14.995 -26.642 1.00 95.75 329 ARG A C 1
ATOM 2486 O O . ARG A 1 329 ? 22.521 -16.069 -26.972 1.00 95.75 329 ARG A O 1
ATOM 2493 N N . ARG A 1 330 ? 23.152 -14.639 -25.360 1.00 96.31 330 ARG A N 1
ATOM 2494 C CA . ARG A 1 330 ? 22.762 -15.487 -24.216 1.00 96.31 330 ARG A CA 1
ATOM 2495 C C . ARG A 1 330 ? 21.281 -15.871 -24.216 1.00 96.31 330 ARG A C 1
ATOM 2497 O O . ARG A 1 330 ? 20.923 -16.902 -23.653 1.00 96.31 330 ARG A O 1
ATOM 2504 N N . ARG A 1 331 ? 20.422 -15.096 -24.880 1.00 94.44 331 ARG A N 1
ATOM 2505 C CA . ARG A 1 331 ? 19.001 -15.415 -25.101 1.00 94.44 331 ARG A CA 1
ATOM 2506 C C . ARG A 1 331 ? 18.761 -16.430 -26.226 1.00 94.44 331 ARG A C 1
ATOM 2508 O O . ARG A 1 331 ? 17.613 -16.771 -26.494 1.00 94.44 331 ARG A O 1
ATOM 2515 N N . GLY A 1 332 ? 19.818 -16.929 -26.868 1.00 94.50 332 GLY A N 1
ATOM 2516 C CA . GLY A 1 332 ? 19.766 -18.069 -27.784 1.00 94.50 332 GLY A CA 1
ATOM 2517 C C . GLY A 1 332 ? 19.485 -17.728 -29.248 1.00 94.50 332 GLY A C 1
ATOM 2518 O O . GLY A 1 332 ? 19.124 -18.624 -30.008 1.00 94.50 332 GLY A O 1
ATOM 2519 N N . HIS A 1 333 ? 19.645 -16.468 -29.675 1.00 95.88 333 HIS A N 1
ATOM 2520 C CA . HIS A 1 333 ? 19.504 -16.123 -31.094 1.00 95.88 333 HIS A CA 1
ATOM 2521 C C . HIS A 1 333 ? 20.569 -16.868 -31.932 1.00 95.88 333 HIS A C 1
ATOM 2523 O O . HIS A 1 333 ? 21.761 -16.790 -31.616 1.00 95.88 333 HIS A O 1
ATOM 2529 N N . PRO A 1 334 ? 20.181 -17.583 -33.007 1.00 94.00 334 PRO A N 1
ATOM 2530 C CA . PRO A 1 334 ? 21.055 -18.555 -33.675 1.00 94.00 334 PRO A CA 1
ATOM 2531 C C . PRO A 1 334 ? 22.222 -17.936 -34.454 1.00 94.00 334 PRO A C 1
ATOM 2533 O O . PRO A 1 334 ? 23.217 -18.610 -34.709 1.00 94.00 334 PRO A O 1
ATOM 2536 N N . ALA A 1 335 ? 22.106 -16.670 -34.846 1.00 94.62 335 ALA A N 1
ATOM 2537 C CA . ALA A 1 335 ? 23.062 -15.989 -35.711 1.00 94.62 335 ALA A CA 1
ATOM 2538 C C . ALA A 1 335 ? 23.392 -14.590 -35.192 1.00 94.62 335 ALA A C 1
ATOM 2540 O O . ALA A 1 335 ? 22.600 -13.996 -34.454 1.00 94.62 335 ALA A O 1
ATOM 2541 N N . ASP A 1 336 ? 24.562 -14.083 -35.582 1.00 95.12 336 ASP A N 1
ATOM 2542 C CA . ASP A 1 336 ? 24.944 -12.708 -35.293 1.00 95.12 336 ASP A CA 1
ATOM 2543 C C . ASP A 1 336 ? 24.087 -11.718 -36.088 1.00 95.12 336 ASP A C 1
ATOM 2545 O O . ASP A 1 336 ? 23.737 -11.985 -37.234 1.00 95.12 336 ASP A O 1
ATOM 2549 N N . VAL A 1 337 ? 23.751 -10.586 -35.469 1.00 98.00 337 VAL A N 1
ATOM 2550 C CA . VAL A 1 337 ? 22.938 -9.534 -36.088 1.00 98.00 337 VAL A CA 1
ATOM 2551 C C . VAL A 1 337 ? 23.795 -8.290 -36.289 1.00 98.00 337 VAL A C 1
ATOM 2553 O O . VAL A 1 337 ? 24.258 -7.680 -35.321 1.00 98.00 337 VAL A O 1
ATOM 2556 N N . THR A 1 338 ? 24.012 -7.916 -37.546 1.00 96.81 338 THR A N 1
ATOM 2557 C CA . THR A 1 338 ? 24.824 -6.748 -37.940 1.00 96.81 338 THR A CA 1
ATOM 2558 C C . THR A 1 338 ? 24.126 -5.864 -38.969 1.00 96.81 338 THR A C 1
ATOM 2560 O O . THR A 1 338 ? 24.448 -4.677 -39.076 1.00 96.81 338 THR A O 1
ATOM 2563 N N . ALA A 1 339 ? 23.143 -6.411 -39.684 1.00 98.19 339 ALA A N 1
ATOM 2564 C CA . ALA A 1 339 ? 22.329 -5.712 -40.659 1.00 98.19 339 ALA A CA 1
ATOM 2565 C C . ALA A 1 339 ? 20.835 -5.904 -40.376 1.00 98.19 339 ALA A C 1
ATOM 2567 O O . ALA A 1 339 ? 20.395 -6.876 -39.763 1.00 98.19 339 ALA A O 1
ATOM 2568 N N . TRP A 1 340 ? 20.025 -4.974 -40.869 1.00 98.56 340 TRP A N 1
ATOM 2569 C CA . TRP A 1 340 ? 18.575 -4.994 -40.681 1.00 98.56 340 TRP A CA 1
ATOM 2570 C C . TRP A 1 340 ? 17.888 -6.220 -41.313 1.00 98.56 340 TRP A C 1
ATOM 2572 O O . TRP A 1 340 ? 16.813 -6.622 -40.860 1.00 98.56 340 TRP A O 1
ATOM 2582 N N . GLY A 1 341 ? 18.514 -6.855 -42.310 1.00 98.06 341 GLY A N 1
ATOM 2583 C CA . GLY A 1 341 ? 18.056 -8.124 -42.880 1.00 98.06 341 GLY A CA 1
ATOM 2584 C C . GLY A 1 341 ? 18.100 -9.302 -41.913 1.00 98.06 341 GLY A C 1
ATOM 2585 O O . GLY A 1 341 ? 17.214 -10.155 -41.968 1.00 98.06 341 GLY A O 1
ATOM 2586 N N . ASP A 1 342 ? 19.040 -9.305 -40.965 1.00 97.94 342 ASP A N 1
ATOM 2587 C CA . ASP A 1 342 ? 19.206 -10.390 -39.985 1.00 97.94 342 ASP A CA 1
ATOM 2588 C C . ASP A 1 342 ? 18.017 -10.476 -39.011 1.00 97.94 342 ASP A C 1
ATOM 2590 O O . ASP A 1 342 ? 17.766 -11.513 -38.400 1.00 97.94 342 ASP A O 1
ATOM 2594 N N . VAL A 1 343 ? 17.249 -9.387 -38.893 1.00 96.81 343 VAL A N 1
ATOM 2595 C CA . VAL A 1 343 ? 16.026 -9.289 -38.078 1.00 96.81 343 VAL A CA 1
ATOM 2596 C C . VAL A 1 343 ? 14.757 -9.151 -38.925 1.00 96.81 343 VAL A C 1
ATOM 2598 O O . VAL A 1 343 ? 13.699 -8.773 -38.419 1.00 96.81 343 VAL A O 1
ATOM 2601 N N . GLY A 1 344 ? 14.840 -9.501 -40.212 1.00 95.62 344 GLY A N 1
ATOM 2602 C CA . GLY A 1 344 ? 13.683 -9.693 -41.086 1.00 95.62 344 GLY A CA 1
ATOM 2603 C C . GLY A 1 344 ? 13.285 -8.499 -41.955 1.00 95.62 344 GLY A C 1
ATOM 2604 O O . GLY A 1 344 ? 12.223 -8.555 -42.579 1.00 95.62 344 GLY A O 1
ATOM 2605 N N . LEU A 1 345 ? 14.088 -7.429 -42.040 1.00 97.94 345 LEU A N 1
ATOM 2606 C CA . LEU A 1 345 ? 13.833 -6.374 -43.029 1.00 97.94 345 LEU A CA 1
ATOM 2607 C C . LEU A 1 345 ? 14.296 -6.798 -44.431 1.00 97.94 345 LEU A C 1
ATOM 2609 O O . LEU A 1 345 ? 15.418 -7.242 -44.634 1.00 97.94 345 LEU A O 1
ATOM 2613 N N . GLY A 1 346 ? 13.418 -6.643 -45.421 1.00 96.12 346 GLY A N 1
ATOM 2614 C CA . GLY A 1 346 ? 13.709 -6.961 -46.821 1.00 96.12 346 GLY A CA 1
ATOM 2615 C C . GLY A 1 346 ? 14.124 -5.750 -47.663 1.00 96.12 346 GLY A C 1
ATOM 2616 O O . GLY A 1 346 ? 14.239 -4.623 -47.179 1.00 96.12 346 GLY A O 1
ATOM 2617 N N . GLY A 1 347 ? 14.294 -5.982 -48.968 1.00 96.25 347 GLY A N 1
ATOM 2618 C CA . GLY A 1 347 ? 14.539 -4.930 -49.958 1.00 96.25 347 GLY A CA 1
ATOM 2619 C C . GLY A 1 347 ? 15.825 -4.147 -49.695 1.00 96.25 347 GLY A C 1
ATOM 2620 O O . GLY A 1 347 ? 16.832 -4.716 -49.281 1.00 96.25 347 GLY A O 1
ATOM 2621 N N . GLU A 1 348 ? 15.783 -2.829 -49.904 1.00 95.62 348 GLU A N 1
ATOM 2622 C CA . GLU A 1 348 ? 16.944 -1.952 -49.694 1.00 95.62 348 GLU A CA 1
ATOM 2623 C C . GLU A 1 348 ? 17.452 -1.945 -48.248 1.00 95.62 348 GLU A C 1
ATOM 2625 O O . GLU A 1 348 ? 18.606 -1.590 -48.023 1.00 95.62 348 GLU A O 1
ATOM 2630 N N . TRP A 1 349 ? 16.617 -2.341 -47.279 1.00 97.75 349 TRP A N 1
ATOM 2631 C CA . TRP A 1 349 ? 16.980 -2.408 -45.864 1.00 97.75 349 TRP A CA 1
ATOM 2632 C C . TRP A 1 349 ? 17.763 -3.670 -45.503 1.00 97.75 349 TRP A C 1
ATOM 2634 O O . TRP A 1 349 ? 18.511 -3.639 -44.534 1.00 97.75 349 TRP A O 1
ATOM 2644 N N . ALA A 1 350 ? 17.661 -4.748 -46.286 1.00 97.75 350 ALA A N 1
ATOM 2645 C CA . ALA A 1 350 ? 18.247 -6.042 -45.932 1.00 97.75 350 ALA A CA 1
ATOM 2646 C C . ALA A 1 350 ? 19.764 -5.974 -45.685 1.00 97.75 350 ALA A C 1
ATOM 2648 O O . ALA A 1 350 ? 20.274 -6.622 -44.776 1.00 97.75 350 ALA A O 1
ATOM 2649 N N . SER A 1 351 ? 20.482 -5.151 -46.453 1.00 97.56 351 SER A N 1
ATOM 2650 C CA . SER A 1 351 ? 21.936 -4.986 -46.339 1.00 97.56 351 SER A CA 1
ATOM 2651 C C . SER A 1 351 ? 22.363 -3.729 -45.573 1.00 97.56 351 SER A C 1
ATOM 2653 O O . SER A 1 351 ? 23.547 -3.386 -45.590 1.00 97.56 351 SER A O 1
ATOM 2655 N N . LYS A 1 352 ? 21.431 -2.972 -44.978 1.00 98.31 352 LYS A N 1
ATOM 2656 C CA . LYS A 1 352 ? 21.783 -1.758 -44.226 1.00 98.31 352 LYS A CA 1
ATOM 2657 C C . LYS A 1 352 ? 22.345 -2.143 -42.860 1.00 98.31 352 LYS A C 1
ATOM 2659 O O . LYS A 1 352 ? 21.758 -3.014 -42.216 1.00 98.31 352 LYS A O 1
ATOM 2664 N N . PRO A 1 353 ? 23.435 -1.500 -42.410 1.00 98.25 353 PRO A N 1
ATOM 2665 C CA . PRO A 1 353 ? 24.029 -1.801 -41.115 1.00 98.25 353 PRO A CA 1
ATOM 2666 C C . PRO A 1 353 ? 23.078 -1.411 -39.981 1.00 98.25 353 PRO A C 1
ATOM 2668 O O . PRO A 1 353 ? 22.178 -0.594 -40.170 1.00 98.25 353 PRO A O 1
ATOM 2671 N N . ILE A 1 354 ? 23.303 -1.968 -38.797 1.00 98.75 354 ILE A N 1
ATOM 2672 C CA . ILE A 1 354 ? 22.658 -1.523 -37.562 1.00 98.75 354 ILE A CA 1
ATOM 2673 C C . ILE A 1 354 ? 23.660 -0.694 -36.760 1.00 98.75 354 ILE A C 1
ATOM 2675 O O . ILE A 1 354 ? 24.743 -1.173 -36.421 1.00 98.75 354 ILE A O 1
ATOM 2679 N N . HIS A 1 355 ? 23.287 0.538 -36.417 1.00 98.62 355 HIS A N 1
ATOM 2680 C CA . HIS A 1 355 ? 24.049 1.372 -35.490 1.00 98.62 355 HIS A CA 1
ATOM 2681 C C . HIS A 1 355 ? 23.389 1.311 -34.106 1.00 98.62 355 HIS A C 1
ATOM 2683 O O . HIS A 1 355 ? 22.351 1.927 -33.866 1.00 98.62 355 HIS A O 1
ATOM 2689 N N . ALA A 1 356 ? 23.957 0.507 -33.203 1.00 98.25 356 ALA A N 1
ATOM 2690 C CA . ALA A 1 356 ? 23.397 0.278 -31.874 1.00 98.25 356 ALA A CA 1
ATOM 2691 C C . ALA A 1 356 ? 23.894 1.338 -30.880 1.00 98.25 356 ALA A C 1
ATOM 2693 O O . ALA A 1 356 ? 25.041 1.300 -30.436 1.00 98.25 356 ALA A O 1
ATOM 2694 N N . TYR A 1 357 ? 23.019 2.271 -30.519 1.00 97.75 357 TYR A N 1
ATOM 2695 C CA . TYR A 1 357 ? 23.265 3.314 -29.531 1.00 97.75 357 TYR A CA 1
ATOM 2696 C C . TYR A 1 357 ? 22.850 2.869 -28.129 1.00 97.75 357 TYR A C 1
ATOM 2698 O O . TYR A 1 357 ? 21.872 2.136 -27.946 1.00 97.75 357 TYR A O 1
ATOM 2706 N N . GLY A 1 358 ? 23.540 3.382 -27.118 1.00 93.06 358 GLY A N 1
ATOM 2707 C CA . GLY A 1 358 ? 23.119 3.227 -25.734 1.00 93.06 358 GLY A CA 1
ATOM 2708 C C . GLY A 1 358 ? 23.839 4.164 -24.771 1.00 93.06 358 GLY A C 1
ATOM 2709 O O . GLY A 1 358 ? 24.539 5.098 -25.168 1.00 93.06 358 GLY A O 1
ATOM 2710 N N . ARG A 1 359 ? 23.604 3.948 -23.476 1.00 89.50 359 ARG A N 1
ATOM 2711 C CA . ARG A 1 359 ? 24.095 4.809 -22.392 1.00 89.50 359 ARG A CA 1
ATOM 2712 C C . ARG A 1 359 ? 25.526 4.462 -21.962 1.00 89.50 359 ARG A C 1
ATOM 2714 O O . ARG A 1 359 ? 26.075 3.419 -22.333 1.00 89.50 359 ARG A O 1
ATOM 2721 N N . SER A 1 360 ? 26.118 5.338 -21.144 1.00 82.25 360 SER A N 1
ATOM 2722 C CA . SER A 1 360 ? 27.355 5.028 -20.415 1.00 82.25 360 SER A CA 1
ATOM 2723 C C . SER A 1 360 ? 27.144 3.792 -19.544 1.00 82.25 360 SER A C 1
ATOM 2725 O O . SER A 1 360 ? 26.141 3.708 -18.840 1.00 82.25 360 SER A O 1
ATOM 2727 N N . LEU A 1 361 ? 28.097 2.857 -19.550 1.00 75.12 361 LEU A N 1
ATOM 2728 C CA . LEU A 1 361 ? 28.009 1.617 -18.764 1.00 75.12 361 LEU A CA 1
ATOM 2729 C C . LEU A 1 361 ? 28.151 1.842 -17.256 1.00 75.12 361 LEU A C 1
ATOM 2731 O O . LEU A 1 361 ? 27.894 0.935 -16.481 1.00 75.12 361 LEU A O 1
ATOM 2735 N N . SER A 1 362 ? 28.517 3.052 -16.835 1.00 69.38 362 SER A N 1
ATOM 2736 C CA . SER A 1 362 ? 28.482 3.479 -15.435 1.00 69.38 362 SER A CA 1
ATOM 2737 C C . SER A 1 362 ? 27.095 3.952 -14.972 1.00 69.38 362 SER A C 1
ATOM 2739 O O . SER A 1 362 ? 26.970 4.473 -13.872 1.00 69.38 362 SER A O 1
ATOM 2741 N N . ASN A 1 363 ? 26.057 3.851 -15.812 1.00 74.00 363 ASN A N 1
ATOM 2742 C CA . ASN A 1 363 ? 24.707 4.321 -15.503 1.00 74.00 363 ASN A CA 1
ATOM 2743 C C . ASN A 1 363 ? 23.747 3.153 -15.220 1.00 74.00 363 ASN A C 1
ATOM 2745 O O . ASN A 1 363 ? 23.701 2.190 -15.981 1.00 74.00 363 ASN A O 1
ATOM 2749 N N . GLU A 1 364 ? 22.913 3.287 -14.189 1.00 75.56 364 GLU A N 1
ATOM 2750 C CA . GLU A 1 364 ? 21.882 2.310 -13.790 1.00 75.56 364 GLU A CA 1
ATOM 2751 C C . GLU A 1 364 ? 20.960 1.845 -14.932 1.00 75.56 364 GLU A C 1
ATOM 2753 O O . GLU A 1 364 ? 20.685 0.656 -15.066 1.00 75.56 364 GLU A O 1
ATOM 2758 N N . VAL A 1 365 ? 20.544 2.738 -15.835 1.00 83.19 365 VAL A N 1
ATOM 2759 C CA . VAL A 1 365 ? 19.681 2.375 -16.970 1.00 83.19 365 VAL A CA 1
ATOM 2760 C C . VAL A 1 365 ? 20.438 1.524 -17.990 1.00 83.19 365 VAL A C 1
ATOM 2762 O O . VAL A 1 365 ? 19.843 0.677 -18.655 1.00 83.19 365 VAL A O 1
ATOM 2765 N N . ALA A 1 366 ? 21.752 1.734 -18.128 1.00 85.38 366 ALA A N 1
ATOM 2766 C CA . ALA A 1 366 ? 22.586 0.871 -18.958 1.00 85.38 366 ALA A CA 1
ATOM 2767 C C . ALA A 1 366 ? 22.735 -0.519 -18.346 1.00 85.38 366 ALA A C 1
ATOM 2769 O O . ALA A 1 366 ? 22.662 -1.500 -19.085 1.00 85.38 366 ALA A O 1
ATOM 2770 N N . TRP A 1 367 ? 22.903 -0.590 -17.024 1.00 83.38 367 TRP A N 1
ATOM 2771 C CA . TRP A 1 367 ? 22.957 -1.845 -16.282 1.00 83.38 367 TRP A CA 1
ATOM 2772 C C . TRP A 1 367 ? 21.657 -2.624 -16.385 1.00 83.38 367 TRP A C 1
ATOM 2774 O O . TRP A 1 367 ? 21.696 -3.782 -16.782 1.00 83.38 367 TRP A O 1
ATOM 2784 N N . TYR A 1 368 ? 20.515 -1.983 -16.131 1.00 86.19 368 TYR A N 1
ATOM 2785 C CA . TYR A 1 368 ? 19.209 -2.620 -16.273 1.00 86.19 368 TYR A CA 1
ATOM 2786 C C . TYR A 1 368 ? 19.006 -3.169 -17.695 1.00 86.19 368 TYR A C 1
ATOM 2788 O O . TYR A 1 368 ? 18.633 -4.327 -17.868 1.00 86.19 368 TYR A O 1
ATOM 2796 N N . PHE A 1 369 ? 19.297 -2.376 -18.737 1.00 92.44 369 PHE A N 1
ATOM 2797 C CA . PHE A 1 369 ? 19.154 -2.860 -20.114 1.00 92.44 369 PHE A CA 1
ATOM 2798 C C . PHE A 1 369 ? 20.101 -4.028 -20.403 1.00 92.44 369 PHE A C 1
ATOM 2800 O O . PHE A 1 369 ? 19.687 -4.996 -21.029 1.00 92.44 369 PHE A O 1
ATOM 2807 N N . LYS A 1 370 ? 21.348 -3.977 -19.927 1.00 91.06 370 LYS A N 1
ATOM 2808 C CA . LYS A 1 370 ? 22.321 -5.065 -20.089 1.00 91.06 370 LYS A CA 1
ATOM 2809 C C . LYS A 1 370 ? 21.853 -6.344 -19.389 1.00 91.06 370 LYS A C 1
ATOM 2811 O O . LYS A 1 370 ? 21.871 -7.416 -19.983 1.00 91.06 370 LYS A O 1
ATOM 2816 N N . ASP A 1 371 ? 21.395 -6.236 -18.149 1.00 87.06 371 ASP A N 1
ATOM 2817 C CA . ASP A 1 371 ? 20.920 -7.373 -17.363 1.00 87.06 371 ASP A CA 1
ATOM 2818 C C . ASP A 1 371 ? 19.691 -8.015 -18.017 1.00 87.06 371 ASP A C 1
ATOM 2820 O O . ASP A 1 371 ? 19.684 -9.205 -18.332 1.00 87.06 371 ASP A O 1
ATOM 2824 N N . ILE A 1 372 ? 18.680 -7.208 -18.345 1.00 90.38 372 ILE A N 1
ATOM 2825 C CA . ILE A 1 372 ? 17.439 -7.726 -18.913 1.00 90.38 372 ILE A CA 1
ATOM 2826 C C . ILE A 1 372 ? 17.619 -8.148 -20.367 1.00 90.38 372 ILE A C 1
ATOM 2828 O O . ILE A 1 372 ? 17.180 -9.230 -20.736 1.00 90.38 372 ILE A O 1
ATOM 2832 N N . VAL A 1 373 ? 18.255 -7.360 -21.227 1.00 95.25 373 VAL A N 1
ATOM 2833 C CA . VAL A 1 373 ? 18.337 -7.692 -22.657 1.00 95.25 373 VAL A CA 1
ATOM 2834 C C . VAL A 1 373 ? 19.421 -8.720 -22.929 1.00 95.25 373 VAL A C 1
ATOM 2836 O O . VAL A 1 373 ? 19.119 -9.726 -23.562 1.00 95.25 373 VAL A O 1
ATOM 2839 N N . THR A 1 374 ? 20.644 -8.529 -22.435 1.00 94.44 374 THR A N 1
ATOM 2840 C CA . THR A 1 374 ? 21.777 -9.400 -22.792 1.00 94.44 374 THR A CA 1
ATOM 2841 C C . THR A 1 374 ? 22.066 -10.494 -21.766 1.00 94.44 374 THR A C 1
ATOM 2843 O O . THR A 1 374 ? 23.014 -11.256 -21.951 1.00 94.44 374 THR A O 1
ATOM 2846 N N . LEU A 1 375 ? 21.272 -10.599 -20.690 1.00 92.06 375 LEU A N 1
ATOM 2847 C CA . LEU A 1 375 ? 21.524 -11.506 -19.557 1.00 92.06 375 LEU A CA 1
ATOM 2848 C C . LEU A 1 375 ? 22.936 -11.313 -18.997 1.00 92.06 375 LEU A C 1
ATOM 2850 O O . LEU A 1 375 ? 23.698 -12.269 -18.827 1.00 92.06 375 LEU A O 1
ATOM 2854 N N . ASP A 1 376 ? 23.307 -10.045 -18.818 1.00 89.44 376 ASP A N 1
ATOM 2855 C CA . ASP A 1 376 ? 24.642 -9.605 -18.424 1.00 89.44 376 ASP A CA 1
ATOM 2856 C C . ASP A 1 376 ? 25.762 -10.023 -19.412 1.00 89.44 376 ASP A C 1
ATOM 2858 O O . ASP A 1 376 ? 26.948 -10.056 -19.082 1.00 89.44 376 ASP A O 1
ATOM 2862 N N . GLY A 1 377 ? 25.428 -10.273 -20.679 1.00 90.38 377 GLY A N 1
ATOM 2863 C CA . GLY A 1 377 ? 26.402 -10.446 -21.760 1.00 90.38 377 GLY A CA 1
ATOM 2864 C C . GLY A 1 377 ? 27.180 -9.153 -22.053 1.00 90.38 377 GLY A C 1
ATOM 2865 O O . GLY A 1 377 ? 26.644 -8.055 -21.851 1.00 90.38 377 GLY A O 1
ATOM 2866 N N . PRO A 1 378 ? 28.442 -9.233 -22.513 1.00 93.44 378 PRO A N 1
ATOM 2867 C CA . PRO A 1 378 ? 29.212 -8.060 -22.917 1.00 93.44 378 PRO A CA 1
ATOM 2868 C C . PRO A 1 378 ? 28.553 -7.384 -24.122 1.00 93.44 378 PRO A C 1
ATOM 2870 O O . PRO A 1 378 ? 27.897 -8.048 -24.925 1.00 93.44 378 PRO A O 1
ATOM 2873 N N . TYR A 1 379 ? 28.743 -6.075 -24.280 1.00 94.94 379 TYR A N 1
ATOM 2874 C CA . TYR A 1 379 ? 28.318 -5.388 -25.498 1.00 94.94 379 TYR A CA 1
ATOM 2875 C C . TYR A 1 379 ? 29.323 -5.588 -26.636 1.00 94.94 379 TYR A C 1
ATOM 2877 O O . TYR A 1 379 ? 30.520 -5.782 -26.408 1.00 94.94 379 TYR A O 1
ATOM 2885 N N . LYS A 1 380 ? 28.838 -5.536 -27.878 1.00 95.62 380 LYS A N 1
ATOM 2886 C CA . LYS A 1 380 ? 29.675 -5.580 -29.079 1.00 95.62 380 LYS A CA 1
ATOM 2887 C C . LYS A 1 380 ? 30.612 -4.367 -29.137 1.00 95.62 380 LYS A C 1
ATOM 2889 O O . LYS A 1 380 ? 30.221 -3.280 -28.713 1.00 95.62 380 LYS A O 1
ATOM 2894 N N . PRO A 1 381 ? 31.790 -4.492 -29.778 1.00 94.56 381 PRO A N 1
ATOM 2895 C CA . PRO A 1 381 ? 32.662 -3.345 -30.049 1.00 94.56 381 PRO A CA 1
ATOM 2896 C C . PRO A 1 381 ? 31.993 -2.230 -30.869 1.00 94.56 381 PRO A C 1
ATOM 2898 O O . PRO A 1 381 ? 32.434 -1.089 -30.823 1.00 94.56 381 PRO A O 1
ATOM 2901 N N . SER A 1 382 ? 30.932 -2.555 -31.615 1.00 93.75 382 SER A N 1
ATOM 2902 C CA . SER A 1 382 ? 30.135 -1.613 -32.407 1.00 93.75 382 SER A CA 1
ATOM 2903 C C . SER A 1 382 ? 29.101 -0.822 -31.596 1.00 93.75 382 SER A C 1
ATOM 2905 O O . SER A 1 382 ? 28.330 -0.075 -32.190 1.00 93.75 382 SER A O 1
ATOM 2907 N N . TYR A 1 383 ? 29.035 -0.997 -30.273 1.00 95.12 383 TYR A N 1
ATOM 2908 C CA . TYR A 1 383 ? 28.139 -0.241 -29.400 1.00 95.12 383 TYR A CA 1
ATOM 2909 C C . TYR A 1 383 ? 28.549 1.237 -29.328 1.00 95.12 383 TYR A C 1
ATOM 2911 O O . TYR A 1 383 ? 29.696 1.562 -29.019 1.00 95.12 383 TYR A O 1
ATOM 2919 N N . ILE A 1 384 ? 27.603 2.139 -29.589 1.00 96.44 384 ILE A N 1
ATOM 2920 C CA . ILE A 1 384 ? 27.853 3.576 -29.722 1.00 96.44 384 ILE A CA 1
ATOM 2921 C C . ILE A 1 384 ? 27.304 4.324 -28.504 1.00 96.44 384 ILE A C 1
ATOM 2923 O O . ILE A 1 384 ? 26.118 4.253 -28.188 1.00 96.44 384 ILE A O 1
ATOM 2927 N N . GLN A 1 385 ? 28.159 5.113 -27.856 1.00 94.69 385 GLN A N 1
ATOM 2928 C CA . GLN A 1 385 ? 27.794 6.038 -26.779 1.00 94.69 385 GLN A CA 1
ATOM 2929 C C . GLN A 1 385 ? 27.810 7.478 -27.322 1.00 94.69 385 GLN A C 1
ATOM 2931 O O . GLN A 1 385 ? 28.886 8.063 -27.452 1.00 94.69 385 GLN A O 1
ATOM 2936 N N . PRO A 1 386 ? 26.657 8.059 -27.703 1.00 91.06 386 PRO A N 1
ATOM 2937 C CA . PRO A 1 386 ? 26.622 9.377 -28.328 1.00 91.06 386 PRO A CA 1
ATOM 2938 C C . PRO A 1 386 ? 26.772 10.487 -27.283 1.00 91.06 386 PRO A C 1
ATOM 2940 O O . PRO A 1 386 ? 26.087 10.466 -26.266 1.00 91.06 386 PRO A O 1
ATOM 2943 N N . GLY A 1 387 ? 27.607 11.498 -27.540 1.00 89.12 387 GLY A N 1
ATOM 2944 C CA . GLY A 1 387 ? 27.736 12.660 -26.651 1.00 89.12 387 GLY A CA 1
ATOM 2945 C C . GLY A 1 387 ? 28.158 12.272 -25.229 1.00 89.12 387 GLY A C 1
ATOM 2946 O O . GLY A 1 387 ? 29.201 11.648 -25.045 1.00 89.12 387 GLY A O 1
ATOM 2947 N N . LYS A 1 388 ? 27.351 12.630 -24.221 1.00 85.31 388 LYS A N 1
ATOM 2948 C CA . LYS A 1 388 ? 27.548 12.189 -22.824 1.00 85.31 388 LYS A CA 1
ATOM 2949 C C . LYS A 1 388 ? 26.858 10.852 -22.526 1.00 85.31 388 LYS A C 1
ATOM 2951 O O . LYS A 1 388 ? 26.828 10.419 -21.375 1.00 85.31 388 LYS A O 1
ATOM 2956 N N . ALA A 1 389 ? 26.277 10.219 -23.542 1.00 84.25 389 ALA A N 1
ATOM 2957 C CA . ALA A 1 389 ? 25.492 8.997 -23.461 1.00 84.25 389 ALA A CA 1
ATOM 2958 C C . ALA A 1 389 ? 24.299 9.115 -22.490 1.00 84.25 389 ALA A C 1
ATOM 2960 O O . ALA A 1 389 ? 23.907 8.152 -21.818 1.00 84.25 389 ALA A O 1
ATOM 2961 N N . ALA A 1 390 ? 23.722 10.317 -22.398 1.00 85.56 390 ALA A N 1
ATOM 2962 C CA . ALA A 1 390 ? 22.489 10.568 -21.667 1.00 85.56 390 ALA A CA 1
ATOM 2963 C C . ALA A 1 390 ? 21.261 10.189 -22.511 1.00 85.56 390 ALA A C 1
ATOM 2965 O O . ALA A 1 390 ? 21.331 10.083 -23.734 1.00 85.56 390 ALA A O 1
ATOM 2966 N N . SER A 1 391 ? 20.101 10.044 -21.861 1.00 89.00 391 SER A N 1
ATOM 2967 C CA . SER A 1 391 ? 18.833 9.724 -22.531 1.00 89.00 391 SER A CA 1
ATOM 2968 C C . SER A 1 391 ? 18.524 10.653 -23.710 1.00 89.00 391 SER A C 1
ATOM 2970 O O . SER A 1 391 ? 18.086 10.188 -24.756 1.00 89.00 391 SER A O 1
ATOM 2972 N N . VAL A 1 392 ? 18.790 11.955 -23.561 1.00 90.88 392 VAL A N 1
ATOM 2973 C CA . VAL A 1 392 ? 18.565 12.971 -24.605 1.00 90.88 392 VAL A CA 1
ATOM 2974 C C . VAL A 1 392 ? 19.556 12.836 -25.766 1.00 90.88 392 VAL A C 1
ATOM 2976 O O . VAL A 1 392 ? 19.170 13.026 -26.921 1.00 90.88 392 VAL A O 1
ATOM 2979 N N . ASP A 1 393 ? 20.808 12.461 -25.488 1.00 94.00 393 ASP A N 1
ATOM 2980 C CA . ASP A 1 393 ? 21.833 12.276 -26.522 1.00 94.00 393 ASP A CA 1
ATOM 2981 C C . ASP A 1 393 ? 21.487 11.089 -27.426 1.00 94.00 393 ASP A C 1
ATOM 2983 O O . ASP A 1 393 ? 21.623 11.179 -28.645 1.00 94.00 393 ASP A O 1
ATOM 2987 N N . ILE A 1 394 ? 20.964 10.002 -26.843 1.00 95.44 394 ILE A N 1
ATOM 2988 C CA . ILE A 1 394 ? 20.493 8.829 -27.597 1.00 95.44 394 ILE A CA 1
ATOM 2989 C C . ILE A 1 394 ? 19.341 9.219 -28.520 1.00 95.44 394 ILE A C 1
ATOM 2991 O O . ILE A 1 394 ? 19.392 8.927 -29.712 1.00 95.44 394 ILE A O 1
ATOM 2995 N N . MET A 1 395 ? 18.326 9.920 -28.006 1.00 96.12 395 MET A N 1
ATOM 2996 C CA . MET A 1 395 ? 17.195 10.357 -28.837 1.00 96.12 395 MET A CA 1
ATOM 2997 C C . MET A 1 395 ? 17.641 11.281 -29.973 1.00 96.12 395 MET A C 1
ATOM 2999 O O . MET A 1 395 ? 17.143 11.172 -31.091 1.00 96.12 395 MET A O 1
ATOM 3003 N N . THR A 1 396 ? 18.601 12.166 -29.698 1.00 96.94 396 THR A N 1
ATOM 3004 C CA . THR A 1 396 ? 19.159 13.088 -30.696 1.00 96.94 396 THR A CA 1
ATOM 3005 C C . THR A 1 396 ? 19.934 12.340 -31.779 1.00 96.94 396 THR A C 1
ATOM 3007 O O . THR A 1 396 ? 19.754 12.633 -32.959 1.00 96.94 396 THR A O 1
ATOM 3010 N N . ALA A 1 397 ? 20.751 11.352 -31.404 1.00 97.44 397 ALA A N 1
ATOM 3011 C CA . ALA A 1 397 ? 21.482 10.521 -32.356 1.00 97.44 397 ALA A CA 1
ATOM 3012 C C . ALA A 1 397 ? 20.529 9.727 -33.263 1.00 97.44 397 ALA A C 1
ATOM 3014 O O . ALA A 1 397 ? 20.667 9.769 -34.484 1.00 97.44 397 ALA A O 1
ATOM 3015 N N . LEU A 1 398 ? 19.503 9.090 -32.686 1.00 98.25 398 LEU A N 1
ATOM 3016 C CA . LEU A 1 398 ? 18.504 8.329 -33.444 1.00 98.25 398 LEU A CA 1
ATOM 3017 C C . LEU A 1 398 ? 17.682 9.199 -34.398 1.00 98.25 398 LEU A C 1
ATOM 3019 O O . LEU A 1 398 ? 17.326 8.749 -35.482 1.00 98.25 398 LEU A O 1
ATOM 3023 N N . ALA A 1 399 ? 17.403 10.451 -34.031 1.00 97.88 399 ALA A N 1
ATOM 3024 C CA . ALA A 1 399 ? 16.713 11.392 -34.910 1.00 97.88 399 ALA A CA 1
ATOM 3025 C C . ALA A 1 399 ? 17.534 11.763 -36.163 1.00 97.88 399 ALA A C 1
ATOM 3027 O O . ALA A 1 399 ? 16.958 12.221 -37.147 1.00 97.88 399 ALA A O 1
ATOM 3028 N N . GLY A 1 400 ? 18.860 11.590 -36.133 1.00 97.81 400 GLY A N 1
ATOM 3029 C CA . GLY A 1 400 ? 19.760 11.863 -37.257 1.00 97.81 400 GLY A CA 1
ATOM 3030 C C . GLY A 1 400 ? 20.204 10.626 -38.041 1.00 97.81 400 GLY A C 1
ATOM 3031 O O . GLY A 1 400 ? 20.862 10.782 -39.069 1.00 97.81 400 GLY A O 1
ATOM 3032 N N . ASP A 1 401 ? 19.865 9.419 -37.583 1.00 98.44 401 ASP A N 1
ATOM 3033 C CA . ASP A 1 401 ? 20.375 8.169 -38.148 1.00 98.44 401 ASP A CA 1
ATOM 3034 C C . ASP A 1 401 ? 19.249 7.186 -38.520 1.00 98.44 401 ASP A C 1
ATOM 3036 O O . ASP A 1 401 ? 18.762 6.444 -37.662 1.00 98.44 401 ASP A O 1
ATOM 3040 N N . PRO A 1 402 ? 18.869 7.104 -39.812 1.00 98.38 402 PRO A N 1
ATOM 3041 C CA . PRO A 1 402 ? 17.889 6.141 -40.315 1.00 98.38 402 PRO A CA 1
ATOM 3042 C C . PRO A 1 402 ? 18.174 4.675 -39.955 1.00 98.38 402 PRO A C 1
ATOM 3044 O O . PRO A 1 402 ? 17.243 3.868 -39.910 1.00 98.38 402 PRO A O 1
ATOM 3047 N N . TYR A 1 403 ? 19.437 4.321 -39.709 1.00 98.62 403 TYR A N 1
ATOM 3048 C CA . TYR A 1 403 ? 19.880 2.957 -39.418 1.00 98.62 403 TYR A CA 1
ATOM 3049 C C . TYR A 1 403 ? 20.116 2.701 -37.924 1.00 98.62 403 TYR A C 1
ATOM 3051 O O . TYR A 1 403 ? 20.476 1.584 -37.540 1.00 98.62 403 TYR A O 1
ATOM 3059 N N . GLY A 1 404 ? 19.888 3.716 -37.090 1.00 98.62 404 GLY A N 1
ATOM 3060 C CA . GLY A 1 404 ? 20.099 3.666 -35.655 1.00 98.62 404 GLY A CA 1
ATOM 3061 C C . GLY A 1 404 ? 19.017 2.895 -34.902 1.00 98.62 404 GLY A C 1
ATOM 3062 O O . GLY A 1 404 ? 17.827 2.975 -35.222 1.00 98.62 404 GLY A O 1
ATOM 3063 N N . ILE A 1 405 ? 19.439 2.196 -33.850 1.00 98.81 405 ILE A N 1
ATOM 3064 C CA . ILE A 1 405 ? 18.584 1.631 -32.801 1.00 98.81 405 ILE A CA 1
ATOM 3065 C C . ILE A 1 405 ? 19.151 1.996 -31.431 1.00 98.81 405 ILE A C 1
ATOM 3067 O O . ILE A 1 405 ? 20.363 1.984 -31.238 1.00 98.81 405 ILE A O 1
ATOM 3071 N N . GLY A 1 406 ? 18.296 2.350 -30.477 1.00 98.06 406 GLY A N 1
ATOM 3072 C CA . GLY A 1 406 ? 18.717 2.720 -29.128 1.00 98.06 406 GLY A CA 1
ATOM 3073 C C . GLY A 1 406 ? 17.619 2.508 -28.100 1.00 98.06 406 GLY A C 1
ATOM 3074 O O . GLY A 1 406 ? 16.459 2.307 -28.452 1.00 98.06 406 GLY A O 1
ATOM 3075 N N . TYR A 1 407 ? 17.967 2.577 -26.820 1.00 97.12 407 TYR A N 1
ATOM 3076 C CA . TYR A 1 407 ? 17.014 2.452 -25.718 1.00 97.12 407 TYR A CA 1
ATOM 3077 C C . TYR A 1 407 ? 17.090 3.653 -24.779 1.00 97.12 407 TYR A C 1
ATOM 3079 O O . TYR A 1 407 ? 18.148 4.255 -24.594 1.00 97.12 407 TYR A O 1
ATOM 3087 N N . SER A 1 408 ? 15.952 4.022 -24.194 1.00 94.38 408 SER A N 1
ATOM 3088 C CA . SER A 1 408 ? 15.851 5.147 -23.258 1.00 94.38 408 SER A CA 1
ATOM 3089 C C . SER A 1 408 ? 14.508 5.126 -22.514 1.00 94.38 408 SER A C 1
ATOM 3091 O O . SER A 1 408 ? 13.571 4.442 -22.929 1.00 94.38 408 SER A O 1
ATOM 3093 N N . GLY A 1 409 ? 14.397 5.873 -21.416 1.00 93.12 409 GLY A N 1
ATOM 3094 C CA . GLY A 1 409 ? 13.139 6.005 -20.669 1.00 93.12 409 GLY A CA 1
ATOM 3095 C C . GLY A 1 409 ? 12.054 6.722 -21.481 1.00 93.12 409 GLY A C 1
ATOM 3096 O O . GLY A 1 409 ? 12.361 7.603 -22.293 1.00 93.12 409 GLY A O 1
ATOM 3097 N N . PHE A 1 410 ? 10.781 6.360 -21.283 1.00 94.00 410 PHE A N 1
ATOM 3098 C CA . PHE A 1 410 ? 9.671 6.950 -22.049 1.00 94.00 410 PHE A CA 1
ATOM 3099 C C . PHE A 1 410 ? 9.491 8.458 -21.848 1.00 94.00 410 PHE A C 1
ATOM 3101 O O . PHE A 1 410 ? 8.992 9.107 -22.765 1.00 94.00 410 PHE A O 1
ATOM 3108 N N . ALA A 1 411 ? 9.960 9.044 -20.739 1.00 91.50 411 ALA A N 1
ATOM 3109 C CA . ALA A 1 411 ? 9.875 10.495 -20.525 1.00 91.50 411 ALA A CA 1
ATOM 3110 C C . ALA A 1 411 ? 10.688 11.313 -21.539 1.00 91.50 411 ALA A C 1
ATOM 3112 O O . ALA A 1 411 ? 10.453 12.505 -21.714 1.00 91.50 411 ALA A O 1
ATOM 3113 N N . TYR A 1 412 ? 11.667 10.685 -22.195 1.00 92.00 412 TYR A N 1
ATOM 3114 C CA . TYR A 1 412 ? 12.544 11.339 -23.166 1.00 92.00 412 TYR A CA 1
ATOM 3115 C C . TYR A 1 412 ? 12.080 11.139 -24.610 1.00 92.00 412 TYR A C 1
ATOM 3117 O O . TYR A 1 412 ? 12.731 11.625 -25.536 1.00 92.00 412 TYR A O 1
ATOM 3125 N N . ARG A 1 413 ? 10.985 10.400 -24.830 1.00 93.00 413 ARG A N 1
ATOM 3126 C CA . ARG A 1 413 ? 10.445 10.157 -26.169 1.00 93.00 413 ARG A CA 1
ATOM 3127 C C . ARG A 1 413 ? 10.028 11.477 -26.817 1.00 93.00 413 ARG A C 1
ATOM 3129 O O . ARG A 1 413 ? 9.340 12.290 -26.213 1.00 93.00 413 ARG A O 1
ATOM 3136 N N . THR A 1 414 ? 10.397 11.641 -28.085 1.00 93.62 414 THR A N 1
ATOM 3137 C CA . THR A 1 414 ? 9.944 12.746 -28.943 1.00 93.62 414 THR A CA 1
ATOM 3138 C C . THR A 1 414 ? 9.262 12.195 -30.196 1.00 93.62 414 THR A C 1
ATOM 3140 O O . THR A 1 414 ? 9.283 10.989 -30.444 1.00 93.62 414 THR A O 1
ATOM 3143 N N . ASP A 1 415 ? 8.657 13.069 -30.995 1.00 94.75 415 ASP A N 1
ATOM 3144 C CA . ASP A 1 415 ? 8.078 12.751 -32.307 1.00 94.75 415 ASP A CA 1
ATOM 3145 C C . ASP A 1 415 ? 9.134 12.431 -33.383 1.00 94.75 415 ASP A C 1
ATOM 3147 O O . ASP A 1 415 ? 8.818 11.832 -34.410 1.00 94.75 415 ASP A O 1
ATOM 3151 N N . LYS A 1 416 ? 10.403 12.772 -33.129 1.00 97.56 416 LYS A N 1
ATOM 3152 C CA . LYS A 1 416 ? 11.540 12.518 -34.029 1.00 97.56 416 LYS A CA 1
ATOM 3153 C C . LYS A 1 416 ? 12.089 11.095 -33.959 1.00 97.56 416 LYS A C 1
ATOM 3155 O O . LYS A 1 416 ? 13.027 10.772 -34.681 1.00 97.56 416 LYS A O 1
ATOM 3160 N N . VAL A 1 417 ? 11.534 10.251 -33.095 1.00 98.12 417 VAL A N 1
ATOM 3161 C CA . VAL A 1 417 ? 11.920 8.846 -32.935 1.00 98.12 417 VAL A CA 1
ATOM 3162 C C . VAL A 1 417 ? 10.680 7.965 -32.847 1.00 98.12 417 VAL A C 1
ATOM 3164 O O . VAL A 1 417 ? 9.617 8.379 -32.380 1.00 98.12 417 VAL A O 1
ATOM 3167 N N . LYS A 1 418 ? 10.813 6.715 -33.278 1.00 97.81 418 LYS A N 1
ATOM 3168 C CA . LYS A 1 418 ? 9.737 5.726 -33.274 1.00 97.81 418 LYS A CA 1
ATOM 3169 C C . LYS A 1 418 ? 10.058 4.612 -32.287 1.00 97.81 418 LYS A C 1
ATOM 3171 O O . LYS A 1 418 ? 11.062 3.929 -32.449 1.00 97.81 418 LYS A O 1
ATOM 3176 N N . ALA A 1 419 ? 9.195 4.422 -31.291 1.00 98.00 419 ALA A N 1
ATOM 3177 C CA . ALA A 1 419 ? 9.266 3.269 -30.396 1.00 98.00 419 ALA A CA 1
ATOM 3178 C C . ALA A 1 419 ? 8.722 2.013 -31.097 1.00 98.00 419 ALA A C 1
ATOM 3180 O O . ALA A 1 419 ? 7.755 2.123 -31.853 1.00 98.00 419 ALA A O 1
ATOM 3181 N N . ILE A 1 420 ? 9.312 0.847 -30.839 1.00 98.50 420 ILE A N 1
ATOM 3182 C CA . ILE A 1 420 ? 8.891 -0.434 -31.431 1.00 98.50 420 ILE A CA 1
ATOM 3183 C C . ILE A 1 420 ? 8.299 -1.383 -30.387 1.00 98.50 420 ILE A C 1
ATOM 3185 O O . ILE A 1 420 ? 8.631 -1.306 -29.203 1.00 98.50 420 ILE A O 1
ATOM 3189 N N . ALA A 1 421 ? 7.436 -2.294 -30.833 1.00 98.38 421 ALA A N 1
ATOM 3190 C CA . ALA A 1 421 ? 6.857 -3.322 -29.978 1.00 98.38 421 ALA A CA 1
ATOM 3191 C C . ALA A 1 421 ? 7.891 -4.394 -29.611 1.00 98.38 421 ALA A C 1
ATOM 3193 O O . ALA A 1 421 ? 8.724 -4.786 -30.431 1.00 98.38 421 ALA A O 1
ATOM 3194 N N . LEU A 1 422 ? 7.809 -4.908 -28.386 1.00 98.31 422 LEU A N 1
ATOM 3195 C CA . LEU A 1 422 ? 8.754 -5.899 -27.873 1.00 98.31 422 LEU A CA 1
ATOM 3196 C C . LEU A 1 422 ? 8.052 -7.188 -27.466 1.00 98.31 422 LEU A C 1
ATOM 3198 O O . LEU A 1 422 ? 6.911 -7.164 -27.009 1.00 98.31 422 LEU A O 1
ATOM 3202 N N . ALA A 1 423 ? 8.752 -8.310 -27.587 1.00 96.00 423 ALA A N 1
ATOM 3203 C CA . ALA A 1 423 ? 8.325 -9.588 -27.026 1.00 96.00 423 ALA A CA 1
ATOM 3204 C C . ALA A 1 423 ? 9.465 -10.216 -26.211 1.00 96.00 423 ALA A C 1
ATOM 3206 O O . ALA A 1 423 ? 10.607 -10.244 -26.668 1.00 96.00 423 ALA A O 1
ATOM 3207 N N . ASP A 1 424 ? 9.162 -10.728 -25.015 1.00 89.12 424 ASP A N 1
ATOM 3208 C CA . ASP A 1 424 ? 10.148 -11.424 -24.166 1.00 89.12 424 ASP A CA 1
ATOM 3209 C C . ASP A 1 424 ? 10.672 -12.714 -24.829 1.00 89.12 424 ASP A C 1
ATOM 3211 O O . ASP A 1 424 ? 11.867 -13.005 -24.825 1.00 89.12 424 ASP A O 1
ATOM 3215 N N . ARG A 1 425 ? 9.770 -13.432 -25.503 1.00 83.75 425 ARG A N 1
ATOM 3216 C CA . ARG A 1 425 ? 10.024 -14.624 -26.325 1.00 83.75 425 ARG A CA 1
ATOM 3217 C C . ARG A 1 425 ? 9.199 -14.554 -27.605 1.00 83.75 425 ARG A C 1
ATOM 3219 O O . ARG A 1 425 ? 8.266 -13.754 -27.679 1.00 83.75 425 ARG A O 1
ATOM 3226 N N . ASP A 1 426 ? 9.506 -15.408 -28.578 1.00 73.38 426 ASP A N 1
ATOM 3227 C CA . ASP A 1 426 ? 8.724 -15.513 -29.813 1.00 73.38 426 ASP A CA 1
ATOM 3228 C C . ASP A 1 426 ? 7.228 -15.688 -29.493 1.00 73.38 426 ASP A C 1
ATOM 3230 O O . ASP A 1 426 ? 6.837 -16.591 -28.747 1.00 73.38 426 ASP A O 1
ATOM 3234 N N . GLY A 1 427 ? 6.388 -14.780 -30.006 1.00 79.44 427 GLY A N 1
ATOM 3235 C CA . GLY A 1 427 ? 4.956 -14.769 -29.710 1.00 79.44 427 GLY A CA 1
ATOM 3236 C C . GLY A 1 427 ? 4.328 -13.375 -29.685 1.00 79.44 427 GLY A C 1
ATOM 3237 O O . GLY A 1 427 ? 4.347 -12.649 -30.680 1.00 79.44 427 GLY A O 1
ATOM 3238 N N . VAL A 1 428 ? 3.686 -13.035 -28.563 1.00 89.19 428 VAL A N 1
ATOM 3239 C CA . VAL A 1 428 ? 2.876 -11.817 -28.423 1.00 89.19 428 VAL A CA 1
ATOM 3240 C C . VAL A 1 428 ? 3.780 -10.600 -28.254 1.00 89.19 428 VAL A C 1
ATOM 3242 O O . VAL A 1 428 ? 4.406 -10.416 -27.213 1.00 89.19 428 VAL A O 1
ATOM 3245 N N . TYR A 1 429 ? 3.807 -9.756 -29.281 1.00 96.19 429 TYR A N 1
ATOM 3246 C CA . TYR A 1 429 ? 4.458 -8.455 -29.229 1.00 96.19 429 TYR A CA 1
ATOM 3247 C C . TYR A 1 429 ? 3.578 -7.454 -28.492 1.00 96.19 429 TYR A C 1
ATOM 3249 O O . TYR A 1 429 ? 2.365 -7.394 -28.704 1.00 96.19 429 TYR A O 1
ATOM 3257 N N . VAL A 1 430 ? 4.207 -6.669 -27.628 1.00 96.75 430 VAL A N 1
ATOM 3258 C CA . VAL A 1 430 ? 3.544 -5.713 -26.753 1.00 96.75 430 VAL A CA 1
ATOM 3259 C C . VAL A 1 430 ? 3.968 -4.309 -27.148 1.00 96.75 430 VAL A C 1
ATOM 3261 O O . VAL A 1 430 ? 5.155 -3.982 -27.163 1.00 96.75 430 VAL A O 1
ATOM 3264 N N . GLU A 1 431 ? 2.976 -3.483 -27.466 1.00 96.12 431 GLU A N 1
ATOM 3265 C CA . GLU A 1 431 ? 3.189 -2.081 -27.806 1.00 96.12 431 GLU A CA 1
ATOM 3266 C C . GLU A 1 431 ? 3.730 -1.289 -26.602 1.00 96.12 431 GLU A C 1
ATOM 3268 O O . GLU A 1 431 ? 3.260 -1.484 -25.470 1.00 96.12 431 GLU A O 1
ATOM 3273 N N . PRO A 1 432 ? 4.670 -0.354 -26.829 1.00 94.25 432 PRO A N 1
ATOM 3274 C CA . PRO A 1 432 ? 5.278 0.461 -25.787 1.00 94.25 432 PRO A CA 1
ATOM 3275 C C . PRO A 1 432 ? 4.301 1.548 -25.314 1.00 94.25 432 PRO A C 1
ATOM 3277 O O . PRO A 1 432 ? 4.326 2.688 -25.781 1.00 94.25 432 PRO A O 1
ATOM 3280 N N . SER A 1 433 ? 3.392 1.170 -24.414 1.00 94.00 433 SER A N 1
ATOM 3281 C CA . SER A 1 433 ? 2.315 2.027 -23.911 1.00 94.00 433 SER A CA 1
ATOM 3282 C C . SER A 1 433 ? 2.201 1.985 -22.390 1.00 94.00 433 SER A C 1
ATOM 3284 O O . SER A 1 433 ? 2.482 0.964 -21.760 1.00 94.00 433 SER A O 1
ATOM 3286 N N . ARG A 1 434 ? 1.683 3.074 -21.803 1.00 93.25 434 ARG A N 1
ATOM 3287 C CA . ARG A 1 434 ? 1.406 3.164 -20.360 1.00 93.25 434 ARG A CA 1
ATOM 3288 C C . ARG A 1 434 ? 0.527 2.013 -19.873 1.00 93.25 434 ARG A C 1
ATOM 3290 O O . ARG A 1 434 ? 0.800 1.444 -18.826 1.00 93.25 434 ARG A O 1
ATOM 3297 N N . MET A 1 435 ? -0.500 1.647 -20.644 1.00 92.88 435 MET A N 1
ATOM 3298 C CA . MET A 1 435 ? -1.406 0.548 -20.297 1.00 92.88 435 MET A CA 1
ATOM 3299 C C . MET A 1 435 ? -0.688 -0.807 -20.295 1.00 92.88 435 MET A C 1
ATOM 3301 O O . MET A 1 435 ? -0.918 -1.621 -19.405 1.00 92.88 435 MET A O 1
ATOM 3305 N N . ALA A 1 436 ? 0.206 -1.049 -21.259 1.00 93.31 436 ALA A N 1
ATOM 3306 C CA . ALA A 1 436 ? 0.987 -2.279 -21.298 1.00 93.31 436 ALA A CA 1
ATOM 3307 C C . ALA A 1 436 ? 1.913 -2.403 -20.080 1.00 93.31 436 ALA A C 1
ATOM 3309 O O . ALA A 1 436 ? 1.924 -3.460 -19.443 1.00 93.31 436 ALA A O 1
ATOM 3310 N N . VAL A 1 437 ? 2.608 -1.316 -19.721 1.00 93.44 437 VAL A N 1
ATOM 3311 C CA . VAL A 1 437 ? 3.452 -1.254 -18.518 1.00 93.44 437 VAL A CA 1
ATOM 3312 C C . VAL A 1 437 ? 2.605 -1.444 -17.263 1.00 93.44 437 VAL A C 1
ATOM 3314 O O . VAL A 1 437 ? 2.884 -2.356 -16.503 1.00 93.44 437 VAL A O 1
ATOM 3317 N N . ALA A 1 438 ? 1.509 -0.698 -17.093 1.00 91.94 438 ALA A N 1
ATOM 3318 C CA . ALA A 1 438 ? 0.622 -0.806 -15.927 1.00 91.94 438 ALA A CA 1
ATOM 3319 C C . ALA A 1 438 ? -0.045 -2.186 -15.776 1.00 91.94 438 ALA A C 1
ATOM 3321 O O . ALA A 1 438 ? -0.477 -2.554 -14.690 1.00 91.94 438 ALA A O 1
ATOM 3322 N N . SER A 1 439 ? -0.131 -2.966 -16.857 1.00 90.44 439 SER A N 1
ATOM 3323 C CA . SER A 1 439 ? -0.642 -4.343 -16.832 1.00 90.44 439 SER A CA 1
ATOM 3324 C C . SER A 1 439 ? 0.430 -5.411 -16.578 1.00 90.44 439 SER A C 1
ATOM 3326 O O . SER A 1 439 ? 0.117 -6.599 -16.651 1.00 90.44 439 SER A O 1
ATOM 3328 N N . ALA A 1 440 ? 1.673 -5.003 -16.304 1.00 91.81 440 ALA A N 1
ATOM 3329 C CA . ALA A 1 440 ? 2.848 -5.858 -16.129 1.00 91.81 440 ALA A CA 1
ATOM 3330 C C . ALA A 1 440 ? 3.210 -6.727 -17.357 1.00 91.81 440 ALA A C 1
ATOM 3332 O O . ALA A 1 440 ? 3.798 -7.800 -17.212 1.00 91.81 440 ALA A O 1
ATOM 3333 N N . LYS A 1 441 ? 2.819 -6.307 -18.571 1.00 91.81 441 LYS A N 1
ATOM 3334 C CA . LYS A 1 441 ? 3.000 -7.094 -19.809 1.00 91.81 441 LYS A CA 1
ATOM 3335 C C . LYS A 1 441 ? 4.175 -6.639 -20.666 1.00 91.81 441 LYS A C 1
ATOM 3337 O O . LYS A 1 441 ? 4.587 -7.376 -21.557 1.00 91.81 441 LYS A O 1
ATOM 3342 N N . TYR A 1 442 ? 4.663 -5.418 -20.469 1.00 95.31 442 TYR A N 1
ATOM 3343 C CA . TYR A 1 442 ? 5.695 -4.854 -21.331 1.00 95.31 442 TYR A CA 1
ATOM 3344 C C . TYR A 1 442 ? 7.096 -5.341 -20.901 1.00 95.31 442 TYR A C 1
ATOM 3346 O O . TYR A 1 442 ? 7.432 -5.199 -19.727 1.00 95.31 442 TYR A O 1
ATOM 3354 N N . PRO A 1 443 ? 7.936 -5.885 -21.809 1.00 94.12 443 PRO A N 1
ATOM 3355 C CA . PRO A 1 443 ? 9.163 -6.592 -21.414 1.00 94.12 443 PRO A CA 1
ATOM 3356 C C . PRO A 1 443 ? 10.222 -5.760 -20.679 1.00 94.12 443 PRO A C 1
ATOM 3358 O O . PRO A 1 443 ? 10.959 -6.309 -19.869 1.00 94.12 443 PRO A O 1
ATOM 3361 N N . LEU A 1 444 ? 10.312 -4.454 -20.951 1.00 94.56 444 LEU A N 1
ATOM 3362 C CA . LEU A 1 444 ? 11.325 -3.563 -20.361 1.00 94.56 444 LEU A CA 1
ATOM 3363 C C . LEU A 1 444 ? 10.716 -2.608 -19.324 1.00 94.56 444 LEU A C 1
ATOM 3365 O O . LEU A 1 444 ? 10.974 -1.402 -19.319 1.00 94.56 444 LEU A O 1
ATOM 3369 N N . GLN A 1 445 ? 9.837 -3.143 -18.481 1.00 90.56 445 GLN A N 1
ATOM 3370 C CA . GLN A 1 445 ? 9.315 -2.464 -17.295 1.00 90.56 445 GLN A CA 1
ATOM 3371 C C . GLN A 1 445 ? 10.343 -2.488 -16.157 1.00 90.56 445 GLN A C 1
ATOM 3373 O O . GLN A 1 445 ? 10.983 -3.515 -15.942 1.00 90.56 445 GLN A O 1
ATOM 3378 N N . ARG A 1 446 ? 10.468 -1.399 -15.391 1.00 89.50 446 ARG A N 1
ATOM 3379 C CA . ARG A 1 446 ? 11.412 -1.298 -14.263 1.00 89.50 446 ARG A CA 1
ATOM 3380 C C . ARG A 1 446 ? 10.665 -1.356 -12.919 1.00 89.50 446 ARG A C 1
ATOM 3382 O O . ARG A 1 446 ? 10.380 -0.309 -12.341 1.00 89.50 446 ARG A O 1
ATOM 3389 N N . PRO A 1 447 ? 10.263 -2.554 -12.453 1.00 88.06 447 PRO A N 1
ATOM 3390 C CA . PRO A 1 447 ? 9.568 -2.701 -11.186 1.00 88.06 447 PRO A CA 1
ATOM 3391 C C . PRO A 1 447 ? 10.497 -2.423 -10.008 1.00 88.06 447 PRO A C 1
ATOM 3393 O O . PRO A 1 447 ? 11.702 -2.665 -10.066 1.00 88.06 447 PRO A O 1
ATOM 3396 N N . LEU A 1 448 ? 9.889 -1.972 -8.920 1.00 85.75 448 LEU A N 1
ATOM 3397 C CA . LEU A 1 448 ? 10.549 -1.652 -7.667 1.00 85.75 448 LEU A CA 1
ATOM 3398 C C . LEU A 1 448 ? 10.297 -2.745 -6.639 1.00 85.75 448 LEU A C 1
ATOM 3400 O O . LEU A 1 448 ? 9.191 -3.303 -6.571 1.00 85.75 448 LEU A O 1
ATOM 3404 N N . TYR A 1 449 ? 11.307 -3.017 -5.819 1.00 85.81 449 TYR A N 1
ATOM 3405 C CA . TYR A 1 449 ? 11.266 -4.097 -4.848 1.00 85.81 449 TYR A CA 1
ATOM 3406 C C . TYR A 1 449 ? 11.638 -3.614 -3.453 1.00 85.81 449 TYR A C 1
ATOM 3408 O O . TYR A 1 449 ? 12.432 -2.695 -3.268 1.00 85.81 449 TYR A O 1
ATOM 3416 N N . ILE A 1 450 ? 11.077 -4.295 -2.461 1.00 85.50 450 ILE A N 1
ATOM 3417 C CA . ILE A 1 450 ? 11.600 -4.295 -1.100 1.00 85.50 450 ILE A CA 1
ATOM 3418 C C . ILE A 1 450 ? 12.301 -5.630 -0.882 1.00 85.50 450 ILE A C 1
ATOM 3420 O O . ILE A 1 450 ? 11.738 -6.700 -1.131 1.00 85.50 450 ILE A O 1
ATOM 3424 N N . TYR A 1 451 ? 13.537 -5.568 -0.419 1.00 80.94 451 TYR A N 1
ATOM 3425 C CA . TYR A 1 451 ? 14.356 -6.711 -0.065 1.00 80.94 451 TYR A CA 1
ATOM 3426 C C . TYR A 1 451 ? 14.292 -6.934 1.427 1.00 80.94 451 TYR A C 1
ATOM 3428 O O . TYR A 1 451 ? 14.445 -6.005 2.207 1.00 80.94 451 TYR A O 1
ATOM 3436 N N . VAL A 1 452 ? 14.101 -8.183 1.832 1.00 79.94 452 VAL A N 1
ATOM 3437 C CA . VAL A 1 452 ? 14.147 -8.575 3.235 1.00 79.94 452 VAL A CA 1
ATOM 3438 C C . VAL A 1 452 ? 15.216 -9.626 3.432 1.00 79.94 452 VAL A C 1
ATOM 3440 O O . VAL A 1 452 ? 15.288 -10.631 2.716 1.00 79.94 452 VAL A O 1
ATOM 3443 N N . ASN A 1 453 ? 16.019 -9.419 4.469 1.00 76.75 453 ASN A N 1
ATOM 3444 C CA . ASN A 1 453 ? 16.912 -10.442 4.968 1.00 76.75 453 ASN A CA 1
ATOM 3445 C C . ASN A 1 453 ? 16.121 -11.576 5.609 1.00 76.75 453 ASN A C 1
ATOM 3447 O O . ASN A 1 453 ? 15.637 -11.463 6.736 1.00 76.75 453 ASN A O 1
ATOM 3451 N N . ARG A 1 454 ? 15.977 -12.670 4.869 1.00 79.50 454 ARG A N 1
ATOM 3452 C CA . ARG A 1 454 ? 15.243 -13.844 5.317 1.00 79.50 454 ARG A CA 1
ATOM 3453 C C . ARG A 1 454 ? 15.980 -15.095 4.881 1.00 79.50 454 ARG A C 1
ATOM 3455 O O . ARG A 1 454 ? 15.965 -15.446 3.703 1.00 79.50 454 ARG A O 1
ATOM 3462 N N . ALA A 1 455 ? 16.562 -15.802 5.844 1.00 81.38 455 ALA A N 1
ATOM 3463 C CA . ALA A 1 455 ? 17.158 -17.102 5.578 1.00 81.38 455 ALA A CA 1
ATOM 3464 C C . ALA A 1 455 ? 16.108 -18.070 4.980 1.00 81.38 455 ALA A C 1
ATOM 3466 O O . ALA A 1 455 ? 14.957 -18.084 5.435 1.00 81.38 455 ALA A O 1
ATOM 3467 N N . PRO A 1 456 ? 16.471 -18.898 3.984 1.00 83.69 456 PRO A N 1
ATOM 3468 C CA . PRO A 1 456 ? 15.554 -19.859 3.380 1.00 83.69 456 PRO A CA 1
ATOM 3469 C C . PRO A 1 456 ? 14.861 -20.749 4.422 1.00 83.69 456 PRO A C 1
ATOM 3471 O O . PRO A 1 456 ? 15.493 -21.261 5.345 1.00 83.69 456 PRO A O 1
ATOM 3474 N N . GLY A 1 457 ? 13.544 -20.922 4.282 1.00 84.94 457 GLY A N 1
ATOM 3475 C CA . GLY A 1 457 ? 12.729 -21.725 5.201 1.00 84.94 457 GLY A CA 1
ATOM 3476 C C . GLY A 1 457 ? 12.459 -21.088 6.572 1.00 84.94 457 GLY A C 1
ATOM 3477 O O . GLY A 1 457 ? 11.862 -21.741 7.427 1.00 84.94 457 GLY A O 1
ATOM 3478 N N . LYS A 1 458 ? 12.882 -19.839 6.811 1.00 87.19 458 LYS A N 1
ATOM 3479 C CA . LYS A 1 458 ? 12.508 -19.069 8.006 1.00 87.19 458 LYS A CA 1
ATOM 3480 C C . LYS A 1 458 ? 11.332 -18.132 7.710 1.00 87.19 458 LYS A C 1
ATOM 3482 O O . LYS A 1 458 ? 11.259 -17.605 6.597 1.00 87.19 458 LYS A O 1
ATOM 3487 N N . PRO A 1 459 ? 10.431 -17.906 8.686 1.00 88.25 459 PRO A N 1
ATOM 3488 C CA . PRO A 1 459 ? 9.380 -16.908 8.536 1.00 88.25 459 PRO A CA 1
ATOM 3489 C C . PRO A 1 459 ? 9.989 -15.506 8.433 1.00 88.25 459 PRO A C 1
ATOM 3491 O O . PRO A 1 459 ? 11.110 -15.265 8.889 1.00 88.25 459 PRO A O 1
ATOM 3494 N N . LEU A 1 460 ? 9.237 -14.580 7.841 1.00 85.62 460 LEU A N 1
ATOM 3495 C CA . LEU A 1 460 ? 9.563 -13.158 7.921 1.00 85.62 460 LEU A CA 1
ATOM 3496 C C . LEU A 1 460 ? 9.513 -12.680 9.376 1.00 85.62 460 LEU A C 1
ATOM 3498 O O . LEU A 1 460 ? 8.730 -13.191 10.180 1.00 85.62 460 LEU A O 1
ATOM 3502 N N . GLU A 1 461 ? 10.330 -11.672 9.690 1.00 84.50 461 GLU A N 1
ATOM 3503 C CA . GLU A 1 461 ? 10.165 -10.918 10.930 1.00 84.50 461 GLU A CA 1
ATOM 3504 C C . GLU A 1 461 ? 8.719 -10.371 10.980 1.00 84.50 461 GLU A C 1
ATOM 3506 O O . GLU A 1 461 ? 8.230 -9.876 9.956 1.00 84.50 461 GLU A O 1
ATOM 3511 N N . PRO A 1 462 ? 7.994 -10.533 12.104 1.00 89.44 462 PRO A N 1
ATOM 3512 C CA . PRO A 1 462 ? 6.572 -10.214 12.177 1.00 89.44 462 PRO A CA 1
ATOM 3513 C C . PRO A 1 462 ? 6.202 -8.808 11.699 1.00 89.44 462 PRO A C 1
ATOM 3515 O O . PRO A 1 462 ? 5.277 -8.687 10.894 1.00 89.44 462 PRO A O 1
ATOM 3518 N N . LEU A 1 463 ? 6.927 -7.769 12.127 1.00 88.31 463 LEU A N 1
ATOM 3519 C CA . LEU A 1 463 ? 6.623 -6.391 11.749 1.00 88.31 463 LEU A CA 1
ATOM 3520 C C . LEU A 1 463 ? 6.938 -6.115 10.271 1.00 88.31 463 LEU A C 1
ATOM 3522 O O . LEU A 1 463 ? 6.149 -5.465 9.588 1.00 88.31 463 LEU A O 1
ATOM 3526 N N . ALA A 1 464 ? 8.026 -6.666 9.733 1.00 89.50 464 ALA A N 1
ATOM 3527 C CA . ALA A 1 464 ? 8.327 -6.619 8.304 1.00 89.50 464 ALA A CA 1
ATOM 3528 C C . ALA A 1 464 ? 7.216 -7.274 7.474 1.00 89.50 464 ALA A C 1
ATOM 3530 O O . ALA A 1 464 ? 6.813 -6.740 6.442 1.00 89.50 464 ALA A O 1
ATOM 3531 N N . ARG A 1 465 ? 6.680 -8.410 7.934 1.00 92.75 465 ARG A N 1
ATOM 3532 C CA . ARG A 1 465 ? 5.551 -9.082 7.279 1.00 92.75 465 ARG A CA 1
ATOM 3533 C C . ARG A 1 465 ? 4.278 -8.237 7.325 1.00 92.75 465 ARG A C 1
ATOM 3535 O O . ARG A 1 465 ? 3.605 -8.135 6.305 1.00 92.75 465 ARG A O 1
ATOM 3542 N N . GLU A 1 466 ? 3.951 -7.655 8.479 1.00 94.00 466 GLU A N 1
ATOM 3543 C CA . GLU A 1 466 ? 2.796 -6.758 8.654 1.00 94.00 466 GLU A CA 1
ATOM 3544 C C . GLU A 1 466 ? 2.901 -5.538 7.727 1.00 94.00 466 GLU A C 1
ATOM 3546 O O . GLU A 1 466 ? 1.968 -5.246 6.978 1.00 94.00 466 GLU A O 1
ATOM 3551 N N . PHE A 1 467 ? 4.065 -4.884 7.703 1.00 95.19 467 PHE A N 1
ATOM 3552 C CA . PHE A 1 467 ? 4.318 -3.727 6.848 1.00 95.19 467 PHE A CA 1
ATOM 3553 C C . PHE A 1 467 ? 4.227 -4.077 5.358 1.00 95.19 467 PHE A C 1
ATOM 3555 O O . PHE A 1 467 ? 3.548 -3.386 4.603 1.00 95.19 467 PHE A O 1
ATOM 3562 N N . LEU A 1 468 ? 4.836 -5.183 4.921 1.00 95.31 468 LEU A N 1
ATOM 3563 C CA . LEU A 1 468 ? 4.755 -5.628 3.526 1.00 95.31 468 LEU A CA 1
ATOM 3564 C C . LEU A 1 468 ? 3.336 -6.039 3.124 1.00 95.31 468 LEU A C 1
ATOM 3566 O O . LEU A 1 468 ? 2.909 -5.749 2.008 1.00 95.31 468 LEU A O 1
ATOM 3570 N N . ALA A 1 469 ? 2.583 -6.675 4.024 1.00 96.31 469 ALA A N 1
ATOM 3571 C CA . ALA A 1 469 ? 1.182 -6.997 3.776 1.00 96.31 469 ALA A CA 1
ATOM 3572 C C . ALA A 1 469 ? 0.336 -5.726 3.614 1.00 96.31 469 ALA A C 1
ATOM 3574 O O . ALA A 1 469 ? -0.532 -5.684 2.744 1.00 96.31 469 ALA A O 1
ATOM 3575 N N . PHE A 1 470 ? 0.618 -4.680 4.398 1.00 96.88 470 PHE A N 1
ATOM 3576 C CA . PHE A 1 470 ? 0.009 -3.364 4.219 1.00 96.88 470 PHE A CA 1
ATOM 3577 C C . PHE A 1 470 ? 0.398 -2.732 2.876 1.00 96.88 470 PHE A C 1
ATOM 3579 O O . PHE A 1 470 ? -0.491 -2.326 2.133 1.00 96.88 470 PHE A O 1
ATOM 3586 N N . VAL A 1 471 ? 1.684 -2.706 2.512 1.00 96.50 471 VAL A N 1
ATOM 3587 C CA . VAL A 1 471 ? 2.168 -2.154 1.229 1.00 96.50 471 VAL A CA 1
ATOM 3588 C C . VAL A 1 471 ? 1.499 -2.827 0.022 1.00 96.50 471 VAL A C 1
ATOM 3590 O O . VAL A 1 471 ? 1.160 -2.159 -0.956 1.00 96.50 471 VAL A O 1
ATOM 3593 N N . LEU A 1 472 ? 1.272 -4.141 0.088 1.00 97.44 472 LEU A N 1
ATOM 3594 C CA . LEU A 1 472 ? 0.619 -4.923 -0.971 1.00 97.44 472 LEU A CA 1
ATOM 3595 C C . LEU A 1 472 ? -0.916 -4.884 -0.926 1.00 97.44 472 LEU A C 1
ATOM 3597 O O . LEU A 1 472 ? -1.560 -5.369 -1.856 1.00 97.44 472 LEU A O 1
ATOM 3601 N N . SER A 1 473 ? -1.512 -4.329 0.133 1.00 96.81 473 SER A N 1
ATOM 3602 C CA . SER A 1 473 ? -2.965 -4.174 0.239 1.00 96.81 473 SER A CA 1
ATOM 3603 C C . SER A 1 473 ? -3.501 -3.170 -0.786 1.00 96.81 473 SER A C 1
ATOM 3605 O O . SER A 1 473 ? -2.749 -2.378 -1.348 1.00 96.81 473 SER A O 1
ATOM 3607 N N . GLU A 1 474 ? -4.818 -3.162 -1.008 1.00 95.19 474 GLU A N 1
ATOM 3608 C CA . GLU A 1 474 ? -5.450 -2.168 -1.884 1.00 95.19 474 GLU A CA 1
ATOM 3609 C C . GLU A 1 474 ? -5.148 -0.730 -1.426 1.00 95.19 474 GLU A C 1
ATOM 3611 O O . GLU A 1 474 ? -4.771 0.106 -2.245 1.00 95.19 474 GLU A O 1
ATOM 3616 N N . GLU A 1 475 ? -5.227 -0.462 -0.119 1.00 94.88 475 GLU A N 1
ATOM 3617 C CA . GLU A 1 475 ? -4.887 0.841 0.464 1.00 94.88 475 GLU A CA 1
ATOM 3618 C C . GLU A 1 475 ? -3.406 1.180 0.244 1.00 94.88 475 GLU A C 1
ATOM 3620 O O . GLU A 1 475 ? -3.080 2.267 -0.234 1.00 94.88 475 GLU A O 1
ATOM 3625 N N . GLY A 1 476 ? -2.504 0.234 0.522 1.00 95.69 476 GLY A N 1
ATOM 3626 C CA . GLY A 1 476 ? -1.069 0.411 0.300 1.00 95.69 476 GLY A CA 1
ATOM 3627 C C . GLY A 1 476 ? -0.744 0.703 -1.162 1.00 95.69 476 GLY A C 1
ATOM 3628 O O . GLY A 1 476 ? -0.035 1.661 -1.458 1.00 95.69 476 GLY A O 1
ATOM 3629 N N . GLN A 1 477 ? -1.318 -0.044 -2.101 1.00 96.56 477 GLN A N 1
ATOM 3630 C CA . GLN A 1 477 ? -1.102 0.172 -3.533 1.00 96.56 477 GLN A CA 1
ATOM 3631 C C . GLN A 1 477 ? -1.677 1.511 -4.019 1.00 96.56 477 GLN A C 1
ATOM 3633 O O . GLN A 1 477 ? -1.047 2.173 -4.842 1.00 96.56 477 GLN A O 1
ATOM 3638 N N . GLN A 1 478 ? -2.814 1.963 -3.479 1.00 93.94 478 GLN A N 1
ATOM 3639 C CA . GLN A 1 478 ? -3.354 3.299 -3.768 1.00 93.94 478 GLN A CA 1
ATOM 3640 C C . GLN A 1 478 ? -2.441 4.414 -3.243 1.00 93.94 478 GLN A C 1
ATOM 3642 O O . GLN A 1 478 ? -2.177 5.376 -3.962 1.00 93.94 478 GLN A O 1
ATOM 3647 N N . ILE A 1 479 ? -1.914 4.270 -2.025 1.00 93.19 479 ILE A N 1
ATOM 3648 C CA . ILE A 1 479 ? -0.943 5.210 -1.445 1.00 93.19 479 ILE A CA 1
ATOM 3649 C C . ILE A 1 479 ? 0.373 5.193 -2.231 1.00 93.19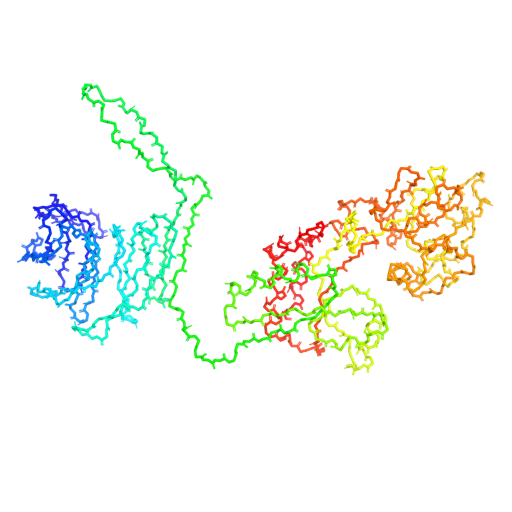 479 ILE A C 1
ATOM 3651 O O . ILE A 1 479 ? 1.014 6.228 -2.382 1.00 93.19 479 ILE A O 1
ATOM 3655 N N . GLY A 1 480 ? 0.779 4.029 -2.738 1.00 88.38 480 GLY A N 1
ATOM 3656 C CA . GLY A 1 480 ? 2.013 3.857 -3.501 1.00 88.38 480 GLY A CA 1
ATOM 3657 C C . GLY A 1 480 ? 1.950 4.404 -4.926 1.00 88.38 480 GLY A C 1
ATOM 3658 O O . GLY A 1 480 ? 2.986 4.686 -5.523 1.00 88.38 480 GLY A O 1
ATOM 3659 N N . ALA A 1 481 ? 0.748 4.622 -5.463 1.00 87.88 481 ALA A N 1
ATOM 3660 C CA . ALA A 1 481 ? 0.513 5.215 -6.779 1.00 87.88 481 ALA A CA 1
ATOM 3661 C C . ALA A 1 481 ? 0.721 6.749 -6.799 1.00 87.88 481 ALA A C 1
ATOM 3663 O O . ALA A 1 481 ? -0.018 7.488 -7.455 1.00 87.88 481 ALA A O 1
ATOM 3664 N N . VAL A 1 482 ? 1.712 7.243 -6.055 1.00 78.69 482 VAL A N 1
ATOM 3665 C CA . VAL A 1 482 ? 2.100 8.658 -5.992 1.00 78.69 482 VAL A CA 1
ATOM 3666 C C . VAL A 1 482 ? 3.061 9.021 -7.121 1.00 78.69 482 VAL A C 1
ATOM 3668 O O . VAL A 1 482 ? 3.800 8.181 -7.627 1.00 78.69 482 VAL A O 1
ATOM 3671 N N . ASP A 1 483 ? 3.030 10.292 -7.527 1.00 75.94 483 ASP A N 1
ATOM 3672 C CA . ASP A 1 483 ? 4.009 10.917 -8.434 1.00 75.94 483 ASP A CA 1
ATOM 3673 C C . ASP A 1 483 ? 4.221 10.181 -9.784 1.00 75.94 483 ASP A C 1
ATOM 3675 O O . ASP A 1 483 ? 5.255 10.232 -10.441 1.00 75.94 483 ASP A O 1
ATOM 3679 N N . GLY A 1 484 ? 3.187 9.475 -10.255 1.00 81.50 484 GLY A N 1
ATOM 3680 C CA . GLY A 1 484 ? 3.215 8.757 -11.532 1.00 81.50 484 GLY A CA 1
ATOM 3681 C C . GLY A 1 484 ? 3.844 7.361 -11.481 1.00 81.50 484 GLY A C 1
ATOM 3682 O O . GLY A 1 484 ? 3.984 6.744 -12.545 1.00 81.50 484 GLY A O 1
ATOM 3683 N N . MET A 1 485 ? 4.149 6.846 -10.284 1.00 88.50 485 MET A N 1
ATOM 3684 C CA . MET A 1 485 ? 4.419 5.426 -10.057 1.00 88.50 485 MET A CA 1
ATOM 3685 C C . MET A 1 485 ? 3.168 4.587 -10.332 1.00 88.50 485 MET A C 1
ATOM 3687 O O . MET A 1 485 ? 2.039 4.975 -10.022 1.00 88.50 485 MET A O 1
ATOM 3691 N N . LEU A 1 486 ? 3.369 3.426 -10.944 1.00 92.44 486 LEU A N 1
ATOM 3692 C CA . LEU A 1 486 ? 2.304 2.510 -11.322 1.00 92.44 486 LEU A CA 1
ATOM 3693 C C . LEU A 1 486 ? 2.148 1.419 -10.253 1.00 92.44 486 LEU A C 1
ATOM 3695 O O . LEU A 1 486 ? 3.115 0.698 -9.984 1.00 92.44 486 LEU A O 1
ATOM 3699 N N . PRO A 1 487 ? 0.948 1.253 -9.667 1.00 94.94 487 PRO A N 1
ATOM 3700 C CA . PRO A 1 487 ? 0.700 0.185 -8.711 1.00 94.94 487 PRO A CA 1
ATOM 3701 C C . PRO A 1 487 ? 0.742 -1.181 -9.401 1.00 94.94 487 PRO A C 1
ATOM 3703 O O . PRO A 1 487 ? 0.611 -1.302 -10.624 1.00 94.94 487 PRO A O 1
ATOM 3706 N N . LEU A 1 488 ? 0.881 -2.231 -8.601 1.00 96.00 488 LEU A N 1
ATOM 3707 C CA . LEU A 1 488 ? 0.760 -3.600 -9.076 1.00 96.00 488 LEU A CA 1
ATOM 3708 C C . LEU A 1 488 ? -0.692 -3.905 -9.481 1.00 96.00 488 LEU A C 1
ATOM 3710 O O . LEU A 1 488 ? -1.632 -3.527 -8.776 1.00 96.00 488 LEU A O 1
ATOM 3714 N N . PRO A 1 489 ? -0.911 -4.674 -10.563 1.00 95.00 489 PRO A N 1
ATOM 3715 C CA . PRO A 1 489 ? -2.196 -5.301 -10.823 1.00 95.00 489 PRO A CA 1
ATOM 3716 C C . PRO A 1 489 ? -2.632 -6.151 -9.628 1.00 95.00 489 PRO A C 1
ATOM 3718 O O . PRO A 1 489 ? -1.810 -6.854 -9.041 1.00 95.00 489 PRO A O 1
ATOM 3721 N N . LEU A 1 490 ? -3.934 -6.170 -9.328 1.00 92.69 490 LEU A N 1
ATOM 3722 C CA . LEU A 1 490 ? -4.490 -6.871 -8.162 1.00 92.69 490 LEU A CA 1
ATOM 3723 C C . LEU A 1 490 ? -4.012 -8.330 -8.044 1.00 92.69 490 LEU A C 1
ATOM 3725 O O . LEU A 1 490 ? -3.642 -8.782 -6.966 1.00 92.69 490 LEU A O 1
ATOM 3729 N N . ALA A 1 491 ? -3.974 -9.060 -9.163 1.00 94.12 491 ALA A N 1
ATOM 3730 C CA . ALA A 1 491 ? -3.511 -10.446 -9.185 1.00 94.12 491 ALA A CA 1
ATOM 3731 C C . ALA A 1 491 ? -2.020 -10.587 -8.828 1.00 94.12 491 ALA A C 1
ATOM 3733 O O . ALA A 1 491 ? -1.630 -11.569 -8.201 1.00 94.12 491 ALA A O 1
ATOM 3734 N N . LEU A 1 492 ? -1.194 -9.611 -9.213 1.00 95.38 492 LEU A N 1
ATOM 3735 C CA . LEU A 1 492 ? 0.233 -9.599 -8.908 1.00 95.38 492 LEU A CA 1
ATOM 3736 C C . LEU A 1 492 ? 0.477 -9.211 -7.446 1.00 95.38 492 LEU A C 1
ATOM 3738 O O . LEU A 1 492 ? 1.237 -9.895 -6.770 1.00 95.38 492 LEU A O 1
ATOM 3742 N N . ALA A 1 493 ? -0.230 -8.198 -6.934 1.00 96.62 493 ALA A N 1
ATOM 3743 C CA . ALA A 1 493 ? -0.192 -7.837 -5.516 1.00 96.62 493 ALA A CA 1
ATOM 3744 C C . ALA A 1 493 ? -0.604 -9.020 -4.621 1.00 96.62 493 ALA A C 1
ATOM 3746 O O . ALA A 1 493 ? 0.101 -9.356 -3.672 1.00 96.62 493 ALA A O 1
ATOM 3747 N N . ALA A 1 494 ? -1.683 -9.726 -4.980 1.00 95.00 494 ALA A N 1
ATOM 3748 C CA . ALA A 1 494 ? -2.129 -10.922 -4.267 1.00 95.00 494 ALA A CA 1
ATOM 3749 C C . ALA A 1 494 ? -1.101 -12.068 -4.324 1.00 95.00 494 ALA A C 1
ATOM 3751 O O . ALA A 1 494 ? -0.901 -12.771 -3.332 1.00 95.00 494 ALA A O 1
ATOM 3752 N N . ALA A 1 495 ? -0.424 -12.254 -5.464 1.00 96.56 495 ALA A N 1
ATOM 3753 C CA . ALA A 1 495 ? 0.636 -13.250 -5.600 1.00 96.56 495 ALA A CA 1
ATOM 3754 C C . ALA A 1 495 ? 1.853 -12.918 -4.720 1.00 96.56 495 ALA A C 1
ATOM 3756 O O . ALA A 1 495 ? 2.378 -13.805 -4.047 1.00 96.56 495 ALA A O 1
ATOM 3757 N N . GLU A 1 496 ? 2.274 -11.652 -4.671 1.00 96.31 496 GLU A N 1
ATOM 3758 C CA . GLU A 1 496 ? 3.328 -11.193 -3.759 1.00 96.31 496 GLU A CA 1
ATOM 3759 C C . GLU A 1 496 ? 2.909 -11.355 -2.293 1.00 96.31 496 GLU A C 1
ATOM 3761 O O . GLU A 1 496 ? 3.692 -11.841 -1.477 1.00 96.31 496 GLU A O 1
ATOM 3766 N N . GLN A 1 497 ? 1.651 -11.058 -1.962 1.00 95.25 497 GLN A N 1
ATOM 3767 C CA . GLN A 1 497 ? 1.127 -11.183 -0.603 1.00 95.25 497 GLN A CA 1
ATOM 3768 C C . GLN A 1 497 ? 1.109 -12.644 -0.133 1.00 95.25 497 GLN A C 1
ATOM 3770 O O . GLN A 1 497 ? 1.440 -12.931 1.018 1.00 95.25 497 GLN A O 1
ATOM 3775 N N . ALA A 1 498 ? 0.801 -13.588 -1.026 1.00 95.12 498 ALA A N 1
ATOM 3776 C CA . ALA A 1 498 ? 0.865 -15.017 -0.728 1.00 95.12 498 ALA A CA 1
ATOM 3777 C C . ALA A 1 498 ? 2.296 -15.500 -0.417 1.00 95.12 498 ALA A C 1
ATOM 3779 O O . ALA A 1 498 ? 2.469 -16.430 0.368 1.00 95.12 498 ALA A O 1
ATOM 3780 N N . ARG A 1 499 ? 3.330 -14.854 -0.978 1.00 93.50 499 ARG A N 1
ATOM 3781 C CA . ARG A 1 499 ? 4.748 -15.180 -0.717 1.00 93.50 499 ARG A CA 1
ATOM 3782 C C . ARG A 1 499 ? 5.231 -14.731 0.671 1.00 93.50 499 ARG A C 1
ATOM 3784 O O . ARG A 1 499 ? 6.344 -15.099 1.062 1.00 93.50 499 ARG A O 1
ATOM 3791 N N . LEU A 1 500 ? 4.437 -13.928 1.388 1.00 90.81 500 LEU A N 1
ATOM 3792 C CA . LEU A 1 500 ? 4.751 -13.443 2.737 1.00 90.81 500 LEU A CA 1
ATOM 3793 C C . LEU A 1 500 ? 4.432 -14.455 3.854 1.00 90.81 500 LEU A C 1
ATOM 3795 O O . LEU A 1 500 ? 4.830 -14.216 4.998 1.00 90.81 500 LEU A O 1
ATOM 3799 N N . GLN A 1 501 ? 3.694 -15.528 3.543 1.00 81.50 501 GLN A N 1
ATOM 3800 C CA . GLN A 1 501 ? 3.249 -16.542 4.509 1.00 81.50 501 GLN A CA 1
ATOM 3801 C C . GLN A 1 501 ? 4.356 -17.511 4.926 1.00 81.50 501 GLN A C 1
ATOM 3803 O O . GLN A 1 501 ? 5.185 -17.886 4.063 1.00 81.50 501 GLN A O 1
#

Sequence (501 aa):
RNSTAIDAKDGTVVGTVDLDGKPEQATADGAGHLFVDLKDKAVVARIDARKLAIDQRWPIAGCDRPTSIALDKKARRLFVGCRNLMLYVMDSENGRVITHLPIGDNVDNTVFDPGTGLIFTSTEDAKITVMHEDGPDAYRVVETVKTAPGSKTMALDLKTHRLFVPYGEVEKVAATPGSTGGGKVDLSGMRKRVLPNTFGVLVVGIGDSPPATARRTLATTGPDTMEGMMKAWIAAFNKTHPDAEVTFALKECHPEDRCTAGPDVDEVFANTSAAYAEKYRYEPFRVMVSLGGYDTPGHIQALGVYVHPSNPIQKLTLAQLDAIYSPERRRGHPADVTAWGDVGLGGEWASKPIHAYGRSLSNEVAWYFKDIVTLDGPYKPSYIQPGKAASVDIMTALAGDPYGIGYSGFAYRTDKVKAIALADRDGVYVEPSRMAVASAKYPLQRPLYIYVNRAPGKPLEPLAREFLAFVLSEEGQQIGAVDGMLPLPLALAAAEQARLQ